Protein AF-0000000083321414 (afdb_homodimer)

InterPro domains:
  IPR001387 Cro/C1-type, helix-turn-helix domain [PF01381] (7-50)
  IPR001387 Cro/C1-type, helix-turn-helix domain [PS50943] (7-60)
  IPR001387 Cro/C1-type, helix-turn-helix domain [SM00530] (6-60)
  IPR001387 Cro/C1-type, helix-turn-helix domain [cd00093] (4-43)
  IPR010057 HTH-type transcriptional regulator Rgg, C-terminal domain [PF21259] (154-267)
  IPR010982 Lambda repressor-like, DNA-binding domain superfamily [G3DSA:1.10.260.40] (1-66)
  IPR010982 Lambda re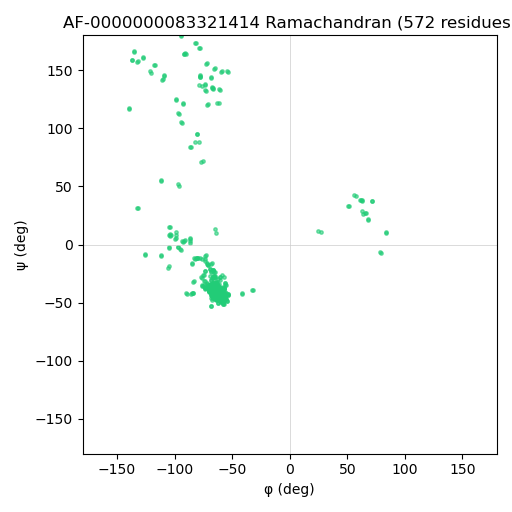pressor-like, DNA-binding domain superfamily [SSF47413] (1-61)
  IPR053163 HTH-type transcriptional regulator Rgg-like [PTHR37038] (2-285)

Foldseek 3Di:
DDLLCLLVVLCVVVVHDLCVLLVVLDDSVQSVCSNVVNDPDDPVSSVVSCVVSVHDPVVSVVVVVPDLQVVQVVVLVVLVVQLVVLVLDDPSLVSLVVSLVVLCPDPHDPVSSVVSNLLSVLLNQVPDDDPVPHDVVSLVVLVVVLVPPDAPEPVSLQSCLSNVVSDALVVLVVVLVVSVVRCVVPPYPCSLVSSLSSLLVSLLRCLVVVVLVVSVVSLVVNVPRDDDPVCVLSVLSSLLSVLLSVCVVPVDVVSVVSNLVSLVVCVVVVRVVVSVVVVVSCVVRSVD/DDLLCLLVVLCVVVVHDLCVLLVVLDDSVQSVCSNVVNDPDDPVSSVVSCVVSVHDPVVSVVVVVPDVQVVQVVVLVVLVVQLVVLVLDDPSLVSLVVSLVVLCPDPHDPVSSVVSNLLSVLLNQLPDDDPVPHDLVSLVVLVVVLVPPDAPEPVSLQSCLSNVVSDALVVLVVVLVVSVVRCVVPPYPCSLVSSLSSLLVSLLRCLVVVVLVVSVVSLVVNVPRDDDPVCVLSVLSSLLSVLLSVCVVPVDVVSVVSNLVSLVVCVVVVRVVVSVVVVVSCVVRSVD

Radius of gyration: 26.46 Å; Cα contacts (8 Å, |Δi|>4): 578; chains: 2; bounding box: 70×74×54 Å

Secondary structure (DSSP, 8-state):
--HHHHHHHHHHHTT--HHHHHTTTS-HHHHHHHHTTSSPPBHHHHHHHHHHTT--HHHHHHHTT--HHHHHHHHHHHHHHHHHHHHTSTTHHHHHHHHHHHHHT----HHHHHHHHHHHHHHHHHT---GGG--HHHHHHHHHHHHH--S--HHHHHHHHHTGGGS-HHHHHHHHHHHHHHHHHS--TTHHHHHHHHHHHHHHHHHHTT-GGG-HHHHHHHHHS---GGGHHHHHHHHHHHHHHHHHHH--HHHHHHHHHHHHHHHHTT-HHHHHHHHHHHHHHTT-/--HHHHHHHHHHHTT--HHHHHTTTS-HHHHHHHHTTSSPPBHHHHHHHHHHTT--HHHHHHHTT--HHHHHHHHHHHHHHHHHHHHTSTTHHHHHHHHHHHHHT----HHHHHHHHHHHHHHHHHT---GGG--HHHHHHHHHHHHH--S--HHHHHHHHHTGGGS-HHHHHHHHHHHHHHHHHS--TTHHHHHHHHHHHHHHHHHHTT-GGG-HHHHHHHHHS---GGGHHHHHHHHHHHHHHHHHHH--HHHHHHHHHHHHHHHHTT-HHHHHHHHHHHHHHTT-

Organism: Lactobacillus gasseri (NCBI:txid1596)

Structure (mmCIF, N/CA/C/O backbone):
data_AF-0000000083321414-model_v1
#
loop_
_entity.id
_entity.type
_entity.pdbx_description
1 polymer 'Helix-turn-helix transcriptional regulator'
#
loop_
_atom_site.group_PDB
_atom_site.id
_atom_site.type_symbol
_atom_site.label_atom_id
_atom_site.label_alt_id
_atom_site.label_comp_id
_atom_site.label_asym_id
_atom_site.label_entity_id
_atom_site.label_seq_id
_atom_site.pdbx_PDB_ins_code
_atom_site.Cartn_x
_atom_site.Cartn_y
_atom_site.Cartn_z
_atom_site.occupancy
_atom_site.B_iso_or_equiv
_atom_site.auth_seq_id
_atom_site.auth_comp_id
_atom_site.auth_asym_id
_atom_site.auth_atom_id
_atom_site.pdbx_PDB_model_num
ATOM 1 N N . MET A 1 1 ? -0.823 16.156 23.625 1 71.69 1 MET A N 1
ATOM 2 C CA . MET A 1 1 ? 0.389 16.844 23.203 1 71.69 1 MET A CA 1
ATOM 3 C C . MET A 1 1 ? 0.048 18.109 22.406 1 71.69 1 MET A C 1
ATOM 5 O O . MET A 1 1 ? -0.88 18.094 21.594 1 71.69 1 MET A O 1
ATOM 9 N N . THR A 1 2 ? 0.723 19.234 22.844 1 82.81 2 THR A N 1
ATOM 10 C CA . THR A 1 2 ? 0.472 20.5 22.156 1 82.81 2 THR A CA 1
ATOM 11 C C . THR A 1 2 ? 1.474 20.688 21.016 1 82.81 2 THR A C 1
ATOM 13 O O . THR A 1 2 ? 2.467 19.969 20.922 1 82.81 2 THR A O 1
ATOM 16 N N . VAL A 1 3 ? 1.127 21.594 20.156 1 88.38 3 VAL A N 1
ATOM 17 C CA . VAL A 1 3 ? 2.025 21.938 19.062 1 88.38 3 VAL A CA 1
ATOM 18 C C . VAL A 1 3 ? 3.398 22.312 19.609 1 88.38 3 VAL A C 1
ATOM 20 O O . VAL A 1 3 ? 4.426 21.844 19.109 1 88.38 3 VAL A O 1
ATOM 23 N N . GLY A 1 4 ? 3.328 23.109 20.734 1 91 4 GLY A N 1
ATOM 24 C CA . GLY A 1 4 ? 4.578 23.547 21.344 1 91 4 GLY A CA 1
ATOM 25 C C . GLY A 1 4 ? 5.398 22.406 21.906 1 91 4 GLY A C 1
ATOM 26 O O . GLY A 1 4 ? 6.613 22.344 21.703 1 91 4 GLY A O 1
ATOM 27 N N . GLU A 1 5 ? 4.762 21.5 22.516 1 89.5 5 GLU A N 1
ATOM 28 C CA . GLU A 1 5 ? 5.426 20.344 23.109 1 89.5 5 GLU A CA 1
ATOM 29 C C . GLU A 1 5 ? 6.039 19.453 22.031 1 89.5 5 GLU A C 1
ATOM 31 O O . GLU A 1 5 ? 7.145 18.938 22.203 1 89.5 5 GLU A O 1
ATOM 36 N N . LEU A 1 6 ? 5.262 19.328 20.969 1 89.19 6 LEU A N 1
ATOM 37 C CA . LEU A 1 6 ? 5.746 18.453 19.906 1 89.19 6 LEU A CA 1
ATOM 38 C C . LEU A 1 6 ? 6.934 19.078 19.188 1 89.19 6 LEU A C 1
ATOM 40 O O . LEU A 1 6 ? 7.879 18.391 18.812 1 89.19 6 LEU A O 1
ATOM 44 N N . LEU A 1 7 ? 6.875 20.344 19.062 1 91.69 7 LEU A N 1
ATOM 45 C CA . LEU A 1 7 ? 8.008 21.062 18.469 1 91.69 7 LEU A CA 1
ATOM 46 C C . LEU A 1 7 ? 9.258 20.875 19.328 1 91.69 7 LEU A C 1
ATOM 48 O O . LEU A 1 7 ? 10.352 20.656 18.797 1 91.69 7 LEU A O 1
ATOM 52 N N . LYS A 1 8 ? 9.055 20.938 20.594 1 93.5 8 LYS A N 1
ATOM 53 C CA . LYS A 1 8 ? 10.172 20.75 21.516 1 93.5 8 LYS A CA 1
ATOM 54 C C . LYS A 1 8 ? 10.758 19.344 21.375 1 93.5 8 LYS A C 1
ATOM 56 O O . LYS A 1 8 ? 11.977 19.188 21.359 1 93.5 8 LYS A O 1
ATOM 61 N N . GLU A 1 9 ? 9.914 18.453 21.359 1 90.69 9 GLU A N 1
ATOM 62 C CA . GLU A 1 9 ? 10.352 17.062 21.219 1 90.69 9 GLU A CA 1
ATOM 63 C C . GLU A 1 9 ? 11.227 16.891 19.984 1 90.69 9 GLU A C 1
ATOM 65 O O . GLU A 1 9 ? 12.281 16.266 20.047 1 90.69 9 GLU A O 1
ATOM 70 N N . TYR A 1 10 ? 10.773 17.406 18.859 1 89 10 TYR A N 1
ATOM 71 C CA . TYR A 1 10 ? 11.539 17.297 17.609 1 89 10 TYR A CA 1
ATOM 72 C C . TYR A 1 10 ? 12.867 18.031 17.719 1 89 10 TYR A C 1
ATOM 74 O O . TYR A 1 10 ? 13.891 17.547 17.25 1 89 10 TYR A O 1
ATOM 82 N N . ARG A 1 11 ? 12.805 19.234 18.312 1 92.31 11 ARG A N 1
ATOM 83 C CA . ARG A 1 11 ? 14.023 20.016 18.453 1 92.31 11 ARG A CA 1
ATOM 84 C C . ARG A 1 11 ? 15.078 19.25 19.25 1 92.31 11 ARG A C 1
ATOM 86 O O . ARG A 1 11 ? 16.234 19.172 18.844 1 92.31 11 ARG A O 1
ATOM 93 N N . VAL A 1 12 ? 14.672 18.688 20.375 1 91.81 12 VAL A N 1
ATOM 94 C CA . VAL A 1 12 ? 15.57 17.938 21.25 1 91.81 12 VAL A CA 1
ATOM 95 C C . VAL A 1 12 ? 16.094 16.703 20.531 1 91.81 12 VAL A C 1
ATOM 97 O O . VAL A 1 12 ? 17.281 16.391 20.609 1 91.81 12 VAL A O 1
ATOM 100 N N . LYS A 1 13 ? 15.25 16.109 19.859 1 84.56 13 LYS A N 1
ATOM 101 C CA . LYS A 1 13 ? 15.625 14.906 19.125 1 84.56 13 LYS A CA 1
ATOM 102 C C . LYS A 1 13 ? 16.688 15.219 18.078 1 84.56 13 LYS A C 1
ATOM 104 O O . LYS A 1 13 ? 17.547 14.383 17.781 1 84.56 13 LYS A O 1
ATOM 109 N N . GLN A 1 14 ? 16.578 16.406 17.5 1 84.81 14 GLN A N 1
ATOM 110 C CA . GLN A 1 14 ? 17.5 16.812 16.469 1 84.81 14 GLN A CA 1
ATOM 111 C C . GLN A 1 14 ? 18.75 17.453 17.062 1 84.81 14 GLN A C 1
ATOM 113 O O . GLN A 1 14 ? 19.594 17.984 16.328 1 84.81 14 GLN A O 1
ATOM 118 N N . ASN A 1 15 ? 18.781 17.453 18.328 1 87.69 15 ASN A N 1
ATOM 119 C CA . ASN A 1 15 ? 19.906 18.016 19.078 1 87.69 15 ASN A CA 1
ATOM 120 C C . ASN A 1 15 ? 20.156 19.469 18.688 1 87.69 15 ASN A C 1
ATOM 122 O O . ASN A 1 15 ? 21.312 19.859 18.484 1 87.69 15 ASN A O 1
ATOM 126 N N . LYS A 1 16 ? 19.156 20.203 18.547 1 90.88 16 LYS A N 1
ATOM 127 C CA . LYS A 1 16 ? 19.25 21.625 18.234 1 90.88 16 LYS A CA 1
ATOM 128 C C . LYS A 1 16 ? 18.844 22.484 19.422 1 90.88 16 LYS A C 1
ATOM 130 O O . LYS A 1 16 ? 18 22.094 20.219 1 90.88 16 LYS A O 1
ATOM 135 N N . ASN A 1 17 ? 19.516 23.609 19.562 1 93.12 17 ASN A N 1
ATOM 136 C CA . ASN A 1 17 ? 19 24.594 20.516 1 93.12 17 ASN A CA 1
ATOM 137 C C . ASN A 1 17 ? 17.875 25.422 19.906 1 93.12 17 ASN A C 1
ATOM 139 O O . ASN A 1 17 ? 17.531 25.25 18.734 1 93.12 17 ASN A O 1
ATOM 143 N N . GLN A 1 18 ? 17.25 26.234 20.719 1 94.12 18 GLN A N 1
ATOM 144 C CA . GLN A 1 18 ? 16.062 26.953 20.266 1 94.12 18 GLN A CA 1
ATOM 145 C C . GLN A 1 18 ? 16.391 27.906 19.141 1 94.12 18 GLN A C 1
ATOM 147 O O . GLN A 1 18 ? 15.594 28.094 18.219 1 94.12 18 GLN A O 1
ATOM 152 N N . LYS A 1 19 ? 17.547 28.5 19.141 1 92.44 19 LYS A N 1
ATOM 153 C CA . LYS A 1 19 ? 17.984 29.438 18.109 1 92.44 19 LYS A CA 1
ATOM 154 C C . LYS A 1 19 ? 18.172 28.734 16.781 1 92.44 19 LYS A C 1
ATOM 156 O O . LYS A 1 19 ? 17.719 29.219 15.734 1 92.44 19 LYS A O 1
ATOM 161 N N . GLU A 1 20 ? 18.766 27.609 16.875 1 91.5 20 GLU A N 1
ATOM 162 C CA . GLU A 1 20 ? 19.016 26.812 15.68 1 91.5 20 GLU A CA 1
ATOM 163 C C . GLU A 1 20 ? 17.703 26.297 15.086 1 91.5 20 GLU A C 1
ATOM 165 O O . GLU A 1 20 ? 17.531 26.281 13.867 1 91.5 20 GLU A O 1
ATOM 170 N N . PHE A 1 21 ? 16.797 25.891 15.906 1 92.69 21 PHE A N 1
ATOM 171 C CA . PHE A 1 21 ? 15.547 25.281 15.477 1 92.69 21 PHE A CA 1
ATOM 172 C C . PHE A 1 21 ? 14.617 26.328 14.883 1 92.69 21 PHE A C 1
ATOM 174 O O . PHE A 1 21 ? 13.93 26.062 13.891 1 92.69 21 PHE A O 1
ATOM 181 N N . SER A 1 22 ? 14.578 27.5 15.406 1 92.94 22 SER A N 1
ATOM 182 C CA . SER A 1 22 ? 13.68 28.562 14.938 1 92.94 22 SER A CA 1
ATOM 183 C C . SER A 1 22 ? 14.195 29.188 13.648 1 92.94 22 SER A C 1
ATOM 185 O O . SER A 1 22 ? 13.406 29.719 12.859 1 92.94 22 SER A O 1
ATOM 187 N N . ALA A 1 23 ? 15.516 29.141 13.469 1 83 23 ALA A N 1
ATOM 188 C CA . ALA A 1 23 ? 16.219 29.5 12.234 1 83 23 ALA A CA 1
ATOM 189 C C . ALA A 1 23 ? 15.773 30.875 11.734 1 83 23 ALA A C 1
ATOM 191 O O . ALA A 1 23 ? 15.617 31.078 10.531 1 83 23 ALA A O 1
ATOM 192 N N . GLY A 1 24 ? 15.453 31.766 12.648 1 84.94 24 GLY A N 1
ATOM 193 C CA . GLY A 1 24 ? 15.102 33.125 12.242 1 84.94 24 GLY A CA 1
ATOM 194 C C . GLY A 1 24 ? 13.688 33.219 11.703 1 84.94 24 GLY A C 1
ATOM 195 O O . GLY A 1 24 ? 13.234 34.312 11.359 1 84.94 24 GLY A O 1
ATOM 196 N N . ILE A 1 25 ? 13.016 32.156 11.539 1 87.25 25 ILE A N 1
ATOM 197 C CA . ILE A 1 25 ? 11.625 32.188 11.117 1 87.25 25 ILE A CA 1
ATOM 198 C C . ILE A 1 25 ? 10.789 32.938 12.141 1 87.25 25 ILE A C 1
ATOM 200 O O . ILE A 1 25 ? 9.922 33.75 11.781 1 87.25 25 ILE A O 1
ATOM 204 N N . VAL A 1 26 ? 11.07 32.656 13.375 1 90.31 26 VAL A N 1
ATOM 205 C CA . VAL A 1 26 ? 10.578 33.406 14.516 1 90.31 26 VAL A CA 1
ATOM 206 C C . VAL A 1 26 ? 11.727 33.719 15.477 1 90.31 26 VAL A C 1
ATOM 208 O O . VAL A 1 26 ? 12.781 33.062 15.406 1 90.31 26 VAL A O 1
ATOM 211 N N . SER A 1 27 ? 11.555 34.719 16.25 1 90.44 27 SER A N 1
ATOM 212 C CA . SER A 1 27 ? 12.609 35.031 17.203 1 90.44 27 SER A CA 1
ATOM 213 C C . SER A 1 27 ? 12.75 33.906 18.234 1 90.44 27 SER A C 1
ATOM 215 O O . SER A 1 27 ? 11.797 33.156 18.5 1 90.44 27 SER A O 1
ATOM 217 N N . GLN A 1 28 ? 13.953 33.75 18.75 1 93.06 28 GLN A N 1
ATOM 218 C CA . GLN A 1 28 ? 14.211 32.75 19.766 1 93.06 28 GLN A CA 1
ATOM 219 C C . GLN A 1 28 ? 13.297 32.938 20.984 1 93.06 28 GLN A C 1
ATOM 221 O O . GLN A 1 28 ? 12.805 31.969 21.562 1 93.06 28 GLN A O 1
ATOM 226 N N . SER A 1 29 ? 13.188 34.156 21.359 1 92.19 29 SER A N 1
ATOM 227 C CA . SER A 1 29 ? 12.336 34.5 22.5 1 92.19 29 SER A CA 1
ATOM 228 C C . SER A 1 29 ? 10.898 34.031 22.25 1 92.19 29 SER A C 1
ATOM 230 O O . SER A 1 29 ? 10.266 33.469 23.141 1 92.19 29 SER A O 1
ATOM 232 N N . TYR A 1 30 ? 10.422 34.375 21.141 1 92.94 30 TYR A N 1
ATOM 233 C CA . TYR A 1 30 ? 9.078 33.969 20.734 1 92.94 30 TYR A CA 1
ATOM 234 C C . TYR A 1 30 ? 8.961 32.438 20.734 1 92.94 30 TYR A C 1
ATOM 236 O O . TYR A 1 30 ? 8 31.891 21.281 1 92.94 30 TYR A O 1
ATOM 244 N N . TYR A 1 31 ? 9.906 31.734 20.172 1 95.88 31 TYR A N 1
ATOM 245 C CA . TYR A 1 31 ? 9.898 30.281 20.047 1 95.88 31 TYR A CA 1
ATOM 246 C C . TYR A 1 31 ? 9.883 29.609 21.422 1 95.88 31 TYR A C 1
ATOM 248 O O . TYR A 1 31 ? 9.188 28.625 21.625 1 95.88 31 TYR A O 1
ATOM 256 N N . SER A 1 32 ? 10.719 30.125 22.266 1 94.88 32 SER A N 1
ATOM 257 C CA . SER A 1 32 ? 10.758 29.609 23.625 1 94.88 32 SER A CA 1
ATOM 258 C C . SER A 1 32 ? 9.375 29.625 24.266 1 94.88 32 SER A C 1
ATOM 260 O O . SER A 1 32 ? 8.992 28.688 24.953 1 94.88 32 SER A O 1
ATOM 262 N N . LYS A 1 33 ? 8.664 30.734 24.062 1 94.38 33 LYS A N 1
ATOM 263 C CA . LYS A 1 33 ? 7.316 30.875 24.594 1 94.38 33 LYS A CA 1
ATOM 264 C C . LYS A 1 33 ? 6.352 29.906 23.922 1 94.38 33 LYS A C 1
ATOM 266 O O . LYS A 1 33 ? 5.398 29.438 24.562 1 94.38 33 LYS A O 1
ATOM 271 N N . VAL A 1 34 ? 6.516 29.578 22.672 1 95.25 34 VAL A N 1
ATOM 272 C CA . VAL A 1 34 ? 5.699 28.609 21.953 1 95.25 34 VAL A CA 1
ATOM 273 C C . VAL A 1 34 ? 5.871 27.219 22.594 1 95.25 34 VAL A C 1
ATOM 275 O O . VAL A 1 34 ? 4.887 26.531 22.875 1 95.25 34 VAL A O 1
ATOM 278 N N . GLU A 1 35 ? 7.125 26.812 22.844 1 94.56 35 GLU A N 1
ATOM 279 C CA . GLU A 1 35 ? 7.414 25.5 23.422 1 94.56 35 GLU A CA 1
ATOM 280 C C . GLU A 1 35 ? 6.77 25.359 24.797 1 94.56 35 GLU A C 1
ATOM 282 O O . GLU A 1 35 ? 6.426 24.25 25.219 1 94.56 35 GLU A O 1
ATOM 287 N N . LYS A 1 36 ? 6.656 26.531 25.5 1 92.81 36 LYS A N 1
ATOM 288 C CA . LYS A 1 36 ? 6.094 26.547 26.859 1 92.81 36 LYS A CA 1
ATOM 289 C C . LYS A 1 36 ? 4.586 26.781 26.812 1 92.81 36 LYS A C 1
ATOM 291 O O . LYS A 1 36 ? 3.959 27 27.859 1 92.81 36 LYS A O 1
ATOM 296 N N . ASN A 1 37 ? 4.062 26.844 25.703 1 89.38 37 ASN A N 1
ATOM 297 C CA . ASN A 1 37 ? 2.631 27 25.453 1 89.38 37 ASN A CA 1
ATOM 298 C C . ASN A 1 37 ? 2.131 28.359 25.953 1 89.38 37 ASN A C 1
ATOM 300 O O . ASN A 1 37 ? 0.982 28.484 26.375 1 89.38 37 ASN A O 1
ATOM 304 N N . ILE A 1 38 ? 2.98 29.328 26 1 89.44 38 ILE A N 1
ATOM 305 C CA . ILE A 1 38 ? 2.627 30.688 26.359 1 89.44 38 ILE A CA 1
ATOM 306 C C . ILE A 1 38 ? 2.119 31.438 25.125 1 89.44 38 ILE A C 1
ATOM 308 O O . ILE A 1 38 ? 1.142 32.188 25.203 1 89.44 38 ILE A O 1
ATOM 312 N N . HIS A 1 39 ? 2.74 31.266 23.969 1 89.25 39 HIS A N 1
ATOM 313 C CA . HIS A 1 39 ? 2.311 31.812 22.688 1 89.25 39 HIS A CA 1
ATOM 314 C C . HIS A 1 39 ? 1.831 30.703 21.75 1 89.25 39 HIS A C 1
ATOM 316 O O . HIS A 1 39 ? 2.354 29.594 21.781 1 89.25 39 HIS A O 1
ATOM 322 N N . ARG A 1 40 ? 0.797 30.984 21 1 90.75 40 ARG A N 1
ATOM 323 C CA . ARG A 1 40 ? 0.316 30.094 19.953 1 90.75 40 ARG A CA 1
ATOM 324 C C . ARG A 1 40 ? 0.937 30.438 18.609 1 90.75 40 ARG A C 1
ATOM 326 O O . ARG A 1 40 ? 0.75 31.547 18.094 1 90.75 40 ARG A O 1
ATOM 333 N N . ILE A 1 41 ? 1.604 29.484 18.031 1 92.88 41 ILE A N 1
ATOM 334 C CA . ILE A 1 41 ? 2.293 29.734 16.766 1 92.88 41 ILE A CA 1
ATOM 335 C C . ILE A 1 41 ? 1.288 29.719 15.617 1 92.88 41 ILE A C 1
ATOM 337 O O . ILE A 1 41 ? 0.313 28.969 15.648 1 92.88 41 ILE A O 1
ATOM 341 N N . THR A 1 42 ? 1.571 30.578 14.648 1 90 42 THR A N 1
ATOM 342 C CA . THR A 1 42 ? 0.707 30.578 13.477 1 90 42 THR A CA 1
ATOM 343 C C . THR A 1 42 ? 0.932 29.328 12.625 1 90 42 THR A C 1
ATOM 345 O O . THR A 1 42 ? 2.002 28.719 12.68 1 90 42 THR A O 1
ATOM 348 N N . ALA A 1 43 ? -0.066 28.969 11.852 1 87.81 43 ALA A N 1
ATOM 349 C CA . ALA A 1 43 ? 0.052 27.828 10.953 1 87.81 43 ALA A CA 1
ATOM 350 C C . ALA A 1 43 ? 1.201 28.031 9.969 1 87.81 43 ALA A C 1
ATOM 352 O O . ALA A 1 43 ? 1.984 27.109 9.727 1 87.81 43 ALA A O 1
ATOM 353 N N . ASP A 1 44 ? 1.363 29.25 9.477 1 82.75 44 ASP A N 1
ATOM 354 C CA . ASP A 1 44 ? 2.4 29.547 8.492 1 82.75 44 ASP A CA 1
ATOM 355 C C . ASP A 1 44 ? 3.793 29.375 9.094 1 82.75 44 ASP A C 1
ATOM 357 O O . ASP A 1 44 ? 4.668 28.766 8.477 1 82.75 44 ASP A O 1
ATOM 361 N N . ASP A 1 45 ? 3.941 29.922 10.266 1 87.31 45 ASP A N 1
ATOM 362 C CA . ASP A 1 45 ? 5.246 29.812 10.914 1 87.31 45 ASP A CA 1
ATOM 363 C C . ASP A 1 45 ? 5.559 28.359 11.258 1 87.31 45 ASP A C 1
ATOM 365 O O . ASP A 1 45 ? 6.707 27.922 11.148 1 87.31 45 ASP A O 1
ATOM 369 N N . LEU A 1 46 ? 4.508 27.656 11.711 1 89.38 46 LEU A N 1
ATOM 370 C CA . LEU A 1 46 ? 4.695 26.234 12.023 1 89.38 46 LEU A CA 1
ATOM 371 C C . LEU A 1 46 ? 5.168 25.469 10.789 1 89.38 46 LEU A C 1
ATOM 373 O O . LEU A 1 46 ? 6.129 24.703 10.867 1 89.38 46 LEU A O 1
ATOM 377 N N . LEU A 1 47 ? 4.527 25.75 9.703 1 82.25 47 LEU A N 1
ATOM 378 C CA . LEU A 1 47 ? 4.867 25.047 8.469 1 82.25 47 LEU A CA 1
ATOM 379 C C . LEU A 1 47 ? 6.297 25.359 8.039 1 82.25 47 LEU A C 1
ATOM 381 O O . LEU A 1 47 ? 7.023 24.469 7.594 1 82.25 47 LEU A O 1
ATOM 385 N N . LEU A 1 48 ? 6.68 26.594 8.211 1 80.81 48 LEU A N 1
ATOM 386 C CA . LEU A 1 48 ? 8.039 27 7.871 1 80.81 48 LEU A CA 1
ATOM 387 C C . LEU A 1 48 ? 9.055 26.312 8.773 1 80.81 48 LEU A C 1
ATOM 389 O O . LEU A 1 48 ? 10.109 25.875 8.312 1 80.81 48 LEU A O 1
ATOM 393 N N . LEU A 1 49 ? 8.68 26.219 10.039 1 86.94 49 LEU A N 1
ATOM 394 C CA . LEU A 1 49 ? 9.562 25.562 11 1 86.94 49 LEU A CA 1
ATOM 395 C C . LEU A 1 49 ? 9.734 24.094 10.656 1 86.94 49 LEU A C 1
ATOM 397 O O . LEU A 1 49 ? 10.852 23.562 10.711 1 86.94 49 LEU A O 1
ATOM 401 N N . LEU A 1 50 ? 8.625 23.5 10.398 1 84.31 50 LEU A N 1
ATOM 402 C CA . LEU A 1 50 ? 8.664 22.078 10.078 1 84.31 50 LEU A CA 1
ATOM 403 C C . LEU A 1 50 ? 9.484 21.828 8.812 1 84.31 50 LEU A C 1
ATOM 405 O O . LEU A 1 50 ? 10.32 20.922 8.781 1 84.31 50 LEU A O 1
ATOM 409 N N . THR A 1 51 ? 9.336 22.703 7.836 1 74.06 51 THR A N 1
ATOM 410 C CA . THR A 1 51 ? 10.047 22.578 6.57 1 74.06 51 THR A CA 1
ATOM 411 C C . THR A 1 51 ? 11.547 22.781 6.77 1 74.06 51 THR A C 1
ATOM 413 O O . THR A 1 51 ? 12.359 22 6.277 1 74.06 51 THR A O 1
ATOM 416 N N . HIS A 1 52 ? 11.852 23.781 7.508 1 73.25 52 HIS A N 1
ATOM 417 C CA . HIS A 1 52 ? 13.258 24.125 7.738 1 73.25 52 HIS A CA 1
ATOM 418 C C . HIS A 1 52 ? 13.977 23.016 8.484 1 73.25 52 HIS A C 1
ATOM 420 O O . HIS A 1 52 ? 15.164 22.766 8.25 1 73.25 52 HIS A O 1
ATOM 426 N N . ASN A 1 53 ? 13.273 22.375 9.375 1 81.5 53 ASN A N 1
ATOM 427 C CA . ASN A 1 53 ? 13.898 21.359 10.227 1 81.5 53 ASN A CA 1
ATOM 428 C C . ASN A 1 53 ? 13.641 19.953 9.688 1 81.5 53 ASN A C 1
ATOM 430 O O . ASN A 1 53 ? 13.797 18.969 10.422 1 81.5 53 ASN A O 1
ATOM 434 N N . ALA A 1 54 ? 13.117 19.938 8.484 1 74.12 54 ALA A N 1
ATOM 435 C CA . ALA A 1 54 ? 12.922 18.688 7.75 1 74.12 54 ALA A CA 1
ATOM 436 C C . ALA A 1 54 ? 11.984 17.75 8.492 1 74.12 54 ALA A C 1
ATOM 438 O O . ALA A 1 54 ? 12.25 16.547 8.594 1 74.12 54 ALA A O 1
ATOM 439 N N . ILE A 1 55 ? 10.984 18.359 9.078 1 77.06 55 ILE A N 1
ATOM 440 C CA . ILE A 1 55 ? 9.938 17.578 9.734 1 77.06 55 ILE A CA 1
ATOM 441 C C . ILE A 1 55 ? 8.734 17.453 8.797 1 77.06 55 ILE A C 1
ATOM 443 O O . ILE A 1 55 ? 8.234 18.453 8.281 1 77.06 55 ILE A O 1
ATOM 447 N N . SER A 1 56 ? 8.352 16.25 8.539 1 71.69 56 SER A N 1
ATOM 448 C CA . SER A 1 56 ? 7.184 16.016 7.699 1 71.69 56 SER A CA 1
ATOM 449 C C . SER A 1 56 ? 5.922 16.609 8.336 1 71.69 56 SER A C 1
ATOM 451 O O . SER A 1 56 ? 5.594 16.281 9.477 1 71.69 56 SER A O 1
ATOM 453 N N . VAL A 1 57 ? 5.324 17.484 7.574 1 74.38 57 VAL A N 1
ATOM 454 C CA . VAL A 1 57 ? 4.086 18.094 8.055 1 74.38 57 VAL A CA 1
ATOM 455 C C . VAL A 1 57 ? 3.068 17.016 8.383 1 74.38 57 VAL A C 1
ATOM 457 O O . VAL A 1 57 ? 2.43 17.047 9.438 1 74.38 57 VAL A O 1
ATOM 460 N N . LYS A 1 58 ? 3.041 16.078 7.551 1 68.81 58 LYS A N 1
ATOM 461 C CA . LYS A 1 58 ? 2.105 14.977 7.738 1 68.81 58 LYS A CA 1
ATOM 462 C C . LYS A 1 58 ? 2.391 14.227 9.039 1 68.81 58 LYS A C 1
ATOM 464 O O . LYS A 1 58 ? 1.486 14.016 9.844 1 68.81 58 LYS A O 1
ATOM 469 N N . THR A 1 59 ? 3.617 13.867 9.211 1 69.12 59 THR A N 1
ATOM 470 C CA . THR A 1 59 ? 4.008 13.117 10.391 1 69.12 59 THR A CA 1
ATOM 471 C C . THR A 1 59 ? 3.795 13.945 11.656 1 69.12 59 THR A C 1
ATOM 473 O O . THR A 1 59 ? 3.387 13.414 12.695 1 69.12 59 THR A O 1
ATOM 476 N N . PHE A 1 60 ? 4.09 15.195 11.547 1 78 60 PHE A N 1
ATOM 477 C CA . PHE A 1 60 ? 3.949 16.094 12.688 1 78 60 PHE A CA 1
ATOM 478 C C . PHE A 1 60 ? 2.506 16.125 13.18 1 78 60 PHE A C 1
ATOM 480 O O . PHE A 1 60 ? 2.246 15.961 14.367 1 78 60 PHE A O 1
ATOM 487 N N . PHE A 1 61 ? 1.684 16.188 12.266 1 73.44 61 PHE A N 1
ATOM 488 C CA . PHE A 1 61 ? 0.291 16.359 12.664 1 73.44 61 PHE A CA 1
ATOM 489 C C . PHE A 1 61 ? -0.341 15.016 13.023 1 73.44 61 PHE A C 1
ATOM 491 O O . PHE A 1 61 ? -1.296 14.961 13.805 1 73.44 61 PHE A O 1
ATOM 498 N N . GLU A 1 62 ? 0.104 14.031 12.391 1 66.94 62 GLU A N 1
ATOM 499 C CA . GLU A 1 62 ? -0.318 12.703 12.82 1 66.94 62 GLU A CA 1
ATOM 500 C C . GLU A 1 62 ? 0.037 12.461 14.289 1 66.94 62 GLU A C 1
ATOM 502 O O . GLU A 1 62 ? -0.751 11.875 15.031 1 66.94 62 GLU A O 1
ATOM 507 N N . LYS A 1 63 ? 1.194 12.844 14.555 1 70.25 63 LYS A N 1
ATOM 508 C CA . LYS A 1 63 ? 1.675 12.664 15.922 1 70.25 63 LYS A CA 1
ATOM 509 C C . LYS A 1 63 ? 0.913 13.555 16.891 1 70.25 63 LYS A C 1
ATOM 511 O O . LYS A 1 63 ? 0.728 13.195 18.062 1 70.25 63 LYS A O 1
ATOM 516 N N . LEU A 1 64 ? 0.589 14.664 16.406 1 68.94 64 LEU A N 1
ATOM 517 C CA . LEU A 1 64 ? -0.138 15.578 17.281 1 68.94 64 LEU A CA 1
ATOM 518 C C . LEU A 1 64 ? -1.497 15 17.672 1 68.94 64 LEU A C 1
ATOM 520 O O . LEU A 1 64 ? -2.145 15.492 18.594 1 68.94 64 LEU A O 1
ATOM 524 N N . GLU A 1 65 ? -1.732 13.68 17.344 1 57.09 65 GLU A N 1
ATOM 525 C CA . GLU A 1 65 ? -2.932 12.922 17.703 1 57.09 65 GLU A CA 1
ATOM 526 C C . GLU A 1 65 ? -4.137 13.844 17.875 1 57.09 65 GLU A C 1
ATOM 528 O O . GLU A 1 65 ? -5.012 13.578 18.703 1 57.09 65 GLU A O 1
ATOM 533 N N . ILE A 1 66 ? -4.035 15.016 17.516 1 55.34 66 ILE A N 1
ATOM 534 C CA . ILE A 1 66 ? -4.906 16.031 18.109 1 55.34 66 ILE A CA 1
ATOM 535 C C . ILE A 1 66 ? -6.332 15.852 17.594 1 55.34 66 ILE A C 1
ATOM 537 O O . ILE A 1 66 ? -7.289 16.297 18.234 1 55.34 66 ILE A O 1
ATOM 541 N N . ASP A 1 67 ? -6.551 15.43 16.438 1 54.5 67 ASP A N 1
ATOM 542 C CA . ASP A 1 67 ? -7.91 15.633 15.953 1 54.5 67 ASP A CA 1
ATOM 543 C C . ASP A 1 67 ? -8.852 14.547 16.469 1 54.5 67 ASP A C 1
ATOM 545 O O . ASP A 1 67 ? -8.742 13.383 16.062 1 54.5 67 ASP A O 1
ATOM 549 N N . PRO A 1 68 ? -9.469 14.836 17.781 1 60.09 68 PRO A N 1
ATOM 550 C CA . PRO A 1 68 ? -10.414 13.828 18.25 1 60.09 68 PRO A CA 1
ATOM 551 C C . PRO A 1 68 ? -11.164 13.133 17.125 1 60.09 68 PRO A C 1
ATOM 553 O O . PRO A 1 68 ? -11.406 11.93 17.188 1 60.09 68 PRO A O 1
ATOM 556 N N . HIS A 1 69 ? -11.484 13.953 16.172 1 66.12 69 HIS A N 1
ATOM 557 C CA . HIS A 1 69 ? -12.172 13.359 15.023 1 66.12 69 HIS A CA 1
ATOM 558 C C . HIS A 1 69 ? -11.273 12.367 14.297 1 66.12 69 HIS A C 1
ATOM 560 O O . HIS A 1 69 ? -11.719 11.281 13.922 1 66.12 69 HIS A O 1
ATOM 566 N N . GLN A 1 70 ? -10.047 12.781 14.281 1 68.69 70 GLN A N 1
ATOM 567 C CA . GLN A 1 70 ? -9.109 11.891 13.602 1 68.69 70 GLN A CA 1
ATOM 568 C C . GLN A 1 70 ? -8.883 10.617 14.398 1 68.69 70 GLN A C 1
ATOM 570 O O . GLN A 1 70 ? -8.742 9.531 13.828 1 68.69 70 GLN A O 1
ATOM 575 N N . GLU A 1 71 ? -8.906 10.828 15.641 1 73.31 71 GLU A N 1
ATOM 576 C CA . GLU A 1 71 ? -8.766 9.648 16.484 1 73.31 71 GLU A CA 1
ATOM 577 C C . GLU A 1 71 ? -9.914 8.672 16.281 1 73.31 71 GLU A C 1
ATOM 579 O O . GLU A 1 71 ? -9.703 7.461 16.219 1 73.31 71 GLU A O 1
ATOM 584 N N . GLN A 1 72 ? -11.094 9.25 16.219 1 79.38 72 GLN A N 1
ATOM 585 C CA . GLN A 1 72 ? -12.266 8.414 15.984 1 79.38 72 GLN A CA 1
ATOM 586 C C . GLN A 1 72 ? -12.195 7.738 14.617 1 79.38 72 GLN A C 1
ATOM 588 O O . GLN A 1 72 ? -12.492 6.551 14.492 1 79.38 72 GLN A O 1
ATOM 593 N N . VAL A 1 73 ? -11.781 8.477 13.68 1 76.75 73 VAL A N 1
ATOM 594 C CA . VAL A 1 73 ? -11.625 7.934 12.328 1 76.75 73 VAL A CA 1
ATOM 595 C C . VAL A 1 73 ? -10.602 6.809 12.336 1 76.75 73 VAL A C 1
ATOM 597 O O . VAL A 1 73 ? -10.805 5.766 11.711 1 76.75 73 VAL A O 1
ATOM 600 N N . ASN A 1 74 ? -9.555 7.027 13.055 1 77.62 74 ASN A N 1
ATOM 601 C CA . ASN A 1 74 ? -8.523 6.004 13.156 1 77.62 74 ASN A CA 1
ATOM 602 C C . ASN A 1 74 ? -9.055 4.723 13.789 1 77.62 74 ASN A C 1
ATOM 604 O O . ASN A 1 74 ? -8.703 3.621 13.359 1 77.62 74 ASN A O 1
ATOM 608 N N . LYS A 1 75 ? -9.891 4.895 14.789 1 85.25 75 LYS A N 1
ATOM 609 C CA . LYS A 1 75 ? -10.5 3.738 15.445 1 85.25 75 LYS A CA 1
ATOM 610 C C . LYS A 1 75 ? -11.391 2.963 14.477 1 85.25 75 LYS A C 1
ATOM 612 O O . LYS A 1 75 ? -11.32 1.732 14.414 1 85.25 75 LYS A O 1
ATOM 617 N N . VAL A 1 76 ? -12.133 3.664 13.734 1 87.69 76 VAL A N 1
ATOM 618 C CA . VAL A 1 76 ? -13.039 3.053 12.758 1 87.69 76 VAL A CA 1
ATOM 619 C C . VAL A 1 76 ? -12.234 2.365 11.664 1 87.69 76 VAL A C 1
ATOM 621 O O . VAL A 1 76 ? -12.539 1.235 11.273 1 87.69 76 VAL A O 1
ATOM 624 N N . ASN A 1 77 ? -11.195 3.049 11.227 1 84.75 77 ASN A N 1
ATOM 625 C CA . ASN A 1 77 ? -10.344 2.479 10.188 1 84.75 77 ASN A CA 1
ATOM 626 C C . ASN A 1 77 ? -9.695 1.177 10.648 1 84.75 77 ASN A C 1
ATOM 628 O O . ASN A 1 77 ? -9.531 0.246 9.852 1 84.75 77 ASN A O 1
ATOM 632 N N . ALA A 1 78 ? -9.367 1.147 11.852 1 86.38 78 ALA A N 1
ATOM 633 C CA . ALA A 1 78 ? -8.758 -0.059 12.406 1 86.38 78 ALA A CA 1
ATOM 634 C C . ALA A 1 78 ? -9.727 -1.236 12.344 1 86.38 78 ALA A C 1
ATOM 636 O O . ALA A 1 78 ? -9.328 -2.365 12.055 1 86.38 78 ALA A O 1
ATOM 637 N N . ILE A 1 79 ? -10.961 -0.993 12.602 1 92.12 79 ILE A N 1
ATOM 638 C CA . ILE A 1 79 ? -11.992 -2.023 12.531 1 92.12 79 ILE A CA 1
ATOM 639 C C . ILE A 1 79 ? -12.109 -2.535 11.094 1 92.12 79 ILE A C 1
ATOM 641 O O . ILE A 1 79 ? -12.141 -3.746 10.867 1 92.12 79 ILE A O 1
ATOM 645 N N . PHE A 1 80 ? -12.062 -1.68 10.156 1 89.38 80 PHE A N 1
ATOM 646 C CA . PHE A 1 80 ? -12.219 -2.078 8.766 1 89.38 80 PHE A CA 1
ATOM 647 C C . PHE A 1 80 ? -10.992 -2.838 8.273 1 89.38 80 PHE A C 1
ATOM 649 O O . PHE A 1 80 ? -11.102 -3.742 7.445 1 89.38 80 PHE A O 1
ATOM 656 N N . GLU A 1 81 ? -9.875 -2.441 8.773 1 86.12 81 GLU A N 1
ATOM 657 C CA . GLU A 1 81 ? -8.672 -3.203 8.461 1 86.12 81 GLU A CA 1
ATOM 658 C C . GLU A 1 81 ? -8.781 -4.641 8.953 1 86.12 81 GLU A C 1
ATOM 660 O O . GLU A 1 81 ? -8.359 -5.574 8.273 1 86.12 81 GLU A O 1
ATOM 665 N N . GLU A 1 82 ? -9.375 -4.781 10.094 1 89.06 82 GLU A N 1
ATOM 666 C CA . GLU A 1 82 ? -9.578 -6.117 10.641 1 89.06 82 GLU A CA 1
ATOM 667 C C . GLU A 1 82 ? -10.57 -6.914 9.797 1 89.06 82 GLU A C 1
ATOM 669 O O . GLU A 1 82 ? -10.391 -8.117 9.594 1 89.06 82 GLU A O 1
ATOM 674 N N . ILE A 1 83 ? -11.508 -6.258 9.32 1 90.19 83 ILE A N 1
ATOM 675 C CA . ILE A 1 83 ? -12.5 -6.91 8.484 1 90.19 83 ILE A CA 1
ATOM 676 C C . ILE A 1 83 ? -11.852 -7.387 7.184 1 90.19 83 ILE A C 1
ATOM 678 O O . ILE A 1 83 ? -12.086 -8.516 6.742 1 90.19 83 ILE A O 1
ATOM 682 N N . THR A 1 84 ? -11.055 -6.531 6.598 1 83.56 84 THR A N 1
ATOM 683 C CA . THR A 1 84 ? -10.359 -6.883 5.367 1 83.56 84 THR A CA 1
ATOM 684 C C . THR A 1 84 ? -9.508 -8.133 5.562 1 83.56 84 THR A C 1
ATOM 686 O O . THR A 1 84 ? -9.539 -9.047 4.734 1 83.56 84 THR A O 1
ATOM 689 N N . LYS A 1 85 ? -8.852 -8.172 6.684 1 81.62 85 LYS A N 1
ATOM 690 C CA . LYS A 1 85 ? -8.031 -9.328 7.008 1 81.62 85 LYS A CA 1
ATOM 691 C C . LYS A 1 85 ? -8.883 -10.578 7.203 1 81.62 85 LYS A C 1
ATOM 693 O O . LYS A 1 85 ? -8.523 -11.664 6.742 1 81.62 85 LYS A O 1
ATOM 698 N N . ALA A 1 86 ? -9.977 -10.414 7.812 1 86 86 ALA A N 1
ATOM 699 C CA . ALA A 1 86 ? -10.867 -11.523 8.117 1 86 86 ALA A CA 1
ATOM 700 C C . ALA A 1 86 ? -11.445 -12.125 6.84 1 86 86 ALA A C 1
ATOM 702 O O . ALA A 1 86 ? -11.727 -13.328 6.781 1 86 86 ALA A O 1
ATOM 703 N N . ASN A 1 87 ? -11.555 -11.328 5.809 1 82.56 87 ASN A N 1
ATOM 704 C CA . ASN A 1 87 ? -12.141 -11.781 4.551 1 82.56 87 ASN A CA 1
ATOM 705 C C . ASN A 1 87 ? -11.273 -12.836 3.875 1 82.56 87 ASN A C 1
ATOM 707 O O . ASN A 1 87 ? -11.781 -13.664 3.115 1 82.56 87 ASN A O 1
ATOM 711 N N . TYR A 1 88 ? -10.016 -12.852 4.219 1 76.38 88 TYR A N 1
ATOM 712 C CA . TYR A 1 88 ? -9.102 -13.789 3.578 1 76.38 88 TYR A CA 1
ATOM 713 C C . TYR A 1 88 ? -8.758 -14.945 4.512 1 76.38 88 TYR A C 1
ATOM 715 O O . TYR A 1 88 ? -7.996 -15.844 4.145 1 76.38 88 TYR A O 1
ATOM 723 N N . ALA A 1 89 ? -9.281 -14.906 5.73 1 76.38 89 ALA A N 1
ATOM 724 C CA . ALA A 1 89 ? -8.969 -15.914 6.742 1 76.38 89 ALA A CA 1
ATOM 725 C C . ALA A 1 89 ? -9.969 -17.078 6.68 1 76.38 89 ALA A C 1
ATOM 727 O O . ALA A 1 89 ? -11.023 -16.953 6.059 1 76.38 89 ALA A O 1
ATOM 728 N N . ASP A 1 90 ? -9.367 -18.062 7.41 1 77.69 90 ASP A N 1
ATOM 729 C CA . ASP A 1 90 ? -10.289 -19.172 7.645 1 77.69 90 ASP A CA 1
ATOM 730 C C . ASP A 1 90 ? -11.43 -18.75 8.57 1 77.69 90 ASP A C 1
ATOM 732 O O . ASP A 1 90 ? -11.234 -17.922 9.469 1 77.69 90 ASP A O 1
ATOM 736 N N . ASN A 1 91 ? -12.703 -19.109 8.25 1 82 91 ASN A N 1
ATOM 737 C CA . ASN A 1 91 ? -13.875 -18.812 9.062 1 82 91 ASN A CA 1
ATOM 738 C C . ASN A 1 91 ? -14.227 -17.328 9.016 1 82 91 ASN A C 1
ATOM 740 O O . ASN A 1 91 ? -14.422 -16.703 10.062 1 82 91 ASN A O 1
ATOM 744 N N . SER A 1 92 ? -14.086 -16.734 7.965 1 83.69 92 SER A N 1
ATOM 745 C CA . SER A 1 92 ? -14.289 -15.305 7.719 1 83.69 92 SER A CA 1
ATOM 746 C C . SER A 1 92 ? -15.531 -14.797 8.43 1 83.69 92 SER A C 1
ATOM 748 O O . SER A 1 92 ? -15.477 -13.805 9.164 1 83.69 92 SER A O 1
ATOM 750 N N . LEU A 1 93 ? -16.609 -15.562 8.391 1 88 93 LEU A N 1
ATOM 751 C CA . LEU A 1 93 ? -17.891 -15.125 8.945 1 88 93 LEU A CA 1
ATOM 752 C C . LEU A 1 93 ? -17.812 -15 10.461 1 88 93 LEU A C 1
ATOM 754 O O . LEU A 1 93 ? -18.266 -14 11.023 1 88 93 LEU A O 1
ATOM 758 N N . ALA A 1 94 ? -17.25 -16.047 11.047 1 91.69 94 ALA A N 1
ATOM 759 C CA . ALA A 1 94 ? -17.125 -16.031 12.508 1 91.69 94 ALA A CA 1
ATOM 760 C C . ALA A 1 94 ? -16.234 -14.875 12.969 1 91.69 94 ALA A C 1
ATOM 762 O O . ALA A 1 94 ? -16.531 -14.227 13.977 1 91.69 94 ALA A O 1
ATOM 763 N N . GLN A 1 95 ? -15.211 -14.609 12.266 1 92.56 95 GLN A N 1
ATOM 764 C CA . GLN A 1 95 ? -14.289 -13.531 12.609 1 92.56 95 GLN A CA 1
ATOM 765 C C . GLN A 1 95 ? -14.961 -12.164 12.461 1 92.56 95 GLN A C 1
ATOM 767 O O . GLN A 1 95 ? -14.805 -11.297 13.312 1 92.56 95 GLN A O 1
ATOM 772 N N . ILE A 1 96 ? -15.719 -12 11.445 1 94.12 96 ILE A N 1
ATOM 773 C CA . ILE A 1 96 ? -16.375 -10.719 11.195 1 94.12 96 ILE A CA 1
ATOM 774 C C . ILE A 1 96 ? -17.422 -10.453 12.281 1 94.12 96 ILE A C 1
ATOM 776 O O . ILE A 1 96 ? -17.578 -9.32 12.734 1 94.12 96 ILE A O 1
ATOM 780 N N . LYS A 1 97 ? -18.062 -11.508 12.703 1 95.56 97 LYS A N 1
ATOM 781 C CA . LYS A 1 97 ? -19.031 -11.359 13.781 1 95.56 97 LYS A CA 1
ATOM 782 C C . LYS A 1 97 ? -18.359 -10.914 15.078 1 95.56 97 LYS A C 1
ATOM 784 O O . LYS A 1 97 ? -18.891 -10.086 15.812 1 95.56 97 LYS A O 1
ATOM 789 N N . LYS A 1 98 ? -17.281 -11.531 15.289 1 95.94 98 LYS A N 1
ATOM 790 C CA . LYS A 1 98 ? -16.5 -11.133 16.469 1 95.94 98 LYS A CA 1
ATOM 791 C C . LYS A 1 98 ? -16.078 -9.672 16.359 1 95.94 98 LYS A C 1
ATOM 793 O O . LYS A 1 98 ? -16.109 -8.938 17.359 1 95.94 98 LYS A O 1
ATOM 798 N N . ILE A 1 99 ? -15.656 -9.242 15.219 1 95.94 99 ILE A N 1
ATOM 799 C CA . ILE A 1 99 ? -15.227 -7.867 14.992 1 95.94 99 ILE A CA 1
ATOM 800 C C . ILE A 1 99 ? -16.406 -6.922 15.164 1 95.94 99 ILE A C 1
ATOM 802 O O . ILE A 1 99 ? -16.266 -5.816 15.695 1 95.94 99 ILE A O 1
ATOM 806 N N . LYS A 1 100 ? -17.578 -7.348 14.75 1 96.69 100 LYS A N 1
ATOM 807 C CA . LYS A 1 100 ? -18.766 -6.531 14.938 1 96.69 100 LYS A CA 1
ATOM 808 C C . LYS A 1 100 ? -19.031 -6.277 16.422 1 96.69 100 LYS A C 1
ATOM 810 O O . LYS A 1 100 ? -19.375 -5.156 16.812 1 96.69 100 LYS A O 1
ATOM 815 N N . ALA A 1 101 ? -18.859 -7.359 17.188 1 96.81 101 ALA A N 1
ATOM 816 C CA . ALA A 1 101 ? -19.047 -7.223 18.625 1 96.81 101 ALA A CA 1
ATOM 817 C C . ALA A 1 101 ? -18.094 -6.195 19.219 1 96.81 101 ALA A C 1
ATOM 819 O O . ALA A 1 101 ? -18.469 -5.426 20.109 1 96.81 101 ALA A O 1
ATOM 820 N N . LYS A 1 102 ? -16.922 -6.199 18.75 1 96.56 102 LYS A N 1
ATOM 821 C CA . LYS A 1 102 ? -15.938 -5.211 19.156 1 96.56 102 LYS A CA 1
ATOM 822 C C . LYS A 1 102 ? -16.328 -3.809 18.703 1 96.56 102 LYS A C 1
ATOM 824 O O . LYS A 1 102 ? -16.172 -2.838 19.453 1 96.56 102 LYS A O 1
ATOM 829 N N . ALA A 1 103 ? -16.844 -3.711 17.5 1 96.62 103 ALA A N 1
ATOM 830 C CA . ALA A 1 103 ? -17.234 -2.434 16.891 1 96.62 103 ALA A CA 1
ATOM 831 C C . ALA A 1 103 ? -18.375 -1.782 17.672 1 96.62 103 ALA A C 1
ATOM 833 O O . ALA A 1 103 ? -18.406 -0.558 17.812 1 96.62 103 ALA A O 1
ATOM 834 N N . VAL A 1 104 ? -19.234 -2.584 18.203 1 96.25 104 VAL A N 1
ATOM 835 C CA . VAL A 1 104 ? -20.375 -2.094 18.938 1 96.25 104 VAL A CA 1
ATOM 836 C C . VAL A 1 104 ? -19.906 -1.378 20.203 1 96.25 104 VAL A C 1
ATOM 838 O O . VAL A 1 104 ? -20.516 -0.39 20.625 1 96.25 104 VAL A O 1
ATOM 841 N N . LYS A 1 105 ? -18.781 -1.734 20.719 1 95.5 105 LYS A N 1
ATOM 842 C CA . LYS A 1 105 ? -18.281 -1.213 21.984 1 95.5 105 LYS A CA 1
ATOM 843 C C . LYS A 1 105 ? -17.297 -0.061 21.75 1 95.5 105 LYS A C 1
ATOM 845 O O . LYS A 1 105 ? -16.812 0.538 22.719 1 95.5 105 LYS A O 1
ATOM 850 N N . LEU A 1 106 ? -17.047 0.211 20.5 1 93.62 106 LEU A N 1
ATOM 851 C CA . LEU A 1 106 ? -16.078 1.257 20.188 1 93.62 106 LEU A CA 1
ATOM 852 C C . LEU A 1 106 ? -16.594 2.623 20.625 1 93.62 106 LEU A C 1
ATOM 854 O O . LEU A 1 106 ? -17.766 2.943 20.438 1 93.62 106 LEU A O 1
ATOM 858 N N . ASP A 1 107 ? -15.781 3.418 21.281 1 91.19 107 ASP A N 1
ATOM 859 C CA . ASP A 1 107 ? -16.141 4.758 21.719 1 91.19 107 ASP A CA 1
ATOM 860 C C . ASP A 1 107 ? -15.906 5.789 20.625 1 91.19 107 ASP A C 1
ATOM 862 O O . ASP A 1 107 ? -14.875 6.457 20.594 1 91.19 107 ASP A O 1
ATOM 866 N N . VAL A 1 108 ? -16.906 5.91 19.719 1 87.25 108 VAL A N 1
ATOM 867 C CA . VAL A 1 108 ? -16.875 6.883 18.625 1 87.25 108 VAL A CA 1
ATOM 868 C C . VAL A 1 108 ? -18.234 7.574 18.531 1 87.25 108 VAL A C 1
ATOM 870 O O . VAL A 1 108 ? -19.203 7.156 19.172 1 87.25 108 VAL A O 1
ATOM 873 N N . GLU A 1 109 ? -18.297 8.633 17.828 1 84.25 109 GLU A N 1
ATOM 874 C CA . GLU A 1 109 ? -19.547 9.383 17.641 1 84.25 109 GLU A CA 1
ATOM 875 C C . GLU A 1 109 ? -20.656 8.477 17.125 1 84.25 109 GLU A C 1
ATOM 877 O O . GLU A 1 109 ? -20.406 7.559 16.344 1 84.25 109 GLU A O 1
ATOM 882 N N . ALA A 1 110 ? -21.844 8.773 17.484 1 88.62 110 ALA A N 1
ATOM 883 C CA . ALA A 1 110 ? -23.016 7.922 17.234 1 88.62 110 ALA A CA 1
ATOM 884 C C . ALA A 1 110 ? -23.234 7.715 15.734 1 88.62 110 ALA A C 1
ATOM 886 O O . ALA A 1 110 ? -23.484 6.594 15.289 1 88.62 110 ALA A O 1
ATOM 887 N N . ASP A 1 111 ? -23.125 8.758 14.984 1 86.44 111 ASP A N 1
ATOM 888 C CA . ASP A 1 111 ? -23.344 8.664 13.547 1 86.44 111 ASP A CA 1
ATOM 889 C C . ASP A 1 111 ? -22.266 7.812 12.875 1 86.44 111 ASP A C 1
ATOM 891 O O . ASP A 1 111 ? -22.562 7.039 11.961 1 86.44 111 ASP A O 1
ATOM 895 N N . MET A 1 112 ? -21.109 8.023 13.352 1 85.38 112 MET A N 1
ATOM 896 C CA . MET A 1 112 ? -20 7.234 12.828 1 85.38 112 MET A CA 1
ATOM 897 C C . MET A 1 112 ? -20.172 5.758 13.164 1 85.38 112 MET A C 1
ATOM 899 O O . MET A 1 112 ? -19.906 4.891 12.328 1 85.38 112 MET A O 1
ATOM 903 N N . LYS A 1 113 ? -20.578 5.523 14.406 1 92.81 113 LYS A N 1
ATOM 904 C CA . LYS A 1 113 ? -20.812 4.152 14.836 1 92.81 113 LYS A CA 1
ATOM 905 C C . LYS A 1 113 ? -21.922 3.504 14.023 1 92.81 113 LYS A C 1
ATOM 907 O O . LYS A 1 113 ? -21.812 2.354 13.594 1 92.81 113 LYS A O 1
ATOM 912 N N . LYS A 1 114 ? -22.969 4.195 13.789 1 94.19 114 LYS A N 1
ATOM 913 C CA . LYS A 1 114 ? -24.109 3.709 13.016 1 94.19 114 LYS A CA 1
ATOM 914 C C . LYS A 1 114 ? -23.688 3.34 11.594 1 94.19 114 LYS A C 1
ATOM 916 O O . LYS A 1 114 ? -24.031 2.271 11.094 1 94.19 114 LYS A O 1
ATOM 921 N N . ASP A 1 115 ? -22.938 4.184 11 1 91.44 115 ASP A N 1
ATOM 922 C CA . ASP A 1 115 ? -22.469 3.945 9.641 1 91.44 115 ASP A CA 1
ATOM 923 C C . ASP A 1 115 ? -21.547 2.73 9.586 1 91.44 115 ASP A C 1
ATOM 925 O O . ASP A 1 115 ? -21.656 1.902 8.68 1 91.44 115 ASP A O 1
ATOM 929 N N . MET A 1 116 ? -20.609 2.684 10.523 1 94.5 116 MET A N 1
ATOM 930 C CA . MET A 1 116 ? -19.672 1.566 10.609 1 94.5 116 MET A CA 1
ATOM 931 C C . MET A 1 116 ? -20.422 0.242 10.742 1 94.5 116 MET A C 1
ATOM 933 O O . MET A 1 116 ? -20.125 -0.721 10.039 1 94.5 116 MET A O 1
ATOM 937 N N . LEU A 1 117 ? -21.422 0.235 11.594 1 96.31 117 LEU A N 1
ATOM 938 C CA . LEU A 1 117 ? -22.156 -0.994 11.852 1 96.31 117 LEU A CA 1
ATOM 939 C C . LEU A 1 117 ? -23 -1.383 10.641 1 96.31 117 LEU A C 1
ATOM 941 O O . LEU A 1 117 ? -23.172 -2.57 10.352 1 96.31 117 LEU A O 1
ATOM 945 N N . LEU A 1 118 ? -23.547 -0.402 9.969 1 96 118 LEU A N 1
ATOM 946 C CA . LEU A 1 118 ? -24.281 -0.67 8.734 1 96 118 LEU A CA 1
ATOM 947 C C . LEU A 1 118 ? -23.391 -1.373 7.715 1 96 118 LEU A C 1
ATOM 949 O O . LEU A 1 118 ? -23.812 -2.344 7.082 1 96 118 LEU A O 1
ATOM 953 N N . ILE A 1 119 ? -22.203 -0.926 7.59 1 94.5 119 ILE A N 1
ATOM 954 C CA . ILE A 1 119 ? -21.25 -1.49 6.625 1 94.5 119 ILE A CA 1
ATOM 955 C C . ILE A 1 119 ? -20.875 -2.906 7.047 1 94.5 119 ILE A C 1
ATOM 957 O O . ILE A 1 119 ? -20.828 -3.818 6.219 1 94.5 119 ILE A O 1
ATOM 961 N N . ILE A 1 120 ? -20.625 -3.086 8.328 1 95.94 120 ILE A N 1
ATOM 962 C CA . ILE A 1 120 ? -20.281 -4.41 8.828 1 95.94 120 ILE A CA 1
ATOM 963 C C . ILE A 1 120 ? -21.438 -5.379 8.57 1 95.94 120 ILE A C 1
ATOM 965 O O . ILE A 1 120 ? -21.219 -6.504 8.125 1 95.94 120 ILE A O 1
ATOM 969 N N . ASP A 1 121 ? -22.625 -4.922 8.805 1 95.62 121 ASP A N 1
ATOM 970 C CA . ASP A 1 121 ? -23.797 -5.738 8.523 1 95.62 121 ASP A CA 1
ATOM 971 C C . ASP A 1 121 ? -23.891 -6.066 7.031 1 95.62 121 ASP A C 1
ATOM 973 O O . ASP A 1 121 ? -24.312 -7.16 6.66 1 95.62 121 ASP A O 1
ATOM 977 N N . GLY A 1 122 ? -23.562 -5.109 6.273 1 95.25 122 GLY A N 1
ATOM 978 C CA . GLY A 1 122 ? -23.531 -5.344 4.84 1 95.25 122 GLY A CA 1
ATOM 979 C C . GLY A 1 122 ? -22.547 -6.43 4.434 1 95.25 122 GLY A C 1
ATOM 980 O O . GLY A 1 122 ? -22.859 -7.266 3.582 1 95.25 122 GLY A O 1
ATOM 981 N N . VAL A 1 123 ? -21.344 -6.41 5.012 1 93.44 123 VAL A N 1
ATOM 982 C CA . VAL A 1 123 ? -20.328 -7.414 4.711 1 93.44 123 VAL A CA 1
ATOM 983 C C . VAL A 1 123 ? -20.844 -8.797 5.078 1 93.44 123 VAL A C 1
ATOM 985 O O . VAL A 1 123 ? -20.688 -9.75 4.309 1 93.44 123 VAL A O 1
ATOM 988 N N . LEU A 1 124 ? -21.516 -8.867 6.18 1 93.69 124 LEU A N 1
ATOM 989 C CA . LEU A 1 124 ? -22.109 -10.133 6.613 1 93.69 124 LEU A CA 1
ATOM 990 C C . LEU A 1 124 ? -23.219 -10.562 5.664 1 93.69 124 LEU A C 1
ATOM 992 O O . LEU A 1 124 ? -23.328 -11.742 5.324 1 93.69 124 LEU A O 1
ATOM 996 N N . GLU A 1 125 ? -24 -9.617 5.207 1 93.25 125 GLU A N 1
ATOM 997 C CA . GLU A 1 125 ? -25.094 -9.875 4.273 1 93.25 125 GLU A CA 1
ATOM 998 C C . GLU A 1 125 ? -24.562 -10.391 2.938 1 93.25 125 GLU A C 1
ATOM 1000 O O . GLU A 1 125 ? -25.188 -11.258 2.316 1 93.25 125 GLU A O 1
ATOM 1005 N N . SER A 1 126 ? -23.438 -9.891 2.529 1 88.69 126 SER A N 1
ATOM 1006 C CA . SER A 1 126 ? -22.875 -10.211 1.224 1 88.69 126 SER A CA 1
ATOM 1007 C C . SER A 1 126 ? -22.312 -11.625 1.205 1 88.69 126 SER A C 1
ATOM 1009 O O . SER A 1 126 ? -22.031 -12.172 0.136 1 88.69 126 SER A O 1
ATOM 1011 N N . GLU A 1 127 ? -22.141 -12.234 2.363 1 85.19 127 GLU A N 1
ATOM 1012 C CA . GLU A 1 127 ? -21.641 -13.602 2.451 1 85.19 127 GLU A CA 1
ATOM 1013 C C . GLU A 1 127 ? -22.734 -14.617 2.166 1 85.19 127 GLU A C 1
ATOM 1015 O O . GLU A 1 127 ? -22.453 -15.797 1.932 1 85.19 127 GLU A O 1
ATOM 1020 N N . LYS A 1 128 ? -23.969 -14.133 2.137 1 86.94 128 LYS A N 1
ATOM 1021 C CA . LYS A 1 128 ? -25.078 -15.023 1.854 1 86.94 128 LYS A CA 1
ATOM 1022 C C . LYS A 1 128 ? -25.125 -15.414 0.379 1 86.94 128 LYS A C 1
ATOM 1024 O O . LYS A 1 128 ? -24.906 -14.57 -0.495 1 86.94 128 LYS A O 1
ATOM 1029 N N . ASP A 1 129 ? -25.375 -16.672 0.105 1 80.69 129 ASP A N 1
ATOM 1030 C CA . ASP A 1 129 ? -25.391 -17.156 -1.27 1 80.69 129 ASP A CA 1
ATOM 1031 C C . ASP A 1 129 ? -26.812 -17.391 -1.767 1 80.69 129 ASP A C 1
ATOM 1033 O O . ASP A 1 129 ? -27.047 -17.453 -2.975 1 80.69 129 ASP A O 1
ATOM 1037 N N . ASP A 1 130 ? -27.766 -17.5 -0.804 1 86.88 130 ASP A N 1
ATOM 1038 C CA . ASP A 1 130 ? -29.156 -17.797 -1.157 1 86.88 130 ASP A CA 1
ATOM 1039 C C . ASP A 1 130 ? -29.984 -16.516 -1.218 1 86.88 130 ASP A C 1
ATOM 1041 O O . ASP A 1 130 ? -30.25 -15.891 -0.187 1 86.88 130 ASP A O 1
ATOM 1045 N N . PRO A 1 131 ? -30.422 -16.156 -2.365 1 87.38 131 PRO A N 1
ATOM 1046 C CA . PRO A 1 131 ? -31.188 -14.914 -2.539 1 87.38 131 PRO A CA 1
ATOM 1047 C C . PRO A 1 131 ? -32.469 -14.875 -1.692 1 87.38 131 PRO A C 1
ATOM 1049 O O . PRO A 1 131 ? -32.938 -13.797 -1.332 1 87.38 131 PRO A O 1
ATOM 1052 N N . GLU A 1 132 ? -33 -16 -1.377 1 91.19 132 GLU A N 1
ATOM 1053 C CA . GLU A 1 132 ? -34.219 -16.062 -0.596 1 91.19 132 GLU A CA 1
ATOM 1054 C C . GLU A 1 132 ? -34 -15.586 0.838 1 91.19 132 GLU A C 1
ATOM 1056 O O . GLU A 1 132 ? -34.938 -15.219 1.539 1 91.19 132 GLU A O 1
ATOM 1061 N N . THR A 1 133 ? -32.719 -15.531 1.237 1 93.62 133 THR A N 1
ATOM 1062 C CA . THR A 1 133 ? -32.375 -15.172 2.615 1 93.62 133 THR A CA 1
ATOM 1063 C C . THR A 1 133 ? -31.875 -13.734 2.695 1 93.62 133 THR A C 1
ATOM 1065 O O . THR A 1 133 ? -31.516 -13.258 3.773 1 93.62 133 THR A O 1
ATOM 1068 N N . PHE A 1 134 ? -31.984 -13.016 1.583 1 93.38 134 PHE A N 1
ATOM 1069 C CA . PHE A 1 134 ? -31.406 -11.68 1.524 1 93.38 134 PHE A CA 1
ATOM 1070 C C . PHE A 1 134 ? -32.25 -10.695 2.35 1 93.38 134 PHE A C 1
ATOM 1072 O O . PHE A 1 134 ? -33.469 -10.75 2.336 1 93.38 134 PHE A O 1
ATOM 1079 N N . ASP A 1 135 ? -31.609 -9.961 3.111 1 96.19 135 ASP A N 1
ATOM 1080 C CA . ASP A 1 135 ? -32.25 -8.836 3.791 1 96.19 135 ASP A CA 1
ATOM 1081 C C . ASP A 1 135 ? -32.375 -7.629 2.863 1 96.19 135 ASP A C 1
ATOM 1083 O O . ASP A 1 135 ? -31.484 -6.758 2.857 1 96.19 135 ASP A O 1
ATOM 1087 N N . ILE A 1 136 ? -33.5 -7.504 2.252 1 95.38 136 ILE A N 1
ATOM 1088 C CA . ILE A 1 136 ? -33.688 -6.523 1.192 1 95.38 136 ILE A CA 1
ATOM 1089 C C . ILE A 1 136 ? -33.656 -5.113 1.776 1 95.38 136 ILE A C 1
ATOM 1091 O O . ILE A 1 136 ? -33.156 -4.188 1.14 1 95.38 136 ILE A O 1
ATOM 1095 N N . ASN A 1 137 ? -34.156 -5.016 2.959 1 96.44 137 ASN A N 1
ATOM 1096 C CA . ASN A 1 137 ? -34.156 -3.709 3.607 1 96.44 137 ASN A CA 1
ATOM 1097 C C . ASN A 1 137 ? -32.719 -3.227 3.869 1 96.44 137 ASN A C 1
ATOM 1099 O O . ASN A 1 137 ? -32.375 -2.076 3.584 1 96.44 137 ASN A O 1
ATOM 1103 N N . LEU A 1 138 ? -31.938 -4.121 4.391 1 97 138 LEU A N 1
ATOM 1104 C CA . LEU A 1 138 ? -30.531 -3.783 4.648 1 97 138 LEU A CA 1
ATOM 1105 C C . LEU A 1 138 ? -29.812 -3.441 3.352 1 97 138 LEU A C 1
ATOM 1107 O O . LEU A 1 138 ? -29.062 -2.465 3.295 1 97 138 LEU A O 1
ATOM 1111 N N . ARG A 1 139 ? -30 -4.164 2.326 1 96.12 139 ARG A N 1
ATOM 1112 C CA . ARG A 1 139 ? -29.359 -3.955 1.034 1 96.12 139 ARG A CA 1
ATOM 1113 C C . ARG A 1 139 ? -29.734 -2.607 0.437 1 96.12 139 ARG A C 1
ATOM 1115 O O . ARG A 1 139 ? -28.891 -1.896 -0.106 1 96.12 139 ARG A O 1
ATOM 1122 N N . ASN A 1 140 ? -30.984 -2.248 0.634 1 95.88 140 ASN A N 1
ATOM 1123 C CA . ASN A 1 140 ? -31.438 -0.955 0.136 1 95.88 140 ASN A CA 1
ATOM 1124 C C . ASN A 1 140 ? -30.828 0.199 0.924 1 95.88 140 ASN A C 1
ATOM 1126 O O . ASN A 1 140 ? -30.484 1.233 0.35 1 95.88 140 ASN A O 1
ATOM 1130 N N . GLN A 1 141 ? -30.75 0.004 2.168 1 95.88 141 GLN A N 1
ATOM 1131 C CA . GLN A 1 141 ? -30.125 1.021 3 1 95.88 141 GLN A CA 1
ATOM 1132 C C . GLN A 1 141 ? -28.672 1.249 2.578 1 95.88 141 GLN A C 1
ATOM 1134 O O . GLN A 1 141 ? -28.203 2.391 2.527 1 95.88 141 GLN A O 1
ATOM 1139 N N . LEU A 1 142 ? -28.016 0.183 2.312 1 95.75 142 LEU A N 1
ATOM 1140 C CA . LEU A 1 142 ? -26.625 0.261 1.888 1 95.75 142 LEU A CA 1
ATOM 1141 C C . LEU A 1 142 ? -26.5 0.971 0.543 1 95.75 142 LEU A C 1
ATOM 1143 O O . LEU A 1 142 ? -25.625 1.829 0.365 1 95.75 142 LEU A O 1
ATOM 1147 N N . LYS A 1 143 ? -27.406 0.698 -0.388 1 94.69 143 LYS A N 1
ATOM 1148 C CA . LYS A 1 143 ? -27.406 1.364 -1.688 1 94.69 143 LYS A CA 1
ATOM 1149 C C . LYS A 1 143 ? -27.609 2.869 -1.531 1 94.69 143 LYS A C 1
ATOM 1151 O O . LYS A 1 143 ? -26.922 3.662 -2.182 1 94.69 143 LYS A O 1
ATOM 1156 N N . GLU A 1 144 ? -28.516 3.119 -0.682 1 92.25 144 GLU A N 1
ATOM 1157 C CA . GLU A 1 144 ? -28.812 4.527 -0.433 1 92.25 144 GLU A CA 1
ATOM 1158 C C . GLU A 1 144 ? -27.609 5.242 0.178 1 92.25 144 GLU A C 1
ATOM 1160 O O . GLU A 1 144 ? -27.297 6.367 -0.209 1 92.25 144 GLU A O 1
ATOM 1165 N N . LYS A 1 145 ? -27.016 4.594 1.085 1 90.06 145 LYS A N 1
ATOM 1166 C CA . LYS A 1 145 ? -25.844 5.172 1.744 1 90.06 145 LYS A CA 1
ATOM 1167 C C . LYS A 1 145 ? -24.734 5.453 0.741 1 90.06 145 LYS A C 1
ATOM 1169 O O . LYS A 1 145 ? -24.141 6.535 0.746 1 90.06 145 LYS A O 1
ATOM 1174 N N . ILE A 1 146 ? -24.438 4.5 -0.082 1 90.94 146 ILE A N 1
ATOM 1175 C CA . ILE A 1 146 ? -23.391 4.645 -1.08 1 90.94 146 ILE A CA 1
ATOM 11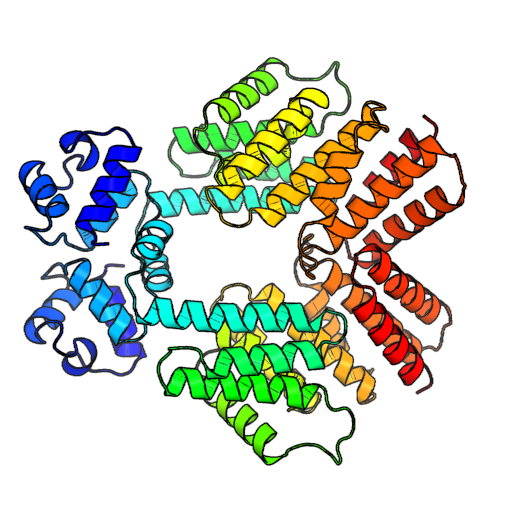76 C C . ILE A 1 146 ? -23.75 5.766 -2.053 1 90.94 146 ILE A C 1
ATOM 1178 O O . ILE A 1 146 ? -22.906 6.594 -2.398 1 90.94 146 ILE A O 1
ATOM 1182 N N . PHE A 1 147 ? -25.016 5.828 -2.338 1 86.31 147 PHE A N 1
ATOM 1183 C CA . PHE A 1 147 ? -25.516 6.828 -3.277 1 86.31 147 PHE A CA 1
ATOM 1184 C C . PHE A 1 147 ? -25.344 8.234 -2.713 1 86.31 147 PHE A C 1
ATOM 1186 O O . PHE A 1 147 ? -25.016 9.164 -3.445 1 86.31 147 PHE A O 1
ATOM 1193 N N . LEU A 1 148 ? -25.5 8.344 -1.493 1 82.88 148 LEU A N 1
ATOM 1194 C CA . LEU A 1 148 ? -25.531 9.648 -0.845 1 82.88 148 LEU A CA 1
ATOM 1195 C C . LEU A 1 148 ? -24.109 10.164 -0.615 1 82.88 148 LEU A C 1
ATOM 1197 O O . LEU A 1 148 ? -23.922 11.344 -0.313 1 82.88 148 LEU A O 1
ATOM 1201 N N . MET A 1 149 ? -23.156 9.312 -0.791 1 79.06 149 MET A N 1
ATOM 1202 C CA . MET A 1 149 ? -21.766 9.789 -0.679 1 79.06 149 MET A CA 1
ATOM 1203 C C . MET A 1 149 ? -21.391 10.656 -1.874 1 79.06 149 MET A C 1
ATOM 1205 O O . MET A 1 149 ? -21.484 10.211 -3.021 1 79.06 149 MET A O 1
ATOM 1209 N N . PRO A 1 150 ? -21.047 11.805 -1.651 1 72.94 150 PRO A N 1
ATOM 1210 C CA . PRO A 1 150 ? -21.031 12.805 -2.721 1 72.94 150 PRO A CA 1
ATOM 1211 C C . PRO A 1 150 ? -19.875 12.602 -3.699 1 72.94 150 PRO A C 1
ATOM 1213 O O . PRO A 1 150 ? -20 12.898 -4.891 1 72.94 150 PRO A O 1
ATOM 1216 N N . GLU A 1 151 ? -18.703 12.227 -3.246 1 78.88 151 GLU A N 1
ATOM 1217 C CA . GLU A 1 151 ? -17.531 12.133 -4.121 1 78.88 151 GLU A CA 1
ATOM 1218 C C . GLU A 1 151 ? -16.969 10.711 -4.141 1 78.88 151 GLU A C 1
ATOM 1220 O O . GLU A 1 151 ? -17.141 9.953 -3.184 1 78.88 151 GLU A O 1
ATOM 1225 N N . TYR A 1 152 ? -16.422 10.391 -5.336 1 86.5 152 TYR A N 1
ATOM 1226 C CA . TYR A 1 152 ? -15.711 9.125 -5.441 1 86.5 152 TYR A CA 1
ATOM 1227 C C . TYR A 1 152 ? -14.352 9.211 -4.766 1 86.5 152 TYR A C 1
ATOM 1229 O O . TYR A 1 152 ? -13.32 9.195 -5.438 1 86.5 152 TYR A O 1
ATOM 1237 N N . ASP A 1 153 ? -14.383 9.25 -3.477 1 81.94 153 ASP A N 1
ATOM 1238 C CA . ASP A 1 153 ? -13.141 9.25 -2.711 1 81.94 153 ASP A CA 1
ATOM 1239 C C . ASP A 1 153 ? -12.758 7.836 -2.277 1 81.94 153 ASP A C 1
ATOM 1241 O O . ASP A 1 153 ? -13.453 6.871 -2.617 1 81.94 153 ASP A O 1
ATOM 1245 N N . THR A 1 154 ? -11.664 7.73 -1.595 1 84.88 154 THR A N 1
ATOM 1246 C CA . THR A 1 154 ? -11.141 6.43 -1.183 1 84.88 154 THR A CA 1
ATOM 1247 C C . THR A 1 154 ? -12.172 5.668 -0.358 1 84.88 154 THR A C 1
ATOM 1249 O O . THR A 1 154 ? -12.359 4.465 -0.549 1 84.88 154 THR A O 1
ATOM 1252 N N . TYR A 1 155 ? -12.867 6.395 0.467 1 82.31 155 TYR A N 1
ATOM 1253 C CA . TYR A 1 155 ? -13.844 5.758 1.345 1 82.31 155 TYR A CA 1
ATOM 1254 C C . TYR A 1 155 ? -15.016 5.207 0.547 1 82.31 155 TYR A C 1
ATOM 1256 O O . TYR A 1 155 ? -15.367 4.031 0.673 1 82.31 155 TYR A O 1
ATOM 1264 N N . LYS A 1 156 ? -15.648 6.004 -0.267 1 87.88 156 LYS A N 1
ATOM 1265 C CA . LYS A 1 156 ? -16.781 5.57 -1.072 1 87.88 156 LYS A CA 1
ATOM 1266 C C . LYS A 1 156 ? -16.422 4.391 -1.966 1 87.88 156 LYS A C 1
ATOM 1268 O O . LYS A 1 156 ? -17.141 3.402 -2.035 1 87.88 156 LYS A O 1
ATOM 1273 N N . LEU A 1 157 ? -15.281 4.496 -2.615 1 93.38 157 LEU A N 1
ATOM 1274 C CA . LEU A 1 157 ? -14.836 3.449 -3.531 1 93.38 157 LEU A CA 1
ATOM 1275 C C . LEU A 1 157 ? -14.617 2.137 -2.787 1 93.38 157 LEU A C 1
ATOM 1277 O O . LEU A 1 157 ? -14.984 1.068 -3.281 1 93.38 157 LEU A O 1
ATOM 1281 N N . SER A 1 158 ? -14 2.256 -1.62 1 90.75 158 SER A N 1
ATOM 1282 C CA . SER A 1 158 ? -13.734 1.062 -0.823 1 90.75 158 SER A CA 1
ATOM 1283 C C . SER A 1 158 ? -15.031 0.395 -0.38 1 90.75 158 SER A C 1
ATOM 1285 O O . SER A 1 158 ? -15.148 -0.832 -0.415 1 90.75 158 SER A O 1
ATOM 1287 N N . VAL A 1 159 ? -15.961 1.201 0.048 1 90.38 159 VAL A N 1
ATOM 1288 C CA . VAL A 1 159 ? -17.25 0.669 0.463 1 90.38 159 VAL A CA 1
ATOM 1289 C C . VAL A 1 159 ? -17.953 0.022 -0.73 1 90.38 159 VAL A C 1
ATOM 1291 O O . VAL A 1 159 ? -18.438 -1.107 -0.635 1 90.38 159 VAL A O 1
ATOM 1294 N N . TYR A 1 160 ? -17.984 0.693 -1.84 1 95.06 160 TYR A N 1
ATOM 1295 C CA . TYR A 1 160 ? -18.625 0.17 -3.047 1 95.06 160 TYR A CA 1
ATOM 1296 C C . TYR A 1 160 ? -17.984 -1.146 -3.471 1 95.06 160 TYR A C 1
ATOM 1298 O O . TYR A 1 160 ? -18.672 -2.082 -3.873 1 95.06 160 TYR A O 1
ATOM 1306 N N . ALA A 1 161 ? -16.688 -1.223 -3.369 1 94.31 161 ALA A N 1
ATOM 1307 C CA . ALA A 1 161 ? -15.953 -2.424 -3.771 1 94.31 161 ALA A CA 1
ATOM 1308 C C . ALA A 1 161 ? -16.469 -3.65 -3.023 1 94.31 161 ALA A C 1
ATOM 1310 O O . ALA A 1 161 ? -16.469 -4.758 -3.566 1 94.31 161 ALA A O 1
ATOM 1311 N N . ASN A 1 162 ? -16.891 -3.455 -1.827 1 90.75 162 ASN A N 1
ATOM 1312 C CA . ASN A 1 162 ? -17.359 -4.555 -0.992 1 90.75 162 ASN A CA 1
ATOM 1313 C C . ASN A 1 162 ? -18.812 -4.906 -1.293 1 90.75 162 ASN A C 1
ATOM 1315 O O . ASN A 1 162 ? -19.312 -5.957 -0.872 1 90.75 162 ASN A O 1
ATOM 1319 N N . PHE A 1 163 ? -19.469 -4.043 -2.049 1 94.62 163 PHE A N 1
ATOM 1320 C CA . PHE A 1 163 ? -20.922 -4.227 -2.184 1 94.62 163 PHE A CA 1
ATOM 1321 C C . PHE A 1 163 ? -21.344 -4.141 -3.646 1 94.62 163 PHE A C 1
ATOM 1323 O O . PHE A 1 163 ? -22.406 -3.621 -3.957 1 94.62 163 PHE A O 1
ATOM 1330 N N . VAL A 1 164 ? -20.5 -4.543 -4.527 1 94.81 164 VAL A N 1
ATOM 1331 C CA . VAL A 1 164 ? -20.828 -4.527 -5.945 1 94.81 164 VAL A CA 1
ATOM 1332 C C . VAL A 1 164 ? -22.047 -5.414 -6.203 1 94.81 164 VAL A C 1
ATOM 1334 O O . VAL A 1 164 ? -22.812 -5.176 -7.141 1 94.81 164 VAL A O 1
ATOM 1337 N N . ASP A 1 165 ? -22.281 -6.445 -5.379 1 92.69 165 ASP A N 1
ATOM 1338 C CA . ASP A 1 165 ? -23.344 -7.438 -5.578 1 92.69 165 ASP A CA 1
ATOM 1339 C C . ASP A 1 165 ? -24.719 -6.844 -5.277 1 92.69 165 ASP A C 1
ATOM 1341 O O . ASP A 1 165 ? -25.734 -7.461 -5.582 1 92.69 165 ASP A O 1
ATOM 1345 N N . LEU A 1 166 ? -24.75 -5.66 -4.73 1 94.25 166 LEU A N 1
ATOM 1346 C CA . LEU A 1 166 ? -26.016 -4.965 -4.52 1 94.25 166 LEU A CA 1
ATOM 1347 C C . LEU A 1 166 ? -26.609 -4.5 -5.844 1 94.25 166 LEU A C 1
ATOM 1349 O O . LEU A 1 166 ? -27.797 -4.156 -5.91 1 94.25 166 LEU A O 1
ATOM 1353 N N . TYR A 1 167 ? -25.812 -4.445 -6.863 1 94.5 167 TYR A N 1
ATOM 1354 C CA . TYR A 1 167 ? -26.188 -3.998 -8.195 1 94.5 167 TYR A CA 1
ATOM 1355 C C . TYR A 1 167 ? -26.047 -5.121 -9.219 1 94.5 167 TYR A C 1
ATOM 1357 O O . TYR A 1 167 ? -25.281 -6.07 -8.992 1 94.5 167 TYR A O 1
ATOM 1365 N N . ASP A 1 168 ? -26.797 -5.039 -10.281 1 94.5 168 ASP A N 1
ATOM 1366 C CA . ASP A 1 168 ? -26.609 -6.027 -11.336 1 94.5 168 ASP A CA 1
ATOM 1367 C C . ASP A 1 168 ? -25.391 -5.691 -12.195 1 94.5 168 ASP A C 1
ATOM 1369 O O . ASP A 1 168 ? -24.812 -4.613 -12.062 1 94.5 168 ASP A O 1
ATOM 1373 N N . PHE A 1 169 ? -25.031 -6.605 -12.992 1 97.25 169 PHE A N 1
ATOM 1374 C CA . PHE A 1 169 ? -23.797 -6.508 -13.766 1 97.25 169 PHE A CA 1
ATOM 1375 C C . PHE A 1 169 ? -23.812 -5.262 -14.641 1 97.25 169 PHE A C 1
ATOM 1377 O O . PHE A 1 169 ? -22.828 -4.52 -14.688 1 97.25 169 PHE A O 1
ATOM 1384 N N . ASP A 1 170 ? -24.891 -4.973 -15.336 1 96.44 170 ASP A N 1
ATOM 1385 C CA . ASP A 1 170 ? -24.969 -3.84 -16.25 1 96.44 170 ASP A CA 1
ATOM 1386 C C . ASP A 1 170 ? -24.859 -2.516 -15.5 1 96.44 170 ASP A C 1
ATOM 1388 O O . ASP A 1 170 ? -24.172 -1.599 -15.953 1 96.44 170 ASP A O 1
ATOM 1392 N N . SER A 1 171 ? -25.5 -2.453 -14.383 1 96.56 171 SER A N 1
ATOM 1393 C CA . SER A 1 171 ? -25.391 -1.269 -13.539 1 96.56 171 SER A CA 1
ATOM 1394 C C . SER A 1 171 ? -23.969 -1.05 -13.062 1 96.56 171 SER A C 1
ATOM 1396 O O . SER A 1 171 ? -23.469 0.078 -13.078 1 96.56 171 SER A O 1
ATOM 1398 N N . ASN A 1 172 ? -23.344 -2.123 -12.664 1 97.81 172 ASN A N 1
ATOM 1399 C CA . ASN A 1 172 ? -21.969 -2.033 -12.195 1 97.81 172 ASN A CA 1
ATOM 1400 C C . ASN A 1 172 ? -21.031 -1.558 -13.297 1 97.81 172 ASN A C 1
ATOM 1402 O O . ASN A 1 172 ? -20.094 -0.798 -13.039 1 97.81 172 ASN A O 1
ATOM 1406 N N . GLN A 1 173 ? -21.234 -1.971 -14.547 1 97.25 173 GLN A N 1
ATOM 1407 C CA . GLN A 1 173 ? -20.422 -1.499 -15.656 1 97.25 173 GLN A CA 1
ATOM 1408 C C . GLN A 1 173 ? -20.547 0.013 -15.828 1 97.25 173 GLN A C 1
ATOM 1410 O O . GLN A 1 173 ? -19.547 0.696 -16.078 1 97.25 173 GLN A O 1
ATOM 1415 N N . GLN A 1 174 ? -21.734 0.469 -15.641 1 96.25 174 GLN A N 1
ATOM 1416 C CA . GLN A 1 174 ? -21.969 1.906 -15.742 1 96.25 174 GLN A CA 1
ATOM 1417 C C . GLN A 1 174 ? -21.281 2.656 -14.602 1 96.25 174 GLN A C 1
ATOM 1419 O O . GLN A 1 174 ? -20.672 3.705 -14.82 1 96.25 174 GLN A O 1
ATOM 1424 N N . ILE A 1 175 ? -21.422 2.088 -13.438 1 96.69 175 ILE A N 1
ATOM 1425 C CA . ILE A 1 175 ? -20.812 2.709 -12.266 1 96.69 175 ILE A CA 1
ATOM 1426 C C . ILE A 1 175 ? -19.297 2.76 -12.43 1 96.69 175 ILE A C 1
ATOM 1428 O O . ILE A 1 175 ? -18.672 3.779 -12.141 1 96.69 175 ILE A O 1
ATOM 1432 N N . ILE A 1 176 ? -18.734 1.729 -12.938 1 97.56 176 ILE A N 1
ATOM 1433 C CA . ILE A 1 176 ? -17.281 1.673 -13.141 1 97.56 176 ILE A CA 1
ATOM 1434 C C . ILE A 1 176 ? -16.859 2.738 -14.156 1 97.56 176 ILE A C 1
ATOM 1436 O O . ILE A 1 176 ? -15.844 3.404 -13.977 1 97.56 176 ILE A O 1
ATOM 1440 N N . ARG A 1 177 ? -17.656 2.92 -15.203 1 96.12 177 ARG A N 1
ATOM 1441 C CA . ARG A 1 177 ? -17.359 3.963 -16.188 1 96.12 177 ARG A CA 1
ATOM 1442 C C . ARG A 1 177 ? -17.328 5.336 -15.523 1 96.12 177 ARG A C 1
ATOM 1444 O O . ARG A 1 177 ? -16.438 6.148 -15.812 1 96.12 177 ARG A O 1
ATOM 1451 N N . GLN A 1 178 ? -18.266 5.543 -14.648 1 95.5 178 GLN A N 1
ATOM 1452 C CA . GLN A 1 178 ? -18.312 6.812 -13.93 1 95.5 178 GLN A CA 1
ATOM 1453 C C . GLN A 1 178 ? -17.109 6.965 -13 1 95.5 178 GLN A C 1
ATOM 1455 O O . GLN A 1 178 ? -16.547 8.055 -12.891 1 95.5 178 GLN A O 1
ATOM 1460 N N . ILE A 1 179 ? -16.766 5.902 -12.336 1 96.19 179 ILE A N 1
ATOM 1461 C CA . ILE A 1 179 ? -15.625 5.91 -11.422 1 96.19 179 ILE A CA 1
ATOM 1462 C C . ILE A 1 179 ? -14.352 6.25 -12.188 1 96.19 179 ILE A C 1
ATOM 1464 O O . ILE A 1 179 ? -13.586 7.125 -11.773 1 96.19 179 ILE A O 1
ATOM 1468 N N . VAL A 1 180 ? -14.172 5.566 -13.305 1 96.31 180 VAL A N 1
ATOM 1469 C CA . VAL A 1 180 ? -12.969 5.773 -14.117 1 96.31 180 VAL A CA 1
ATOM 1470 C C . VAL A 1 180 ? -12.898 7.23 -14.57 1 96.31 180 VAL A C 1
ATOM 1472 O O . VAL A 1 180 ? -11.844 7.859 -14.5 1 96.31 180 VAL A O 1
ATOM 1475 N N . LYS A 1 181 ? -14.008 7.781 -14.977 1 94.44 181 LYS A N 1
ATOM 1476 C CA . LYS A 1 181 ? -14.07 9.18 -15.406 1 94.44 181 LYS A CA 1
ATOM 1477 C C . LYS A 1 181 ? -13.742 10.117 -14.25 1 94.44 181 LYS A C 1
ATOM 1479 O O . LYS A 1 181 ? -12.992 11.086 -14.43 1 94.44 181 LYS A O 1
ATOM 1484 N N . ALA A 1 182 ? -14.289 9.836 -13.156 1 90.38 182 ALA A N 1
ATOM 1485 C CA . ALA A 1 182 ? -14.078 10.672 -11.977 1 90.38 182 ALA A CA 1
ATOM 1486 C C . ALA A 1 182 ? -12.609 10.648 -11.555 1 90.38 182 ALA A C 1
ATOM 1488 O O . ALA A 1 182 ? -12.047 11.68 -11.188 1 90.38 182 ALA A O 1
ATOM 1489 N N . LEU A 1 183 ? -12.023 9.484 -11.617 1 91.88 183 LEU A N 1
ATOM 1490 C CA . LEU A 1 183 ? -10.656 9.305 -11.148 1 91.88 183 LEU A CA 1
ATOM 1491 C C . LEU A 1 183 ? -9.664 9.938 -12.117 1 91.88 183 LEU A C 1
ATOM 1493 O O . LEU A 1 183 ? -8.516 10.219 -11.75 1 91.88 183 LEU A O 1
ATOM 1497 N N . LYS A 1 184 ? -10.055 10.117 -13.352 1 90.25 184 LYS A N 1
ATOM 1498 C CA . LYS A 1 184 ? -9.234 10.844 -14.305 1 90.25 184 LYS A CA 1
ATOM 1499 C C . LYS A 1 184 ? -9.148 12.32 -13.953 1 90.25 184 LYS A C 1
ATOM 1501 O O . LYS A 1 184 ? -8.133 12.977 -14.203 1 90.25 184 LYS A O 1
ATOM 1506 N N . LYS A 1 185 ? -10.203 12.789 -13.352 1 83.62 185 LYS A N 1
ATOM 1507 C CA . LYS A 1 185 ? -10.289 14.203 -13 1 83.62 185 LYS A CA 1
ATOM 1508 C C . LYS A 1 185 ? -9.586 14.484 -11.672 1 83.62 185 LYS A C 1
ATOM 1510 O O . LYS A 1 185 ? -8.891 15.492 -11.531 1 83.62 185 LYS A O 1
ATOM 1515 N N . LYS A 1 186 ? -9.82 13.562 -10.773 1 80.5 186 LYS A N 1
ATOM 1516 C CA . LYS A 1 186 ? -9.242 13.734 -9.445 1 80.5 186 LYS A CA 1
ATOM 1517 C C . LYS A 1 186 ? -8.727 12.406 -8.898 1 80.5 186 LYS A C 1
ATOM 1519 O O . LYS A 1 186 ? -9.516 11.516 -8.57 1 80.5 186 LYS A O 1
ATOM 1524 N N . LYS A 1 187 ? -7.438 12.422 -8.695 1 81.06 187 LYS A N 1
ATOM 1525 C CA . LYS A 1 187 ? -6.832 11.211 -8.156 1 81.06 187 LYS A CA 1
ATOM 1526 C C . LYS A 1 187 ? -7.086 11.086 -6.66 1 81.06 187 LYS A C 1
ATOM 1528 O O . LYS A 1 187 ? -7.156 12.094 -5.953 1 81.06 187 LYS A O 1
ATOM 1533 N N . VAL A 1 188 ? -7.273 9.836 -6.27 1 79.12 188 VAL A N 1
ATOM 1534 C CA . VAL A 1 188 ? -7.48 9.586 -4.848 1 79.12 188 VAL A CA 1
ATOM 1535 C C . VAL A 1 188 ? -6.496 8.523 -4.359 1 79.12 188 VAL A C 1
ATOM 1537 O O . VAL A 1 188 ? -5.906 7.797 -5.168 1 79.12 188 VAL A O 1
ATOM 1540 N N . GLU A 1 189 ? -6.301 8.477 -3.047 1 78.62 189 GLU A N 1
ATOM 1541 C CA . GLU A 1 189 ? -5.383 7.508 -2.449 1 78.62 189 GLU A CA 1
ATOM 1542 C C . GLU A 1 189 ? -5.832 6.078 -2.732 1 78.62 189 GLU A C 1
ATOM 1544 O O . GLU A 1 189 ? -7.023 5.77 -2.662 1 78.62 189 GLU A O 1
ATOM 1549 N N . ARG A 1 190 ? -4.977 5.191 -3.141 1 87.06 190 ARG A N 1
ATOM 1550 C CA . ARG A 1 190 ? -5.188 3.758 -3.311 1 87.06 190 ARG A CA 1
ATOM 1551 C C . ARG A 1 190 ? -6.164 3.482 -4.449 1 87.06 190 ARG A C 1
ATOM 1553 O O . ARG A 1 190 ? -6.766 2.408 -4.512 1 87.06 190 ARG A O 1
ATOM 1560 N N . GLN A 1 191 ? -6.324 4.391 -5.344 1 91.38 191 GLN A N 1
ATOM 1561 C CA . GLN A 1 191 ? -7.367 4.273 -6.355 1 91.38 191 GLN A CA 1
ATOM 1562 C C . GLN A 1 191 ? -7.137 3.057 -7.246 1 91.38 191 GLN A C 1
ATOM 1564 O O . GLN A 1 191 ? -8.086 2.363 -7.617 1 91.38 191 GLN A O 1
ATOM 1569 N N . ASP A 1 192 ? -5.91 2.729 -7.574 1 93.19 192 ASP A N 1
ATOM 1570 C CA . ASP A 1 192 ? -5.645 1.606 -8.469 1 93.19 192 ASP A CA 1
ATOM 1571 C C . ASP A 1 192 ? -5.992 0.278 -7.797 1 93.19 192 ASP A C 1
ATOM 1573 O O . ASP A 1 192 ? -6.586 -0.602 -8.422 1 93.19 192 ASP A O 1
ATOM 1577 N N . GLU A 1 193 ? -5.609 0.191 -6.594 1 93.69 193 GLU A N 1
ATOM 1578 C CA . GLU A 1 193 ? -5.91 -1.007 -5.812 1 93.69 193 GLU A CA 1
ATOM 1579 C C . GLU A 1 193 ? -7.414 -1.235 -5.711 1 93.69 193 GLU A C 1
ATOM 1581 O O . GLU A 1 193 ? -7.898 -2.342 -5.957 1 93.69 193 GLU A O 1
ATOM 1586 N N . ILE A 1 194 ? -8.133 -0.198 -5.344 1 94.06 194 ILE A N 1
ATOM 1587 C CA . ILE A 1 194 ? -9.57 -0.302 -5.121 1 94.06 194 ILE A CA 1
ATOM 1588 C C . ILE A 1 194 ? -10.281 -0.564 -6.449 1 94.06 194 ILE A C 1
ATOM 1590 O O . ILE A 1 194 ? -11.164 -1.418 -6.527 1 94.06 194 ILE A O 1
ATOM 1594 N N . LEU A 1 195 ? -9.844 0.158 -7.473 1 96.88 195 LEU A N 1
ATOM 1595 C CA . LEU A 1 195 ? -10.43 -0.054 -8.789 1 96.88 195 LEU A CA 1
ATOM 1596 C C . LEU A 1 195 ? -10.211 -1.488 -9.258 1 96.88 195 LEU A C 1
ATOM 1598 O O . LEU A 1 195 ? -11.117 -2.111 -9.812 1 96.88 195 LEU A O 1
ATOM 1602 N N . PHE A 1 196 ? -9.016 -1.982 -9.031 1 97.38 196 PHE A N 1
ATOM 1603 C CA . PHE A 1 196 ? -8.703 -3.357 -9.406 1 97.38 196 PHE A CA 1
ATOM 1604 C C . PHE A 1 196 ? -9.633 -4.336 -8.703 1 97.38 196 PHE A C 1
ATOM 1606 O O . PHE A 1 196 ? -10.18 -5.246 -9.328 1 97.38 196 PHE A O 1
ATOM 1613 N N . ALA A 1 197 ? -9.844 -4.16 -7.426 1 95.75 197 ALA A N 1
ATOM 1614 C CA . ALA A 1 197 ? -10.742 -5.004 -6.648 1 95.75 197 ALA A CA 1
ATOM 1615 C C . ALA A 1 197 ? -12.164 -4.949 -7.207 1 95.75 197 ALA A C 1
ATOM 1617 O O . ALA A 1 197 ? -12.828 -5.98 -7.324 1 95.75 197 ALA A O 1
ATOM 1618 N N . ILE A 1 198 ? -12.57 -3.742 -7.516 1 97.44 198 ILE A N 1
ATOM 1619 C CA . ILE A 1 198 ? -13.906 -3.555 -8.07 1 97.44 198 ILE A CA 1
ATOM 1620 C C . ILE A 1 198 ? -14.039 -4.336 -9.375 1 97.44 198 ILE A C 1
ATOM 1622 O O . ILE A 1 198 ? -15.008 -5.07 -9.57 1 97.44 198 ILE A O 1
ATOM 1626 N N . ILE A 1 199 ? -13.078 -4.195 -10.25 1 98.19 199 ILE A N 1
ATOM 1627 C CA . ILE A 1 199 ? -13.078 -4.867 -11.547 1 98.19 199 ILE A CA 1
ATOM 1628 C C . ILE A 1 199 ? -13.188 -6.375 -11.344 1 98.19 199 ILE A C 1
ATOM 1630 O O . ILE A 1 199 ? -14.008 -7.035 -11.984 1 98.19 199 ILE A O 1
ATOM 1634 N N . LEU A 1 200 ? -12.406 -6.93 -10.453 1 97.75 200 LEU A N 1
ATOM 1635 C CA . LEU A 1 200 ? -12.391 -8.367 -10.211 1 97.75 200 LEU A CA 1
ATOM 1636 C C . LEU A 1 200 ? -13.727 -8.852 -9.672 1 97.75 200 LEU A C 1
ATOM 1638 O O . LEU A 1 200 ? -14.25 -9.883 -10.102 1 97.75 200 LEU A O 1
ATOM 1642 N N . ASN A 1 201 ? -14.258 -8.086 -8.727 1 96.19 201 ASN A N 1
ATOM 1643 C CA . ASN A 1 201 ? -15.539 -8.453 -8.148 1 96.19 201 ASN A CA 1
ATOM 1644 C C . ASN A 1 201 ? -16.656 -8.445 -9.195 1 96.19 201 ASN A C 1
ATOM 1646 O O . ASN A 1 201 ? -17.531 -9.312 -9.195 1 96.19 201 ASN A O 1
ATOM 1650 N N . VAL A 1 202 ? -16.594 -7.52 -10.094 1 97.88 202 VAL A N 1
ATOM 1651 C CA . VAL A 1 202 ? -17.625 -7.418 -11.117 1 97.88 202 VAL A CA 1
ATOM 1652 C C . VAL A 1 202 ? -17.422 -8.5 -12.172 1 97.88 202 VAL A C 1
ATOM 1654 O O . VAL A 1 202 ? -18.375 -9.031 -12.727 1 97.88 202 VAL A O 1
ATOM 1657 N N . LEU A 1 203 ? -16.188 -8.844 -12.492 1 97.94 203 LEU A N 1
ATOM 1658 C CA . LEU A 1 203 ? -15.914 -9.961 -13.398 1 97.94 203 LEU A CA 1
ATOM 1659 C C . LEU A 1 203 ? -16.469 -11.266 -12.836 1 97.94 203 LEU A C 1
ATOM 1661 O O . LEU A 1 203 ? -17.078 -12.055 -13.57 1 97.94 203 LEU A O 1
ATOM 1665 N N . LYS A 1 204 ? -16.234 -11.438 -11.555 1 96.75 204 LYS A N 1
ATOM 1666 C CA . LYS A 1 204 ? -16.828 -12.594 -10.883 1 96.75 204 LYS A CA 1
ATOM 1667 C C . LYS A 1 204 ? -18.344 -12.633 -11.062 1 96.75 204 LYS A C 1
ATOM 1669 O O . LYS A 1 204 ? -18.906 -13.672 -11.414 1 96.75 204 LYS A O 1
ATOM 1674 N N . GLN A 1 205 ? -18.922 -11.508 -10.844 1 95.62 205 GLN A N 1
ATOM 1675 C CA . GLN A 1 205 ? -20.359 -11.375 -11.031 1 95.62 205 GLN A CA 1
ATOM 1676 C C . GLN A 1 205 ? -20.766 -11.68 -12.469 1 95.62 205 GLN A C 1
ATOM 1678 O O . GLN A 1 205 ? -21.797 -12.305 -12.711 1 95.62 205 GLN A O 1
ATOM 1683 N N . GLY A 1 206 ? -19.984 -11.18 -13.414 1 96.5 206 GLY A N 1
ATOM 1684 C CA . GLY A 1 206 ? -20.25 -11.461 -14.82 1 96.5 206 GLY A CA 1
ATOM 1685 C C . GLY A 1 206 ? -20.281 -12.945 -15.141 1 96.5 206 GLY A C 1
ATOM 1686 O O . GLY A 1 206 ? -21.109 -13.398 -15.93 1 96.5 206 GLY A O 1
ATOM 1687 N N . ILE A 1 207 ? -19.438 -13.695 -14.531 1 96.31 207 ILE A N 1
ATOM 1688 C CA . ILE A 1 207 ? -19.406 -15.148 -14.711 1 96.31 207 ILE A CA 1
ATOM 1689 C C . ILE A 1 207 ? -20.641 -15.773 -14.07 1 96.31 207 ILE A C 1
ATOM 1691 O O . ILE A 1 207 ? -21.312 -16.609 -14.688 1 96.31 207 ILE A O 1
ATOM 1695 N N . GLU A 1 208 ? -21 -15.273 -12.906 1 93.5 208 GLU A N 1
ATOM 1696 C CA . GLU A 1 208 ? -22.156 -15.797 -12.188 1 93.5 208 GLU A CA 1
ATOM 1697 C C . GLU A 1 208 ? -23.438 -15.547 -12.977 1 93.5 208 GLU A C 1
ATOM 1699 O O . GLU A 1 208 ? -24.344 -16.375 -12.953 1 93.5 208 GLU A O 1
ATOM 1704 N N . GLU A 1 209 ? -23.469 -14.461 -13.688 1 93.69 209 GLU A N 1
ATOM 1705 C CA . GLU A 1 209 ? -24.672 -14.062 -14.414 1 93.69 209 GLU A CA 1
ATOM 1706 C C . GLU A 1 209 ? -24.562 -14.438 -15.891 1 93.69 209 GLU A C 1
ATOM 1708 O O . GLU A 1 209 ? -25.406 -14.031 -16.703 1 93.69 209 GLU A O 1
ATOM 1713 N N . LYS A 1 210 ? -23.562 -15.109 -16.328 1 94.94 210 LYS A N 1
ATOM 1714 C CA . LYS A 1 210 ? -23.328 -15.617 -17.672 1 94.94 210 LYS A CA 1
ATOM 1715 C C . LYS A 1 210 ? -23.234 -14.484 -18.688 1 94.94 210 LYS A C 1
ATOM 1717 O O . LYS A 1 210 ? -23.797 -14.562 -19.781 1 94.94 210 LYS A O 1
ATOM 1722 N N . LYS A 1 211 ? -22.609 -13.414 -18.234 1 95.69 211 LYS A N 1
ATOM 1723 C CA . LYS A 1 211 ? -22.375 -12.258 -19.094 1 95.69 211 LYS A CA 1
ATOM 1724 C C . LYS A 1 211 ? -20.969 -12.281 -19.688 1 95.69 211 LYS A C 1
ATOM 1726 O O . LYS A 1 211 ? -20.266 -11.281 -19.672 1 95.69 211 LYS A O 1
ATOM 1731 N N . TYR A 1 212 ? -20.562 -13.359 -20.297 1 94.94 212 TYR A N 1
ATOM 1732 C CA . TYR A 1 212 ? -19.203 -13.609 -20.734 1 94.94 212 TYR A CA 1
ATOM 1733 C C . TYR A 1 212 ? -18.797 -12.617 -21.828 1 94.94 212 TYR A C 1
ATOM 1735 O O . TYR A 1 212 ? -17.703 -12.047 -21.766 1 94.94 212 TYR A O 1
ATOM 1743 N N . ASN A 1 213 ? -19.625 -12.297 -22.719 1 93.56 213 ASN A N 1
ATOM 1744 C CA . ASN A 1 213 ? -19.328 -11.484 -23.891 1 93.56 213 ASN A CA 1
ATOM 1745 C C . ASN A 1 213 ? -19.219 -10 -23.547 1 93.56 213 ASN A C 1
ATOM 1747 O O . ASN A 1 213 ? -18.688 -9.211 -24.312 1 93.56 213 ASN A O 1
ATOM 1751 N N . GLU A 1 214 ? -19.641 -9.664 -22.359 1 95.44 214 GLU A N 1
ATOM 1752 C CA . GLU A 1 214 ? -19.703 -8.258 -21.984 1 95.44 214 GLU A CA 1
ATOM 1753 C C . GLU A 1 214 ? -18.547 -7.883 -21.047 1 95.44 214 GLU A C 1
ATOM 1755 O O . GLU A 1 214 ? -18.469 -6.75 -20.578 1 95.44 214 GLU A O 1
ATOM 1760 N N . THR A 1 215 ? -17.609 -8.805 -20.844 1 97 215 THR A N 1
ATOM 1761 C CA . THR A 1 215 ? -16.594 -8.609 -19.812 1 97 215 THR A CA 1
ATOM 1762 C C . THR A 1 215 ? -15.328 -7.996 -20.422 1 97 215 THR A C 1
ATOM 1764 O O . THR A 1 215 ? -14.406 -7.617 -19.688 1 97 215 THR A O 1
ATOM 1767 N N . ASN A 1 216 ? -15.242 -7.793 -21.734 1 96.25 216 ASN A N 1
ATOM 1768 C CA . ASN A 1 216 ? -14.016 -7.414 -22.422 1 96.25 216 ASN A CA 1
ATOM 1769 C C . ASN A 1 216 ? -13.5 -6.059 -21.938 1 96.25 216 ASN A C 1
ATOM 1771 O O . ASN A 1 216 ? -12.297 -5.887 -21.734 1 96.25 216 ASN A O 1
ATOM 1775 N N . LYS A 1 217 ? -14.414 -5.172 -21.797 1 96.25 217 LYS A N 1
ATOM 1776 C CA . LYS A 1 217 ? -14.008 -3.836 -21.375 1 96.25 217 LYS A CA 1
ATOM 1777 C C . LYS A 1 217 ? -13.422 -3.865 -19.969 1 96.25 217 LYS A C 1
ATOM 1779 O O . LYS A 1 217 ? -12.461 -3.15 -19.672 1 96.25 217 LYS A O 1
ATOM 1784 N N . LEU A 1 218 ? -13.984 -4.641 -19.094 1 97.62 218 LEU A N 1
ATOM 1785 C CA . LEU A 1 218 ? -13.5 -4.785 -17.734 1 97.62 218 LEU A CA 1
ATOM 1786 C C . LEU A 1 218 ? -12.109 -5.414 -17.703 1 97.62 218 LEU A C 1
ATOM 1788 O O . LEU A 1 218 ? -11.227 -4.949 -16.984 1 97.62 218 LEU A O 1
ATOM 1792 N N . ILE A 1 219 ? -11.977 -6.465 -18.516 1 97.5 219 ILE A N 1
ATOM 1793 C CA . ILE A 1 219 ? -10.695 -7.148 -18.609 1 97.5 219 ILE A CA 1
ATOM 1794 C C . ILE A 1 219 ? -9.625 -6.172 -19.094 1 97.5 219 ILE A C 1
ATOM 1796 O O . ILE A 1 219 ? -8.539 -6.094 -18.516 1 97.5 219 ILE A O 1
ATOM 1800 N N . SER A 1 220 ? -9.969 -5.375 -20.078 1 97.19 220 SER A N 1
ATOM 1801 C CA . SER A 1 220 ? -9.039 -4.391 -20.625 1 97.19 220 SER A CA 1
ATOM 1802 C C . SER A 1 220 ? -8.648 -3.352 -19.578 1 97.19 220 SER A C 1
ATOM 1804 O O . SER A 1 220 ? -7.488 -2.947 -19.5 1 97.19 220 SER A O 1
ATOM 1806 N N . LEU A 1 221 ? -9.586 -2.93 -18.797 1 97 221 LEU A N 1
ATOM 1807 C CA . LEU A 1 221 ? -9.312 -1.966 -17.734 1 97 221 LEU A CA 1
ATOM 1808 C C . LEU A 1 221 ? -8.336 -2.537 -16.719 1 97 221 LEU A C 1
ATOM 1810 O O . LEU A 1 221 ? -7.406 -1.848 -16.297 1 97 221 LEU A O 1
ATOM 1814 N N . GLY A 1 222 ? -8.57 -3.762 -16.312 1 96.81 222 GLY A N 1
ATOM 1815 C CA . GLY A 1 222 ? -7.652 -4.418 -15.398 1 96.81 222 GLY A CA 1
ATOM 1816 C C . GLY A 1 222 ? -6.246 -4.547 -15.953 1 96.81 222 GLY A C 1
ATOM 1817 O O . GLY A 1 222 ? -5.266 -4.371 -15.219 1 96.81 222 GLY A O 1
ATOM 1818 N N . GLN A 1 223 ? -6.184 -4.82 -17.234 1 95.12 223 GLN A N 1
ATOM 1819 C CA . GLN A 1 223 ? -4.895 -5.02 -17.891 1 95.12 223 GLN A CA 1
ATOM 1820 C C . GLN A 1 223 ? -4.105 -3.717 -17.969 1 95.12 223 GLN A C 1
ATOM 1822 O O . GLN A 1 223 ? -2.875 -3.734 -18.062 1 95.12 223 GLN A O 1
ATOM 1827 N N . GLN A 1 224 ? -4.781 -2.631 -17.859 1 94.12 224 GLN A N 1
ATOM 1828 C CA . GLN A 1 224 ? -4.141 -1.325 -17.969 1 94.12 224 GLN A CA 1
ATOM 1829 C C . GLN A 1 224 ? -3.559 -0.88 -16.641 1 94.12 224 GLN A C 1
ATOM 1831 O O . GLN A 1 224 ? -2.76 0.056 -16.578 1 94.12 224 GLN A O 1
ATOM 1836 N N . ILE A 1 225 ? -3.977 -1.497 -15.625 1 93.12 225 ILE A N 1
ATOM 1837 C CA . ILE A 1 225 ? -3.43 -1.148 -14.32 1 93.12 225 ILE A CA 1
ATOM 1838 C C . ILE A 1 225 ? -1.964 -1.572 -14.25 1 93.12 225 ILE A C 1
ATOM 1840 O O . ILE A 1 225 ? -1.591 -2.633 -14.75 1 93.12 225 ILE A O 1
ATOM 1844 N N . LYS A 1 226 ? -1.229 -0.775 -13.594 1 87.5 226 LYS A N 1
ATOM 1845 C CA . LYS A 1 226 ? 0.219 -0.956 -13.547 1 87.5 226 LYS A CA 1
ATOM 1846 C C . LYS A 1 226 ? 0.584 -2.316 -12.961 1 87.5 226 LYS A C 1
ATOM 1848 O O . LYS A 1 226 ? -0.124 -2.834 -12.094 1 87.5 226 LYS A O 1
ATOM 1853 N N . VAL A 1 227 ? 1.681 -2.871 -13.406 1 88.75 227 VAL A N 1
ATOM 1854 C CA . VAL A 1 227 ? 2.203 -4.148 -12.93 1 88.75 227 VAL A CA 1
ATOM 1855 C C . VAL A 1 227 ? 3.213 -3.906 -11.805 1 88.75 227 VAL A C 1
ATOM 1857 O O . VAL A 1 227 ? 4.332 -3.455 -12.055 1 88.75 227 VAL A O 1
ATOM 1860 N N . ILE A 1 228 ? 2.771 -4.176 -10.57 1 88.12 228 ILE A N 1
ATOM 1861 C CA . ILE A 1 228 ? 3.631 -4.043 -9.398 1 88.12 228 ILE A CA 1
ATOM 1862 C C . ILE A 1 228 ? 3.432 -5.242 -8.469 1 88.12 228 ILE A C 1
ATOM 1864 O O . ILE A 1 228 ? 2.395 -5.906 -8.523 1 88.12 228 ILE A O 1
ATOM 1868 N N . PRO A 1 229 ? 4.352 -5.535 -7.625 1 88.44 229 PRO A N 1
ATOM 1869 C CA . PRO A 1 229 ? 4.266 -6.703 -6.746 1 88.44 229 PRO A CA 1
ATOM 1870 C C . PRO A 1 229 ? 2.996 -6.715 -5.898 1 88.44 229 PRO A C 1
ATOM 1872 O O . PRO A 1 229 ? 2.4 -7.773 -5.684 1 88.44 229 PRO A O 1
ATOM 1875 N N . GLU A 1 230 ? 2.578 -5.559 -5.52 1 90.62 230 GLU A N 1
ATOM 1876 C CA . GLU A 1 230 ? 1.429 -5.445 -4.629 1 90.62 230 GLU A CA 1
ATOM 1877 C C . GLU A 1 230 ? 0.151 -5.922 -5.312 1 90.62 230 GLU A C 1
ATOM 1879 O O . GLU A 1 230 ? -0.824 -6.273 -4.645 1 90.62 230 GLU A O 1
ATOM 1884 N N . PHE A 1 231 ? 0.186 -5.898 -6.641 1 92.75 231 PHE A N 1
ATOM 1885 C CA . PHE A 1 231 ? -1.026 -6.246 -7.371 1 92.75 231 PHE A CA 1
ATOM 1886 C C . PHE A 1 231 ? -0.925 -7.652 -7.953 1 92.75 231 PHE A C 1
ATOM 1888 O O . PHE A 1 231 ? -1.747 -8.047 -8.781 1 92.75 231 PHE A O 1
ATOM 1895 N N . PHE A 1 232 ? 0.025 -8.414 -7.492 1 93.88 232 PHE A N 1
ATOM 1896 C CA . PHE A 1 232 ? 0.294 -9.719 -8.086 1 93.88 232 PHE A CA 1
ATOM 1897 C C . PHE A 1 232 ? -0.914 -10.641 -7.945 1 93.88 232 PHE A C 1
ATOM 1899 O O . PHE A 1 232 ? -1.337 -11.273 -8.914 1 93.88 232 PHE A O 1
ATOM 1906 N N . LEU A 1 233 ? -1.472 -10.711 -6.816 1 93.31 233 LEU A N 1
ATOM 1907 C CA . LEU A 1 233 ? -2.648 -11.547 -6.602 1 93.31 233 LEU A CA 1
ATOM 1908 C C . LEU A 1 233 ? -3.797 -11.117 -7.504 1 93.31 233 LEU A C 1
ATOM 1910 O O . LEU A 1 233 ? -4.473 -11.953 -8.102 1 93.31 233 LEU A O 1
ATOM 1914 N N . TYR A 1 234 ? -3.986 -9.812 -7.555 1 95.25 234 TYR A N 1
ATOM 1915 C CA . TYR A 1 234 ? -5.062 -9.273 -8.375 1 95.25 234 TYR A CA 1
ATOM 1916 C C . TYR A 1 234 ? -4.891 -9.672 -9.836 1 95.25 234 TYR A C 1
ATOM 1918 O O . TYR A 1 234 ? -5.863 -10 -10.516 1 95.25 234 TYR A O 1
ATOM 1926 N N . ARG A 1 235 ? -3.682 -9.648 -10.266 1 95.12 235 ARG A N 1
ATOM 1927 C CA . ARG A 1 235 ? -3.406 -9.984 -11.656 1 95.12 235 ARG A CA 1
ATOM 1928 C C . ARG A 1 235 ? -3.623 -11.469 -11.914 1 95.12 235 ARG A C 1
ATOM 1930 O O . ARG A 1 235 ? -4.125 -11.852 -12.977 1 95.12 235 ARG A O 1
ATOM 1937 N N . GLU A 1 236 ? -3.232 -12.289 -10.977 1 94.88 236 GLU A N 1
ATOM 1938 C CA . GLU A 1 236 ? -3.514 -13.719 -11.109 1 94.88 236 GLU A CA 1
ATOM 1939 C C . GLU A 1 236 ? -5.016 -13.984 -11.18 1 94.88 236 GLU A C 1
ATOM 1941 O O . GLU A 1 236 ? -5.473 -14.797 -11.984 1 94.88 236 GLU A O 1
ATOM 1946 N N . MET A 1 237 ? -5.719 -13.266 -10.367 1 96.62 237 MET A N 1
ATOM 1947 C CA . MET A 1 237 ? -7.172 -13.406 -10.367 1 96.62 237 MET A CA 1
ATOM 1948 C C . MET A 1 237 ? -7.758 -12.945 -11.695 1 96.62 237 MET A C 1
ATOM 1950 O O . MET A 1 237 ? -8.695 -13.562 -12.219 1 96.62 237 MET A O 1
ATOM 1954 N N . LEU A 1 238 ? -7.219 -11.836 -12.172 1 97.75 238 LEU A N 1
ATOM 1955 C CA . LEU A 1 238 ? -7.668 -11.359 -13.477 1 97.75 238 LEU A CA 1
ATOM 1956 C C . LEU A 1 238 ? -7.453 -12.422 -14.547 1 97.75 238 LEU A C 1
ATOM 1958 O O . LEU A 1 238 ? -8.352 -12.703 -15.344 1 97.75 238 LEU A O 1
ATOM 1962 N N . THR A 1 239 ? -6.285 -13.031 -14.539 1 97 239 THR A N 1
ATOM 1963 C CA . THR A 1 239 ? -5.969 -14.086 -15.492 1 97 239 THR A CA 1
ATOM 1964 C C . THR A 1 239 ? -6.898 -15.281 -15.305 1 97 239 THR A C 1
ATOM 1966 O O . THR A 1 239 ? -7.359 -15.875 -16.281 1 97 239 THR A O 1
ATOM 1969 N N . PHE A 1 240 ? -7.164 -15.586 -14.07 1 97.5 240 PHE A N 1
ATOM 1970 C CA . PHE A 1 240 ? -8.078 -16.672 -13.766 1 97.5 240 PHE A CA 1
ATOM 1971 C C . PHE A 1 240 ? -9.438 -16.438 -14.406 1 97.5 240 PHE A C 1
ATOM 1973 O O . PHE A 1 240 ? -9.969 -17.312 -15.102 1 97.5 240 PHE A O 1
ATOM 1980 N N . TYR A 1 241 ? -9.992 -15.258 -14.172 1 98.12 241 TYR A N 1
ATOM 1981 C CA . TYR A 1 241 ? -11.305 -14.938 -14.727 1 98.12 241 TYR A CA 1
ATOM 1982 C C . TYR A 1 241 ? -11.266 -14.898 -16.25 1 98.12 241 TYR A C 1
ATOM 1984 O O . TYR A 1 241 ? -12.195 -15.367 -16.922 1 98.12 241 TYR A O 1
ATOM 1992 N N . GLU A 1 242 ? -10.188 -14.383 -16.797 1 97.25 242 GLU A N 1
ATOM 1993 C CA . GLU A 1 242 ? -10.023 -14.352 -18.234 1 97.25 242 GLU A CA 1
ATOM 1994 C C . GLU A 1 242 ? -10.055 -15.758 -18.828 1 97.25 242 GLU A C 1
ATOM 1996 O O . GLU A 1 242 ? -10.727 -16 -19.828 1 97.25 242 GLU A O 1
ATOM 2001 N N . GLU A 1 243 ? -9.359 -16.641 -18.203 1 97.12 243 GLU A N 1
ATOM 2002 C CA . GLU A 1 243 ? -9.273 -18.016 -18.703 1 97.12 243 GLU A CA 1
ATOM 2003 C C . GLU A 1 243 ? -10.602 -18.734 -18.531 1 97.12 243 GLU A C 1
ATOM 2005 O O . GLU A 1 243 ? -11 -19.516 -19.422 1 97.12 243 GLU A O 1
ATOM 2010 N N . LEU A 1 244 ? -11.258 -18.516 -17.438 1 97.88 244 LEU A N 1
ATOM 2011 C CA . LEU A 1 244 ? -12.539 -19.172 -17.219 1 97.88 244 LEU A CA 1
ATOM 2012 C C . LEU A 1 244 ? -13.578 -18.672 -18.234 1 97.88 244 LEU A C 1
ATOM 2014 O O . LEU A 1 244 ? -14.352 -19.469 -18.766 1 97.88 244 LEU A O 1
ATOM 2018 N N . ILE A 1 245 ? -13.562 -17.391 -18.484 1 97.38 245 ILE A N 1
ATOM 2019 C CA . ILE A 1 245 ? -14.469 -16.797 -19.469 1 97.38 245 ILE A CA 1
ATOM 2020 C C . ILE A 1 245 ? -14.141 -17.344 -20.859 1 97.3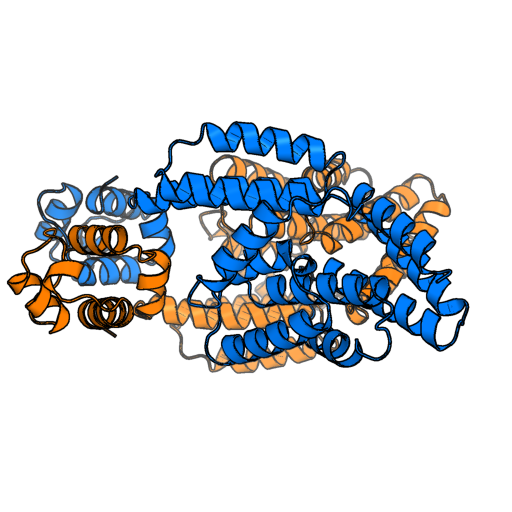8 245 ILE A C 1
ATOM 2022 O O . ILE A 1 245 ? -15.039 -17.719 -21.625 1 97.38 245 ILE A O 1
ATOM 2026 N N . ALA A 1 246 ? -12.805 -17.406 -21.203 1 96.5 246 ALA A N 1
ATOM 2027 C CA . ALA A 1 246 ? -12.367 -17.984 -22.469 1 96.5 246 ALA A CA 1
ATOM 2028 C C . ALA A 1 246 ? -12.844 -19.422 -22.609 1 96.5 246 ALA A C 1
ATOM 2030 O O . ALA A 1 246 ? -13.25 -19.844 -23.703 1 96.5 246 ALA A O 1
ATOM 2031 N N . TYR A 1 247 ? -12.836 -20.125 -21.562 1 97.12 247 TYR A N 1
ATOM 2032 C CA . TYR A 1 247 ? -13.312 -21.5 -21.578 1 97.12 247 TYR A CA 1
ATOM 2033 C C . TYR A 1 247 ? -14.789 -21.562 -21.953 1 97.12 247 TYR A C 1
ATOM 2035 O O . TYR A 1 247 ? -15.211 -22.469 -22.688 1 97.12 247 TYR A O 1
ATOM 2043 N N . HIS A 1 248 ? -15.547 -20.656 -21.484 1 95.88 248 HIS A N 1
ATOM 2044 C CA . HIS A 1 248 ? -16.969 -20.641 -21.781 1 95.88 248 HIS A CA 1
ATOM 2045 C C . HIS A 1 248 ? -17.234 -20.234 -23.234 1 95.88 248 HIS A C 1
ATOM 2047 O O . HIS A 1 248 ? -18.312 -20.484 -23.766 1 95.88 248 HIS A O 1
ATOM 2053 N N . THR A 1 249 ? -16.281 -19.688 -23.781 1 92.38 249 THR A N 1
ATOM 2054 C CA . THR A 1 249 ? -16.422 -19.25 -25.172 1 92.38 249 THR A CA 1
ATOM 2055 C C . THR A 1 249 ? -16.016 -20.375 -26.125 1 92.38 249 THR A C 1
ATOM 2057 O O . THR A 1 249 ? -16.719 -20.625 -27.109 1 92.38 249 THR A O 1
ATOM 2060 N N . ASP A 1 250 ? -14.875 -21.141 -25.859 1 93.62 250 ASP A N 1
ATOM 2061 C CA . ASP A 1 250 ? -14.398 -22.078 -26.875 1 93.62 250 ASP A CA 1
ATOM 2062 C C . ASP A 1 250 ? -14.25 -23.484 -26.297 1 93.62 250 ASP A C 1
ATOM 2064 O O . ASP A 1 250 ? -13.977 -24.438 -27.031 1 93.62 250 ASP A O 1
ATOM 2068 N N . ARG A 1 251 ? -14.367 -23.719 -25.031 1 94.5 251 ARG A N 1
ATOM 2069 C CA . ARG A 1 251 ? -14.414 -24.969 -24.297 1 94.5 251 ARG A CA 1
ATOM 2070 C C . ARG A 1 251 ? -13.109 -25.75 -24.438 1 94.5 251 ARG A C 1
ATOM 2072 O O . ARG A 1 251 ? -13.094 -26.969 -24.375 1 94.5 251 ARG A O 1
ATOM 2079 N N . LYS A 1 252 ? -12.062 -25.016 -24.672 1 96.44 252 LYS A N 1
ATOM 2080 C CA . LYS A 1 252 ? -10.766 -25.672 -24.75 1 96.44 252 LYS A CA 1
ATOM 2081 C C . LYS A 1 252 ? -10.242 -26.031 -23.359 1 96.44 252 LYS A C 1
ATOM 2083 O O . LYS A 1 252 ? -10.195 -25.188 -22.469 1 96.44 252 LYS A O 1
ATOM 2088 N N . ALA A 1 253 ? -9.719 -27.172 -23.188 1 95.81 253 ALA A N 1
ATOM 2089 C CA . ALA A 1 253 ? -9.312 -27.734 -21.891 1 95.81 253 ALA A CA 1
ATOM 2090 C C . ALA A 1 253 ? -8.125 -26.984 -21.328 1 95.81 253 ALA A C 1
ATOM 2092 O O . ALA A 1 253 ? -7.934 -26.953 -20.109 1 95.81 253 ALA A O 1
ATOM 2093 N N . ARG A 1 254 ? -7.395 -26.344 -22.203 1 95.62 254 ARG A N 1
ATOM 2094 C CA . ARG A 1 254 ? -6.199 -25.641 -21.766 1 95.62 254 ARG A CA 1
ATOM 2095 C C . ARG A 1 254 ? -6.559 -24.5 -20.812 1 95.62 254 ARG A C 1
ATOM 2097 O O . ARG A 1 254 ? -5.789 -24.172 -19.906 1 95.62 254 ARG A O 1
ATOM 2104 N N . HIS A 1 255 ? -7.711 -23.875 -21 1 96.62 255 HIS A N 1
ATOM 2105 C CA . HIS A 1 255 ? -8.156 -22.797 -20.125 1 96.62 255 HIS A CA 1
ATOM 2106 C C . HIS A 1 255 ? -8.398 -23.297 -18.703 1 96.62 255 HIS A C 1
ATOM 2108 O O . HIS A 1 255 ? -7.961 -22.672 -17.734 1 96.62 255 HIS A O 1
ATOM 2114 N N . LEU A 1 256 ? -9.039 -24.438 -18.625 1 96.56 256 LEU A N 1
ATOM 2115 C CA . LEU A 1 256 ? -9.344 -25 -17.312 1 96.56 256 LEU A CA 1
ATOM 2116 C C . LEU A 1 256 ? -8.07 -25.438 -16.594 1 96.56 256 LEU A C 1
ATOM 2118 O O . LEU A 1 256 ? -7.949 -25.297 -15.383 1 96.56 256 LEU A O 1
ATOM 2122 N N . LYS A 1 257 ? -7.188 -26.031 -17.359 1 95.19 257 LYS A N 1
ATOM 2123 C CA . LYS A 1 257 ? -5.902 -26.422 -16.797 1 95.19 257 LYS A CA 1
ATOM 2124 C C . LYS A 1 257 ? -5.172 -25.219 -16.188 1 95.19 257 LYS A C 1
ATOM 2126 O O . LYS A 1 257 ? -4.633 -25.312 -15.086 1 95.19 257 LYS A O 1
ATOM 2131 N N . LYS A 1 258 ? -5.156 -24.156 -16.891 1 94.56 258 LYS A N 1
ATOM 2132 C CA . LYS A 1 258 ? -4.504 -22.938 -16.406 1 94.56 258 LYS A CA 1
ATOM 2133 C C . LYS A 1 258 ? -5.203 -22.391 -15.164 1 94.56 258 LYS A C 1
ATOM 2135 O O . LYS A 1 258 ? -4.551 -21.969 -14.219 1 94.56 258 LYS A O 1
ATOM 2140 N N . CYS A 1 259 ? -6.527 -22.406 -15.156 1 96.56 259 CYS A N 1
ATOM 2141 C CA . CYS A 1 259 ? -7.277 -21.984 -13.984 1 96.56 259 CYS A CA 1
ATOM 2142 C C . CYS A 1 259 ? -6.859 -22.781 -12.758 1 96.56 259 CYS A C 1
ATOM 2144 O O . CYS A 1 259 ? -6.598 -22.219 -11.695 1 96.56 259 CYS A O 1
ATOM 2146 N N . LYS A 1 260 ? -6.758 -24.062 -12.914 1 94.5 260 LYS A N 1
ATOM 2147 C CA . LYS A 1 260 ? -6.406 -24.938 -11.797 1 94.5 260 LYS A CA 1
ATOM 2148 C C . LYS A 1 260 ? -4.988 -24.656 -11.305 1 94.5 260 LYS A C 1
ATOM 2150 O O . LYS A 1 260 ? -4.73 -24.688 -10.102 1 94.5 260 LYS A O 1
ATOM 2155 N N . LEU A 1 261 ? -4.133 -24.422 -12.219 1 92.06 261 LEU A N 1
ATOM 2156 C CA . LEU A 1 261 ? -2.752 -24.125 -11.852 1 92.06 261 LEU A CA 1
ATOM 2157 C C . LEU A 1 261 ? -2.674 -22.812 -11.078 1 92.06 261 LEU A C 1
ATOM 2159 O O . LEU A 1 261 ? -1.933 -22.703 -10.102 1 92.06 261 LEU A O 1
ATOM 2163 N N . ILE A 1 262 ? -3.406 -21.812 -11.523 1 93.88 262 ILE A N 1
ATOM 2164 C CA . ILE A 1 262 ? -3.449 -20.516 -10.836 1 93.88 262 ILE A CA 1
ATOM 2165 C C . ILE A 1 262 ? -3.957 -20.703 -9.414 1 93.88 262 ILE A C 1
ATOM 2167 O O . ILE A 1 262 ? -3.361 -20.188 -8.461 1 93.88 262 ILE A O 1
ATOM 2171 N N . LEU A 1 263 ? -4.992 -21.469 -9.258 1 93.88 263 LEU A N 1
ATOM 2172 C CA . LEU A 1 263 ? -5.605 -21.625 -7.945 1 93.88 263 LEU A CA 1
ATOM 2173 C C . LEU A 1 263 ? -4.688 -22.406 -7.008 1 93.88 263 LEU A C 1
ATOM 2175 O O . LEU A 1 263 ? -4.715 -22.203 -5.793 1 93.88 263 LEU A O 1
ATOM 2179 N N . LYS A 1 264 ? -3.852 -23.25 -7.531 1 89.62 264 LYS A N 1
ATOM 2180 C CA . LYS A 1 264 ? -2.865 -23.969 -6.723 1 89.62 264 LYS A CA 1
ATOM 2181 C C . LYS A 1 264 ? -1.846 -23 -6.125 1 89.62 264 LYS A C 1
ATOM 2183 O O . LYS A 1 264 ? -1.366 -23.203 -5.008 1 89.62 264 LYS A O 1
ATOM 2188 N N . SER A 1 265 ? -1.575 -21.969 -6.852 1 89.88 265 SER A N 1
ATOM 2189 C CA . SER A 1 265 ? -0.579 -21 -6.406 1 89.88 265 SER A CA 1
ATOM 2190 C C . SER A 1 265 ? -1.033 -20.281 -5.141 1 89.88 265 SER A C 1
ATOM 2192 O O . SER A 1 265 ? -0.208 -19.766 -4.383 1 89.88 265 SER A O 1
ATOM 2194 N N . PHE A 1 266 ? -2.312 -20.234 -4.895 1 90.88 266 PHE A N 1
ATOM 2195 C CA . PHE A 1 266 ? -2.834 -19.531 -3.727 1 90.88 266 PHE A CA 1
ATOM 2196 C C . PHE A 1 266 ? -2.4 -20.219 -2.441 1 90.88 266 PHE A C 1
ATOM 2198 O O . PHE A 1 266 ? -2.248 -19.578 -1.401 1 90.88 266 PHE A O 1
ATOM 2205 N N . GLU A 1 267 ? -2.195 -21.5 -2.564 1 86.62 267 GLU A N 1
ATOM 2206 C CA . GLU A 1 267 ? -1.668 -22.234 -1.411 1 86.62 267 GLU A CA 1
ATOM 2207 C C . GLU A 1 267 ? -0.242 -21.797 -1.09 1 86.62 267 GLU A C 1
ATOM 2209 O O . GLU A 1 267 ? 0.112 -21.625 0.079 1 86.62 267 GLU A O 1
ATOM 2214 N N . TRP A 1 268 ? 0.502 -21.547 -2.096 1 87.5 268 TRP A N 1
ATOM 2215 C CA . TRP A 1 268 ? 1.905 -21.188 -1.916 1 87.5 268 TRP A CA 1
ATOM 2216 C C . TRP A 1 268 ? 2.043 -19.766 -1.405 1 87.5 268 TRP A C 1
ATOM 2218 O O . TRP A 1 268 ? 3.016 -19.422 -0.723 1 87.5 268 TRP A O 1
ATOM 2228 N N . GLY A 1 269 ? 1.071 -18.969 -1.713 1 87.38 269 GLY A N 1
ATOM 2229 C CA . GLY A 1 269 ? 1.062 -17.594 -1.247 1 87.38 269 GLY A CA 1
ATOM 2230 C C . GLY A 1 269 ? 0.452 -17.438 0.133 1 87.38 269 GLY A C 1
ATOM 2231 O O . GLY A 1 269 ? 0.243 -16.312 0.599 1 87.38 269 GLY A O 1
ATOM 2232 N N . GLY A 1 270 ? 0.117 -18.531 0.743 1 86.31 270 GLY A N 1
ATOM 2233 C CA . GLY A 1 270 ? -0.412 -18.5 2.098 1 86.31 270 GLY A CA 1
ATOM 2234 C C . GLY A 1 270 ? -1.904 -18.219 2.148 1 86.31 270 GLY A C 1
ATOM 2235 O O . GLY A 1 270 ? -2.443 -17.891 3.207 1 86.31 270 GLY A O 1
ATOM 2236 N N . MET A 1 271 ? -2.562 -18.25 1.046 1 88.25 271 MET A N 1
ATOM 2237 C CA . MET A 1 271 ? -3.99 -17.953 0.993 1 88.25 271 MET A CA 1
ATOM 2238 C C . MET A 1 271 ? -4.793 -19.203 0.641 1 88.25 271 MET A C 1
ATOM 2240 O O . MET A 1 271 ? -5.625 -19.172 -0.267 1 88.25 271 MET A O 1
ATOM 2244 N N . SER A 1 272 ? -4.617 -20.234 1.404 1 87.38 272 SER A N 1
ATOM 2245 C CA . SER A 1 272 ? -5.207 -21.531 1.129 1 87.38 272 SER A CA 1
ATOM 2246 C C . SER A 1 272 ? -6.727 -21.484 1.244 1 87.38 272 SER A C 1
ATOM 2248 O O . SER A 1 272 ? -7.438 -22.078 0.432 1 87.38 272 SER A O 1
ATOM 2250 N N . ALA A 1 273 ? -7.203 -20.781 2.262 1 85.25 273 ALA A N 1
ATOM 2251 C CA . ALA A 1 273 ? -8.648 -20.688 2.443 1 85.25 273 ALA A CA 1
ATOM 2252 C C . ALA A 1 273 ? -9.312 -20 1.246 1 85.25 273 ALA A C 1
ATOM 2254 O O . ALA A 1 273 ? -10.32 -20.484 0.73 1 85.25 273 ALA A O 1
ATOM 2255 N N . PHE A 1 274 ? -8.75 -18.953 0.829 1 87.88 274 PHE A N 1
ATOM 2256 C CA . PHE A 1 274 ? -9.25 -18.25 -0.338 1 87.88 274 PHE A CA 1
ATOM 2257 C C . PHE A 1 274 ? -9.188 -19.125 -1.581 1 87.88 274 PHE A C 1
ATOM 2259 O O . PHE A 1 274 ? -10.117 -19.141 -2.385 1 87.88 274 PHE A O 1
ATOM 2266 N N . GLY A 1 275 ? -8.062 -19.844 -1.709 1 90.31 275 GLY A N 1
ATOM 2267 C CA . GLY A 1 275 ? -7.902 -20.781 -2.82 1 90.31 275 GLY A CA 1
ATOM 2268 C C . GLY A 1 275 ? -8.992 -21.828 -2.875 1 90.31 275 GLY A C 1
ATOM 2269 O O . GLY A 1 275 ? -9.516 -22.141 -3.949 1 90.31 275 GLY A O 1
ATO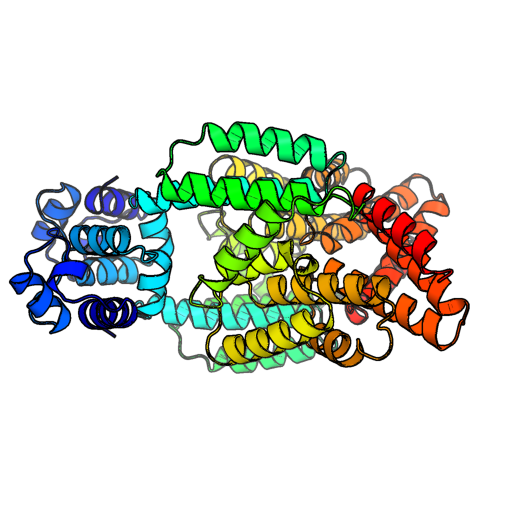M 2270 N N . LYS A 1 276 ? -9.328 -22.312 -1.759 1 90.81 276 LYS A N 1
ATOM 2271 C CA . LYS A 1 276 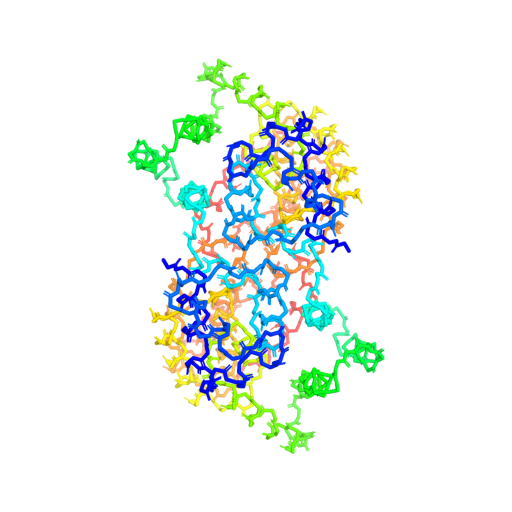? -10.367 -23.328 -1.684 1 90.81 276 LYS A CA 1
ATOM 2272 C C . LYS A 1 276 ? -11.719 -22.781 -2.143 1 90.81 276 LYS A C 1
ATOM 2274 O O . LYS A 1 276 ? -12.461 -23.469 -2.852 1 90.81 276 LYS A O 1
ATOM 2279 N N . GLU A 1 277 ? -11.977 -21.578 -1.715 1 89 277 GLU A N 1
ATOM 2280 C CA . GLU A 1 277 ? -13.211 -20.938 -2.145 1 89 277 GLU A CA 1
ATOM 2281 C C . GLU A 1 277 ? -13.242 -20.75 -3.658 1 89 277 GLU A C 1
ATOM 2283 O O . GLU A 1 277 ? -14.281 -20.922 -4.293 1 89 277 GLU A O 1
ATOM 2288 N N . MET A 1 278 ? -12.148 -20.453 -4.211 1 93.19 278 MET A N 1
ATOM 2289 C CA . MET A 1 278 ? -12.07 -20.219 -5.648 1 93.19 278 MET A CA 1
ATOM 2290 C C . MET A 1 278 ? -12.18 -21.531 -6.418 1 93.19 278 MET A C 1
ATOM 2292 O O . MET A 1 278 ? -12.719 -21.562 -7.527 1 93.19 278 MET A O 1
ATOM 2296 N N . ILE A 1 279 ? -11.695 -22.578 -5.812 1 94.81 279 ILE A N 1
ATOM 2297 C CA . ILE A 1 279 ? -11.844 -23.891 -6.434 1 94.81 279 ILE A CA 1
ATOM 2298 C C . ILE A 1 279 ? -13.32 -24.266 -6.477 1 94.81 279 ILE A C 1
ATOM 2300 O O . ILE A 1 279 ? -13.812 -24.766 -7.492 1 94.81 279 ILE A O 1
ATOM 2304 N N . LYS A 1 280 ? -14.008 -24.016 -5.387 1 93.75 280 LYS A N 1
ATOM 2305 C CA . LYS A 1 280 ? -15.445 -24.234 -5.375 1 93.75 280 LYS A CA 1
ATOM 2306 C C . LYS A 1 280 ? -16.141 -23.422 -6.453 1 93.75 280 LYS A C 1
ATOM 2308 O O . LYS A 1 280 ? -17.062 -23.906 -7.125 1 93.75 280 LYS A O 1
ATOM 2313 N N . PHE A 1 281 ? -15.742 -22.219 -6.543 1 94.81 281 PHE A N 1
ATOM 2314 C CA . PHE A 1 281 ? -16.297 -21.344 -7.57 1 94.81 281 PHE A CA 1
ATOM 2315 C C . PHE A 1 281 ? -16.062 -21.906 -8.961 1 94.81 281 PHE A C 1
ATOM 2317 O O . PHE A 1 281 ? -16.984 -21.984 -9.773 1 94.81 281 PHE A O 1
ATOM 2324 N N . LEU A 1 282 ? -14.789 -22.281 -9.219 1 97.12 282 LEU A N 1
ATOM 2325 C CA . LEU A 1 282 ? -14.445 -22.875 -10.508 1 97.12 282 LEU A CA 1
ATOM 2326 C C . LEU A 1 282 ? -15.297 -24.109 -10.773 1 97.12 282 LEU A C 1
ATOM 2328 O O . LEU A 1 282 ? -15.852 -24.266 -11.867 1 97.12 282 LEU A O 1
ATOM 2332 N N . ASP A 1 283 ? -15.453 -24.953 -9.836 1 95.69 283 ASP A N 1
ATOM 2333 C CA . ASP A 1 283 ? -16.188 -26.203 -9.992 1 95.69 283 ASP A CA 1
ATOM 2334 C C . ASP A 1 283 ? -17.672 -25.922 -10.258 1 95.69 283 ASP A C 1
ATOM 2336 O O . ASP A 1 283 ? -18.312 -26.641 -11.031 1 95.69 283 ASP A O 1
ATOM 2340 N N . LYS A 1 284 ? -18.156 -24.938 -9.688 1 94.38 284 LYS A N 1
ATOM 2341 C CA . LYS A 1 284 ? -19.562 -24.578 -9.844 1 94.38 284 LYS A CA 1
ATOM 2342 C C . LYS A 1 284 ? -19.828 -23.984 -11.227 1 94.38 284 LYS A C 1
ATOM 2344 O O . LYS A 1 284 ? -20.859 -24.281 -11.844 1 94.38 284 LYS A O 1
ATOM 2349 N N . TYR A 1 285 ? -18.922 -23.25 -11.727 1 94.81 285 TYR A N 1
ATOM 2350 C CA . TYR A 1 285 ? -19.281 -22.438 -12.875 1 94.81 285 TYR A CA 1
ATOM 2351 C C . TYR A 1 285 ? -18.578 -22.922 -14.133 1 94.81 285 TYR A C 1
ATOM 2353 O O . TYR A 1 285 ? -18.875 -22.453 -15.234 1 94.81 285 TYR A O 1
ATOM 2361 N N . LYS A 1 286 ? -17.641 -23.859 -13.938 1 93.31 286 LYS A N 1
ATOM 2362 C CA . LYS A 1 286 ? -17.016 -24.391 -15.141 1 93.31 286 LYS A CA 1
ATOM 2363 C C . LYS A 1 286 ? -18.016 -25.156 -15.992 1 93.31 286 LYS A C 1
ATOM 2365 O O . LYS A 1 286 ? -17.844 -25.281 -17.203 1 93.31 286 LYS A O 1
ATOM 2370 N N . GLU A 1 287 ? -19.062 -25.75 -15.414 1 85.94 287 GLU A N 1
ATOM 2371 C CA . GLU A 1 287 ? -20.016 -26.609 -16.125 1 85.94 287 GLU A CA 1
ATOM 2372 C C . GLU A 1 287 ? -21.219 -25.812 -16.609 1 85.94 287 GLU A C 1
ATOM 2374 O O . GLU A 1 287 ? -22.109 -26.359 -17.266 1 85.94 287 GLU A O 1
ATOM 2379 N N . GLN A 1 288 ? -21.219 -24.578 -16.406 1 79.38 288 GLN A N 1
ATOM 2380 C CA . GLN A 1 288 ? -22.391 -23.781 -16.766 1 79.38 288 GLN A CA 1
ATOM 2381 C C . GLN A 1 288 ? -22.25 -23.172 -18.156 1 79.38 288 GLN A C 1
ATOM 2383 O O . GLN A 1 288 ? -21.125 -22.922 -18.609 1 79.38 288 GLN A O 1
ATOM 2388 N N . MET B 1 1 ? -0.855 28.312 -2.885 1 71.25 1 MET B N 1
ATOM 2389 C CA . MET B 1 1 ? -2.088 28.406 -2.105 1 71.25 1 MET B CA 1
ATOM 2390 C C . MET B 1 1 ? -1.784 28.625 -0.629 1 71.25 1 MET B C 1
ATOM 2392 O O . MET B 1 1 ? -0.842 28.047 -0.088 1 71.25 1 MET B O 1
ATOM 2396 N N . THR B 1 2 ? -2.523 29.672 -0.078 1 82.44 2 THR B N 1
ATOM 2397 C CA . THR B 1 2 ? -2.314 29.969 1.333 1 82.44 2 THR B CA 1
ATOM 2398 C C . THR B 1 2 ? -3.299 29.203 2.205 1 82.44 2 THR B C 1
ATOM 2400 O O . THR B 1 2 ? -4.254 28.609 1.697 1 82.44 2 THR B O 1
ATOM 2403 N N . VAL B 1 3 ? -2.979 29.156 3.471 1 88.38 3 VAL B N 1
ATOM 2404 C CA . VAL B 1 3 ? -3.869 28.516 4.426 1 88.38 3 VAL B CA 1
ATOM 2405 C C . VAL B 1 3 ? -5.27 29.109 4.32 1 88.38 3 VAL B C 1
ATOM 2407 O O . VAL B 1 3 ? -6.262 28.391 4.266 1 88.38 3 VAL B O 1
ATOM 2410 N N . GLY B 1 4 ? -5.254 30.484 4.203 1 90.88 4 GLY B N 1
ATOM 2411 C CA . GLY B 1 4 ? -6.535 31.172 4.117 1 90.88 4 GLY B CA 1
ATOM 2412 C C . GLY B 1 4 ? -7.316 30.828 2.863 1 90.88 4 GLY B C 1
ATOM 2413 O O . GLY B 1 4 ? -8.523 30.562 2.928 1 90.88 4 GLY B O 1
ATOM 2414 N N . GLU B 1 5 ? -6.656 30.719 1.787 1 89.25 5 GLU B N 1
ATOM 2415 C CA . GLU B 1 5 ? -7.285 30.391 0.512 1 89.25 5 GLU B CA 1
ATOM 2416 C C . GLU B 1 5 ? -7.836 28.969 0.523 1 89.25 5 GLU B C 1
ATOM 2418 O O . GLU B 1 5 ? -8.922 28.719 -0.007 1 89.25 5 GLU B O 1
ATOM 2423 N N . LEU B 1 6 ? -7.043 28.109 1.121 1 89.19 6 LEU B N 1
ATOM 2424 C CA . LEU B 1 6 ? -7.465 26.719 1.146 1 89.19 6 LEU B CA 1
ATOM 2425 C C . LEU B 1 6 ? -8.664 26.531 2.068 1 89.19 6 LEU B C 1
ATOM 2427 O O . LEU B 1 6 ? -9.57 25.75 1.768 1 89.19 6 LEU B O 1
ATOM 2431 N N . LEU B 1 7 ? -8.656 27.266 3.113 1 92 7 LEU B N 1
ATOM 2432 C CA . LEU B 1 7 ? -9.805 27.234 4.012 1 92 7 LEU B CA 1
ATOM 2433 C C . LEU B 1 7 ? -11.07 27.703 3.295 1 92 7 LEU B C 1
ATOM 2435 O O . LEU B 1 7 ? -12.141 27.109 3.453 1 92 7 LEU B O 1
ATOM 2439 N N . LYS B 1 8 ? -10.883 28.719 2.527 1 93.69 8 LYS B N 1
ATOM 2440 C CA . LYS B 1 8 ? -12.008 29.234 1.758 1 93.69 8 LYS B CA 1
ATOM 2441 C C . LYS B 1 8 ? -12.531 28.188 0.773 1 93.69 8 LYS B C 1
ATOM 2443 O O . LYS B 1 8 ? -13.742 28.016 0.634 1 93.69 8 LYS B O 1
ATOM 2448 N N . GLU B 1 9 ? -11.648 27.625 0.115 1 90.69 9 GLU B N 1
ATOM 2449 C CA . GLU B 1 9 ? -12.023 26.594 -0.849 1 90.69 9 GLU B CA 1
ATOM 2450 C C . GLU B 1 9 ? -12.859 25.5 -0.191 1 90.69 9 GLU B C 1
ATOM 2452 O O . GLU B 1 9 ? -13.883 25.094 -0.735 1 90.69 9 GLU B O 1
ATOM 2457 N N . TYR B 1 10 ? -12.398 25 0.936 1 89.12 10 TYR B N 1
ATOM 2458 C CA . TYR B 1 10 ? -13.125 23.953 1.643 1 89.12 10 TYR B CA 1
ATOM 2459 C C . TYR B 1 10 ? -14.492 24.453 2.105 1 89.12 10 TYR B C 1
ATOM 2461 O O . TYR B 1 10 ? -15.484 23.734 2.023 1 89.12 10 TYR B O 1
ATOM 2469 N N . ARG B 1 11 ? -14.508 25.688 2.637 1 92.75 11 ARG B N 1
ATOM 2470 C CA . ARG B 1 11 ? -15.766 26.25 3.111 1 92.75 11 ARG B CA 1
ATOM 2471 C C . ARG B 1 11 ? -16.797 26.297 1.992 1 92.75 11 ARG B C 1
ATOM 2473 O O . ARG B 1 11 ? -17.938 25.891 2.176 1 92.75 11 ARG B O 1
ATOM 2480 N N . VAL B 1 12 ? -16.406 26.812 0.84 1 92.06 12 VAL B N 1
ATOM 2481 C CA . VAL B 1 12 ? -17.281 26.953 -0.315 1 92.06 12 VAL B CA 1
ATOM 2482 C C . VAL B 1 12 ? -17.734 25.578 -0.795 1 92.06 12 VAL B C 1
ATOM 2484 O O . VAL B 1 12 ? -18.906 25.375 -1.112 1 92.06 12 VAL B O 1
ATOM 2487 N N . LYS B 1 13 ? -16.844 24.703 -0.807 1 84.88 13 LYS B N 1
ATOM 2488 C CA . LYS B 1 13 ? -17.156 23.344 -1.245 1 84.88 13 LYS B CA 1
ATOM 2489 C C . LYS B 1 13 ? -18.203 22.703 -0.342 1 84.88 13 LYS B C 1
ATOM 2491 O O . LYS B 1 13 ? -19.016 21.906 -0.803 1 84.88 13 LYS B O 1
ATOM 2496 N N . GLN B 1 14 ? -18.141 23.047 0.918 1 85.56 14 GLN B N 1
ATOM 2497 C CA . GLN B 1 14 ? -19.062 22.484 1.89 1 85.56 14 GLN B CA 1
ATOM 2498 C C . GLN B 1 14 ? -20.359 23.297 1.959 1 85.56 14 GLN B C 1
ATOM 2500 O O . GLN B 1 14 ? -21.203 23.047 2.814 1 85.56 14 GLN B O 1
ATOM 2505 N N . ASN B 1 15 ? -20.391 24.266 1.147 1 88.88 15 ASN B N 1
ATOM 2506 C CA . ASN B 1 15 ? -21.562 25.141 1.057 1 88.88 15 ASN B CA 1
ATOM 2507 C C . ASN B 1 15 ? -21.875 25.781 2.402 1 88.88 15 ASN B C 1
ATOM 2509 O O . ASN B 1 15 ? -23.047 25.828 2.814 1 88.88 15 ASN B O 1
ATOM 2513 N N . LYS B 1 16 ? -20.906 26.203 3.09 1 91.69 16 LYS B N 1
ATOM 2514 C CA . LYS B 1 16 ? -21.062 26.891 4.375 1 91.69 16 LYS B CA 1
ATOM 2515 C C . LYS B 1 16 ? -20.719 28.375 4.258 1 91.69 16 LYS B C 1
ATOM 2517 O O . LYS B 1 16 ? -19.875 28.75 3.445 1 91.69 16 LYS B O 1
ATOM 2522 N N . ASN B 1 17 ? -21.438 29.172 5.027 1 93.62 17 ASN B N 1
ATOM 2523 C CA . ASN B 1 17 ? -20.984 30.547 5.164 1 93.62 17 ASN B CA 1
ATOM 2524 C C . ASN B 1 17 ? -19.875 30.672 6.215 1 93.62 17 ASN B C 1
ATOM 2526 O O . ASN B 1 17 ? -19.5 29.688 6.844 1 93.62 17 ASN B O 1
ATOM 2530 N N . GLN B 1 18 ? -19.312 31.859 6.309 1 94.38 18 GLN B N 1
ATOM 2531 C CA . GLN B 1 18 ? -18.141 32.031 7.164 1 94.38 18 GLN B CA 1
ATOM 2532 C C . GLN B 1 18 ? -18.5 31.781 8.625 1 94.38 18 GLN B C 1
ATOM 2534 O O . GLN B 1 18 ? -17.688 31.25 9.383 1 94.38 18 GLN B O 1
ATOM 2539 N N . LYS B 1 19 ? -19.672 32.125 9.039 1 92.94 19 LYS B N 1
ATOM 2540 C CA . LYS B 1 19 ? -20.125 31.938 10.414 1 92.94 19 LYS B CA 1
ATOM 2541 C C . LYS B 1 19 ? -20.266 30.453 10.75 1 92.94 19 LYS B C 1
ATOM 2543 O O . LYS B 1 19 ? -19.812 30 11.805 1 92.94 19 LYS B O 1
ATOM 2548 N N . GLU B 1 20 ? -20.812 29.766 9.836 1 92.31 20 GLU B N 1
ATOM 2549 C CA . GLU B 1 20 ? -20.984 28.328 10 1 92.31 20 GLU B CA 1
ATOM 2550 C C . GLU B 1 20 ? -19.656 27.594 10.023 1 92.31 20 GLU B C 1
ATOM 2552 O O . GLU B 1 20 ? -19.453 26.672 10.812 1 92.31 20 GLU B O 1
ATOM 2557 N N . PHE B 1 21 ? -18.75 28 9.195 1 93 21 PHE B N 1
ATOM 2558 C CA . PHE B 1 21 ? -17.469 27.328 9.039 1 93 21 PHE B CA 1
ATOM 2559 C C . PHE B 1 21 ? -16.562 27.609 10.234 1 93 21 PHE B C 1
ATOM 2561 O O . PHE B 1 21 ? -15.852 26.719 10.695 1 93 21 PHE B O 1
ATOM 2568 N N . SER B 1 22 ? -16.578 28.766 10.781 1 93.25 22 SER B N 1
ATOM 2569 C CA . SER B 1 22 ? -15.727 29.141 11.898 1 93.25 22 SER B CA 1
ATOM 2570 C C . SER B 1 22 ? -16.234 28.547 13.211 1 93.25 22 SER B C 1
ATOM 2572 O O . SER B 1 22 ? -15.461 28.312 14.141 1 93.25 22 SER B O 1
ATOM 2574 N N . ALA B 1 23 ? -17.562 28.344 13.281 1 84.44 23 ALA B N 1
ATOM 2575 C CA . ALA B 1 23 ? -18.25 27.609 14.344 1 84.44 23 ALA B CA 1
ATOM 2576 C C . ALA B 1 23 ? -17.844 28.141 15.719 1 84.44 23 ALA B C 1
ATOM 2578 O O . ALA B 1 23 ? -17.688 27.375 16.656 1 84.44 23 ALA B O 1
ATOM 2579 N N . GLY B 1 24 ? -17.578 29.422 15.789 1 85.62 24 GLY B N 1
ATOM 2580 C CA . GLY B 1 24 ? -17.281 30 17.078 1 85.62 24 GLY B CA 1
ATOM 2581 C C . GLY B 1 24 ? -15.859 29.734 17.547 1 85.62 24 GLY B C 1
ATOM 2582 O O . GLY B 1 24 ? -15.445 30.203 18.609 1 85.62 24 GLY B O 1
ATOM 2583 N N . ILE B 1 25 ? -15.148 28.938 16.859 1 88.31 25 ILE B N 1
ATOM 2584 C CA . ILE B 1 25 ? -13.75 28.703 17.188 1 88.31 25 ILE B CA 1
ATOM 2585 C C . ILE B 1 25 ? -12.969 30.016 17.109 1 88.31 25 ILE B C 1
ATOM 2587 O O . ILE B 1 25 ? -12.125 30.297 17.969 1 88.31 25 ILE B O 1
ATOM 2591 N N . VAL B 1 26 ? -13.258 30.734 16.094 1 90.56 26 VAL B N 1
ATOM 2592 C CA . VAL B 1 26 ? -12.828 32.125 15.938 1 90.56 26 VAL B CA 1
ATOM 2593 C C . VAL B 1 26 ? -14.016 33 15.516 1 90.56 26 VAL B C 1
ATOM 2595 O O . VAL B 1 26 ? -15.031 32.469 15.047 1 90.56 26 VAL B O 1
ATOM 2598 N N . SER B 1 27 ? -13.914 34.25 15.766 1 90.62 27 SER B N 1
ATOM 2599 C CA . SER B 1 27 ? -15 35.125 15.344 1 90.62 27 SER B CA 1
ATOM 2600 C C . SER B 1 27 ? -15.109 35.156 13.828 1 90.62 27 SER B C 1
ATOM 2602 O O . SER B 1 27 ? -14.133 34.938 13.117 1 90.62 27 SER B O 1
ATOM 2604 N N . GLN B 1 28 ? -16.312 35.406 13.352 1 93.38 28 GLN B N 1
ATOM 2605 C CA . GLN B 1 28 ? -16.531 35.5 11.914 1 93.38 28 GLN B CA 1
ATOM 2606 C C . GLN B 1 28 ? -15.664 36.594 11.297 1 93.38 28 GLN B C 1
ATOM 2608 O O . GLN B 1 28 ? -15.133 36.438 10.195 1 93.38 28 GLN B O 1
ATOM 2613 N N . SER B 1 29 ? -15.617 37.688 11.992 1 92.19 29 SER B N 1
ATOM 2614 C CA . SER B 1 29 ? -14.797 38.781 11.5 1 92.19 29 SER B CA 1
ATOM 2615 C C . SER B 1 29 ? -13.336 38.375 11.352 1 92.19 29 SER B C 1
ATOM 2617 O O . SER B 1 29 ? -12.695 38.719 10.352 1 92.19 29 SER B O 1
ATOM 2619 N N . TYR B 1 30 ? -12.859 37.781 12.359 1 93 30 TYR B N 1
ATOM 2620 C CA . TYR B 1 30 ? -11.492 37.25 12.32 1 93 30 TYR B CA 1
ATOM 2621 C C . TYR B 1 30 ? -11.312 36.281 11.172 1 93 30 TYR B C 1
ATOM 2623 O O . TYR B 1 30 ? -10.328 36.344 10.422 1 93 30 TYR B O 1
ATOM 2631 N N . TYR B 1 31 ? -12.211 35.344 10.992 1 95.94 31 TYR B N 1
ATOM 2632 C CA . TYR B 1 31 ? -12.141 34.312 9.969 1 95.94 31 TYR B CA 1
ATOM 2633 C C . TYR B 1 31 ? -12.125 34.906 8.57 1 95.94 31 TYR B C 1
ATOM 2635 O O . TYR B 1 31 ? -11.391 34.438 7.695 1 95.94 31 TYR B O 1
ATOM 2643 N N . SER B 1 32 ? -12.984 35.844 8.406 1 94.88 32 SER B N 1
ATOM 2644 C CA . SER B 1 32 ? -13.031 36.562 7.125 1 94.88 32 SER B CA 1
ATOM 2645 C C . SER B 1 32 ? -11.664 37.125 6.75 1 94.88 32 SER B C 1
ATOM 2647 O O . SER B 1 32 ? -11.25 37.031 5.59 1 94.88 32 SER B O 1
ATOM 2649 N N . LYS B 1 33 ? -10.992 37.688 7.734 1 94.25 33 LYS B N 1
ATOM 2650 C CA . LYS B 1 33 ? -9.664 38.25 7.52 1 94.25 33 LYS B CA 1
ATOM 2651 C C . LYS B 1 33 ? -8.641 37.156 7.23 1 94.25 33 LYS B C 1
ATOM 2653 O O . LYS B 1 33 ? -7.688 37.375 6.484 1 94.25 33 LYS B O 1
ATOM 2658 N N . VAL B 1 34 ? -8.773 36 7.801 1 95.25 34 VAL B N 1
ATOM 2659 C CA . VAL B 1 34 ? -7.898 34.844 7.543 1 95.25 34 VAL B CA 1
ATOM 2660 C C . VAL B 1 34 ? -8.023 34.406 6.082 1 95.25 34 VAL B C 1
ATOM 2662 O O . VAL B 1 34 ? -7.016 34.219 5.395 1 95.25 34 VAL B O 1
ATOM 2665 N N . GLU B 1 35 ? -9.273 34.312 5.57 1 94.56 35 GLU B N 1
ATOM 2666 C CA . GLU B 1 35 ? -9.516 33.875 4.195 1 94.56 35 GLU B CA 1
ATOM 2667 C C . GLU B 1 35 ? -8.891 34.844 3.197 1 94.56 35 GLU B C 1
ATOM 2669 O O . GLU B 1 35 ? -8.508 34.469 2.094 1 94.56 35 GLU B O 1
ATOM 2674 N N . LYS B 1 36 ? -8.82 36.156 3.633 1 92.81 36 LYS B N 1
ATOM 2675 C CA . LYS B 1 36 ? -8.289 37.219 2.777 1 92.81 36 LYS B CA 1
ATOM 2676 C C . LYS B 1 36 ? -6.793 37.406 2.998 1 92.81 36 LYS B C 1
ATOM 2678 O O . LYS B 1 36 ? -6.195 38.344 2.496 1 92.81 36 LYS B O 1
ATOM 2683 N N . ASN B 1 37 ? -6.262 36.625 3.791 1 88.88 37 ASN B N 1
ATOM 2684 C CA . ASN B 1 37 ? -4.836 36.594 4.098 1 88.88 37 ASN B CA 1
ATOM 2685 C C . ASN B 1 37 ? -4.406 37.875 4.82 1 88.88 37 ASN B C 1
ATOM 2687 O O . ASN B 1 37 ? -3.271 38.344 4.66 1 88.88 37 ASN B O 1
ATOM 2691 N N . ILE B 1 38 ? -5.285 38.5 5.508 1 89.31 38 ILE B N 1
ATOM 2692 C CA . ILE B 1 38 ? -5 39.688 6.32 1 89.31 38 ILE B CA 1
ATOM 2693 C C . ILE B 1 38 ? -4.504 39.25 7.695 1 89.31 38 ILE B C 1
ATOM 2695 O O . ILE B 1 38 ? -3.564 39.844 8.234 1 89.31 38 ILE B O 1
ATOM 2699 N N . HIS B 1 39 ? -5.102 38.25 8.305 1 89.19 39 HIS B N 1
ATOM 2700 C CA . HIS B 1 39 ? -4.668 37.656 9.562 1 89.19 39 HIS B CA 1
ATOM 2701 C C . HIS B 1 39 ? -4.125 36.25 9.344 1 89.19 39 HIS B C 1
ATOM 2703 O O . HIS B 1 39 ? -4.605 35.5 8.469 1 89.19 39 HIS B O 1
ATOM 2709 N N . ARG B 1 40 ? -3.094 35.906 10.062 1 90.81 40 ARG B N 1
ATOM 2710 C CA . ARG B 1 40 ? -2.553 34.562 10.07 1 90.81 40 ARG B CA 1
ATOM 2711 C C . ARG B 1 40 ? -3.158 33.719 11.203 1 90.81 40 ARG B C 1
ATOM 2713 O O . ARG B 1 40 ? -3.004 34.062 12.375 1 90.81 40 ARG B O 1
ATOM 2720 N N . ILE B 1 41 ? -3.773 32.656 10.844 1 92.94 41 ILE B N 1
ATOM 2721 C CA . ILE B 1 41 ? -4.445 31.828 11.852 1 92.94 41 ILE B CA 1
ATOM 2722 C C . ILE B 1 41 ? -3.416 30.984 12.602 1 92.94 41 ILE B C 1
ATOM 2724 O O . ILE B 1 41 ? -2.41 30.562 12.031 1 92.94 41 ILE B O 1
ATOM 2728 N N . THR B 1 42 ? -3.713 30.781 13.859 1 90.19 42 THR B N 1
ATOM 2729 C CA . THR B 1 42 ? -2.824 29.938 14.648 1 90.19 42 THR B CA 1
ATOM 2730 C C . THR B 1 42 ? -2.979 28.469 14.25 1 90.19 42 THR B C 1
ATOM 2732 O O . THR B 1 42 ? -4.023 28.078 13.734 1 90.19 42 THR B O 1
ATOM 2735 N N . ALA B 1 43 ? -1.938 27.703 14.5 1 87.88 43 ALA B N 1
ATOM 2736 C CA . ALA B 1 43 ? -1.989 26.266 14.219 1 87.88 43 ALA B CA 1
ATOM 2737 C C . ALA B 1 43 ? -3.123 25.594 14.992 1 87.88 43 ALA B C 1
ATOM 2739 O O . ALA B 1 43 ? -3.859 24.781 14.438 1 87.88 43 ALA B O 1
ATOM 2740 N N . ASP B 1 44 ? -3.328 26.031 16.234 1 83.31 44 ASP B N 1
ATOM 2741 C CA . ASP B 1 44 ? -4.355 25.422 17.078 1 83.31 44 ASP B CA 1
ATOM 2742 C C . ASP B 1 44 ? -5.754 25.703 16.531 1 83.31 44 ASP B C 1
ATOM 2744 O O . ASP B 1 44 ? -6.586 24.797 16.453 1 83.31 44 ASP B O 1
ATOM 2748 N N . ASP B 1 45 ? -5.949 26.938 16.188 1 87.81 45 ASP B N 1
ATOM 2749 C CA . ASP B 1 45 ? -7.258 27.297 15.648 1 87.81 45 ASP B CA 1
ATOM 2750 C C . ASP B 1 45 ? -7.52 26.609 14.312 1 87.81 45 ASP B C 1
ATOM 2752 O O . ASP B 1 45 ? -8.641 26.188 14.039 1 87.81 45 ASP B O 1
ATOM 2756 N N . LEU B 1 46 ? -6.445 26.531 13.508 1 89.44 46 LEU B N 1
ATOM 2757 C CA . LEU B 1 46 ? -6.578 25.844 12.227 1 89.44 46 LEU B CA 1
ATOM 2758 C C . LEU B 1 46 ? -6.988 24.391 12.438 1 89.44 46 LEU B C 1
ATOM 2760 O O . LEU B 1 46 ? -7.918 23.891 11.789 1 89.44 46 LEU B O 1
ATOM 2764 N N . LEU B 1 47 ? -6.332 23.766 13.359 1 82.38 47 LEU B N 1
ATOM 2765 C CA . LEU B 1 47 ? -6.613 22.359 13.625 1 82.38 47 LEU B CA 1
ATOM 2766 C C . LEU B 1 47 ? -8.047 22.172 14.109 1 82.38 47 LEU B C 1
ATOM 2768 O O . LEU B 1 47 ? -8.719 21.219 13.719 1 82.38 47 LEU B O 1
ATOM 2772 N N . LEU B 1 48 ? -8.484 23.094 14.945 1 81.25 48 LEU B N 1
ATOM 2773 C CA . LEU B 1 48 ? -9.859 23.031 15.445 1 81.25 48 LEU B CA 1
ATOM 2774 C C . LEU B 1 48 ? -10.859 23.234 14.312 1 81.25 48 LEU B C 1
ATOM 2776 O O . LEU B 1 48 ? -11.883 22.547 14.266 1 81.25 48 LEU B O 1
ATOM 2780 N N . LEU B 1 49 ? -10.516 24.141 13.43 1 87.25 49 LEU B N 1
ATOM 2781 C CA . LEU B 1 49 ? -11.391 24.406 12.297 1 87.25 49 LEU B CA 1
ATOM 2782 C C . LEU B 1 49 ? -11.492 23.172 11.398 1 87.25 49 LEU B C 1
ATOM 2784 O O . LEU B 1 49 ? -12.578 22.828 10.938 1 87.25 49 LEU B O 1
ATOM 2788 N N . LEU B 1 50 ? -10.344 22.656 11.133 1 84.38 50 LEU B N 1
ATOM 2789 C CA . LEU B 1 50 ? -10.312 21.484 10.258 1 84.38 50 LEU B CA 1
ATOM 2790 C C . LEU B 1 50 ? -11.094 20.328 10.875 1 84.38 50 LEU B C 1
ATOM 2792 O O . LEU B 1 50 ? -11.883 19.672 10.195 1 84.38 50 LEU B O 1
ATOM 2796 N N . THR B 1 51 ? -10.969 20.141 12.172 1 74.69 51 THR B N 1
ATOM 2797 C CA . THR B 1 51 ? -11.648 19.078 12.891 1 74.69 51 THR B CA 1
ATOM 2798 C C . THR B 1 51 ? -13.156 19.297 12.891 1 74.69 51 THR B C 1
ATOM 2800 O O . THR B 1 51 ? -13.922 18.375 12.602 1 74.69 51 THR B O 1
ATOM 2803 N N . HIS B 1 52 ? -13.539 20.484 13.164 1 74 52 HIS B N 1
ATOM 2804 C CA . HIS B 1 52 ? -14.953 20.828 13.25 1 74 52 HIS B CA 1
ATOM 2805 C C . HIS B 1 52 ? -15.641 20.641 11.898 1 74 52 HIS B C 1
ATOM 2807 O O . HIS B 1 52 ? -16.812 20.234 11.844 1 74 52 HIS B O 1
ATOM 2813 N N . ASN B 1 53 ? -14.93 20.922 10.859 1 82 53 ASN B N 1
ATOM 2814 C CA . ASN B 1 53 ? -15.523 20.891 9.523 1 82 53 ASN B CA 1
ATOM 2815 C C . ASN B 1 53 ? -15.203 19.578 8.812 1 82 53 ASN B C 1
ATOM 2817 O O . ASN B 1 53 ? -15.336 19.484 7.59 1 82 53 ASN B O 1
ATOM 2821 N N . ALA B 1 54 ? -14.633 18.688 9.578 1 74.69 54 ALA B N 1
ATOM 2822 C CA . ALA B 1 54 ? -14.375 17.328 9.109 1 74.69 54 ALA B CA 1
ATOM 2823 C C . ALA B 1 54 ? -13.414 17.328 7.926 1 74.69 54 ALA B C 1
ATOM 2825 O O . ALA B 1 54 ? -13.633 16.609 6.945 1 74.69 54 ALA B O 1
ATOM 2826 N N . ILE B 1 55 ? -12.453 18.219 8.039 1 77 55 ILE B N 1
ATOM 2827 C CA . ILE B 1 55 ? -11.383 18.25 7.047 1 77 55 ILE B CA 1
ATOM 2828 C C . ILE B 1 55 ? -10.156 17.516 7.574 1 77 55 ILE B C 1
ATOM 2830 O O . ILE B 1 55 ? -9.688 17.781 8.68 1 77 55 ILE B O 1
ATOM 2834 N N . SER B 1 56 ? -9.703 16.578 6.82 1 71.75 56 SER B N 1
ATOM 2835 C CA . SER B 1 56 ? -8.5 15.836 7.211 1 71.75 56 SER B CA 1
ATOM 2836 C C . SER B 1 56 ? -7.285 16.75 7.266 1 71.75 56 SER B C 1
ATOM 2838 O O . SER B 1 56 ? -6.965 17.422 6.281 1 71.75 56 SER B O 1
ATOM 2840 N N . VAL B 1 57 ? -6.688 16.797 8.43 1 74.62 57 VAL B N 1
ATOM 2841 C CA . VAL B 1 57 ? -5.492 17.609 8.609 1 74.62 57 VAL B CA 1
ATOM 2842 C C . VAL B 1 57 ? -4.434 17.203 7.59 1 74.62 57 VAL B C 1
ATOM 2844 O O . VAL B 1 57 ? -3.82 18.062 6.941 1 74.62 57 VAL B O 1
ATOM 2847 N N . LYS B 1 58 ? -4.348 15.969 7.426 1 69 58 LYS B N 1
ATOM 2848 C CA . LYS B 1 58 ? -3.365 15.438 6.488 1 69 58 LYS B CA 1
ATOM 2849 C C . LYS B 1 58 ? -3.641 15.922 5.066 1 69 58 LYS B C 1
ATOM 2851 O O . LYS B 1 58 ? -2.744 16.438 4.398 1 69 58 LYS B O 1
ATOM 2856 N N . THR B 1 59 ? -4.855 15.758 4.656 1 69.06 59 THR B N 1
ATOM 2857 C CA . THR B 1 59 ? -5.234 16.141 3.301 1 69.06 59 THR B CA 1
ATOM 2858 C C . THR B 1 59 ? -5.086 17.656 3.113 1 69.06 59 THR B C 1
ATOM 2860 O O . THR B 1 59 ? -4.676 18.109 2.045 1 69.06 59 THR B O 1
ATOM 2863 N N . PHE B 1 60 ? -5.434 18.375 4.129 1 78 60 PHE B N 1
ATOM 2864 C CA . PHE B 1 60 ? -5.363 19.828 4.074 1 78 60 PHE B CA 1
ATOM 2865 C C . PHE B 1 60 ? -3.934 20.297 3.811 1 78 60 PHE B C 1
ATOM 2867 O O . PHE B 1 60 ? -3.691 21.094 2.912 1 78 60 PHE B O 1
ATOM 2874 N N . PHE B 1 61 ? -3.102 19.672 4.461 1 73.31 61 PHE B N 1
ATOM 2875 C CA . PHE B 1 61 ? -1.728 20.156 4.363 1 73.31 61 PHE B CA 1
ATOM 2876 C C . PHE B 1 61 ? -1.042 19.594 3.123 1 73.31 61 PHE B C 1
ATOM 2878 O O . PHE B 1 61 ? -0.107 20.188 2.596 1 73.31 61 PHE B O 1
ATOM 2885 N N . GLU B 1 62 ? -1.418 18.438 2.773 1 66.88 62 GLU B N 1
ATOM 2886 C CA . GLU B 1 62 ? -0.942 17.938 1.49 1 66.88 62 GLU B CA 1
ATOM 2887 C C . GLU B 1 62 ? -1.318 18.875 0.349 1 66.88 62 GLU B C 1
ATOM 2889 O O . GLU B 1 62 ? -0.521 19.094 -0.563 1 66.88 62 GLU B O 1
ATOM 2894 N N . LYS B 1 63 ? -2.494 19.281 0.459 1 70.12 63 LYS B N 1
ATOM 2895 C CA . LYS B 1 63 ? -3 20.172 -0.577 1 70.12 63 LYS B CA 1
ATOM 2896 C C . LYS B 1 63 ? -2.307 21.531 -0.519 1 70.12 63 LYS B C 1
ATOM 2898 O O . LYS B 1 63 ? -2.152 22.203 -1.542 1 70.12 63 LYS B O 1
ATOM 2903 N N . LEU B 1 64 ? -1.997 21.906 0.634 1 69.19 64 LEU B N 1
ATOM 2904 C CA . LEU B 1 64 ? -1.331 23.203 0.769 1 69.19 64 LEU B CA 1
ATOM 2905 C C . LEU B 1 64 ? 0.036 23.172 0.094 1 69.19 64 LEU B C 1
ATOM 2907 O O . LEU B 1 64 ? 0.645 24.234 -0.118 1 69.19 64 LEU B O 1
ATOM 2911 N N . GLU B 1 65 ? 0.327 22.141 -0.726 1 56.56 65 GLU B N 1
ATOM 2912 C CA . GLU B 1 65 ? 1.541 21.969 -1.52 1 56.56 65 GLU B CA 1
ATOM 2913 C C . GLU B 1 65 ? 2.709 22.75 -0.915 1 56.56 65 GLU B C 1
ATOM 2915 O O . GLU B 1 65 ? 3.561 23.266 -1.641 1 56.56 65 GLU B O 1
ATOM 2920 N N . ILE B 1 66 ? 2.602 23.234 0.226 1 55.28 66 ILE B N 1
ATOM 2921 C CA . ILE B 1 66 ? 3.408 24.391 0.608 1 55.28 66 ILE B CA 1
ATOM 2922 C C . ILE B 1 66 ? 4.852 23.953 0.845 1 55.28 66 ILE B C 1
ATOM 2924 O O . ILE B 1 66 ? 5.77 24.766 0.817 1 55.28 66 ILE B O 1
ATOM 2928 N N . ASP B 1 67 ? 5.109 22.812 1.339 1 54.31 67 ASP B N 1
ATOM 2929 C CA . ASP B 1 67 ? 6.469 22.688 1.856 1 54.31 67 ASP B CA 1
ATOM 2930 C C . ASP B 1 67 ? 7.465 22.453 0.725 1 54.31 67 ASP B C 1
ATOM 2932 O O . ASP B 1 67 ? 7.465 21.391 0.097 1 54.31 67 ASP B O 1
ATOM 2936 N N . PRO B 1 68 ? 7.996 23.688 0.137 1 59.56 68 PRO B N 1
ATOM 2937 C CA . PRO B 1 68 ? 9 23.484 -0.904 1 59.56 68 PRO B CA 1
ATOM 2938 C C . PRO B 1 68 ? 9.852 22.25 -0.668 1 59.56 68 PRO B C 1
ATOM 2940 O O . PRO B 1 68 ? 10.195 21.531 -1.62 1 59.56 68 PRO B O 1
ATOM 2943 N N . HIS B 1 69 ? 10.148 22.078 0.587 1 65.06 69 HIS B N 1
ATOM 2944 C CA . HIS B 1 69 ? 10.93 20.891 0.902 1 65.06 69 HIS B CA 1
ATOM 2945 C C . HIS B 1 69 ? 10.141 19.625 0.589 1 65.06 69 HIS B C 1
ATOM 2947 O O . HIS B 1 69 ? 10.688 18.672 0.019 1 65.06 69 HIS B O 1
ATOM 2953 N N . GLN B 1 70 ? 8.906 19.766 0.891 1 68.25 70 GLN B N 1
ATOM 2954 C CA . GLN B 1 70 ? 8.07 18.609 0.621 1 68.25 70 GLN B CA 1
ATOM 2955 C C . GLN B 1 70 ? 7.914 18.375 -0.88 1 68.25 70 GLN B C 1
ATOM 2957 O O . GLN B 1 70 ? 7.875 17.234 -1.339 1 68.25 70 GLN B O 1
ATOM 2962 N N . GLU B 1 71 ? 7.867 19.469 -1.5 1 73.12 71 GLU B N 1
ATOM 2963 C CA . GLU B 1 71 ? 7.777 19.344 -2.951 1 73.12 71 GLU B CA 1
ATOM 2964 C C . GLU B 1 71 ? 9.008 18.656 -3.523 1 73.12 71 GLU B C 1
ATOM 2966 O O . GLU B 1 71 ? 8.891 17.812 -4.418 1 73.12 71 GLU B O 1
ATOM 2971 N N . GLN B 1 72 ? 10.156 19.078 -3.008 1 78.5 72 GLN B N 1
ATOM 2972 C CA . GLN B 1 72 ? 11.398 18.453 -3.457 1 78.5 72 GLN B CA 1
ATOM 2973 C C . GLN B 1 72 ? 11.43 16.969 -3.092 1 78.5 72 GLN B C 1
ATOM 2975 O O . GLN B 1 72 ? 11.82 16.141 -3.906 1 78.5 72 GLN B O 1
ATOM 2980 N N . VAL B 1 73 ? 11.008 16.703 -1.934 1 76.44 73 VAL B N 1
ATOM 2981 C CA . VAL B 1 73 ? 10.953 15.312 -1.478 1 76.44 73 VAL B CA 1
ATOM 2982 C C . VAL B 1 73 ? 10.008 14.516 -2.375 1 76.44 73 VAL B C 1
ATOM 2984 O O . VAL B 1 73 ? 10.312 13.383 -2.756 1 76.44 73 VAL B O 1
ATOM 2987 N N . ASN B 1 74 ? 8.922 15.117 -2.688 1 77.31 74 ASN B N 1
ATOM 2988 C CA . ASN B 1 74 ? 7.961 14.461 -3.564 1 77.31 74 ASN B CA 1
ATOM 2989 C C . ASN B 1 74 ? 8.562 14.156 -4.93 1 77.31 74 ASN B C 1
ATOM 2991 O O . ASN B 1 74 ? 8.305 13.094 -5.508 1 77.31 74 ASN B O 1
ATOM 2995 N N . LYS B 1 75 ? 9.344 15.102 -5.422 1 85.12 75 LYS B N 1
ATOM 2996 C CA . LYS B 1 75 ? 10.008 14.906 -6.707 1 85.12 75 LYS B CA 1
ATOM 2997 C C . LYS B 1 75 ? 10.992 13.742 -6.645 1 85.12 75 LYS B C 1
ATOM 2999 O O . LYS B 1 75 ? 11.023 12.898 -7.547 1 85.12 75 LYS B O 1
ATOM 3004 N N . VAL B 1 76 ? 11.719 13.672 -5.602 1 87.62 76 VAL B N 1
ATOM 3005 C CA . VAL B 1 76 ? 12.703 12.617 -5.414 1 87.62 76 VAL B CA 1
ATOM 3006 C C . VAL B 1 76 ? 11.992 11.273 -5.254 1 87.62 76 VAL B C 1
ATOM 3008 O O . VAL B 1 76 ? 12.398 10.273 -5.852 1 87.62 76 VAL B O 1
ATOM 3011 N N . ASN B 1 77 ? 10.938 11.297 -4.484 1 84.25 77 ASN B N 1
ATOM 3012 C CA . ASN B 1 77 ? 10.172 10.078 -4.273 1 84.25 77 ASN B CA 1
ATOM 3013 C C . ASN B 1 77 ? 9.602 9.539 -5.582 1 84.25 77 ASN B C 1
ATOM 3015 O O . ASN B 1 77 ? 9.539 8.328 -5.789 1 84.25 77 ASN B O 1
ATOM 3019 N N . ALA B 1 78 ? 9.219 10.422 -6.391 1 86.12 78 ALA B N 1
ATOM 3020 C CA . ALA B 1 78 ? 8.68 10.023 -7.688 1 86.12 78 ALA B CA 1
ATOM 3021 C C . ALA B 1 78 ? 9.734 9.297 -8.516 1 86.12 78 ALA B C 1
ATOM 3023 O O . ALA B 1 78 ? 9.43 8.312 -9.203 1 86.12 78 ALA B O 1
ATOM 3024 N N . ILE B 1 79 ? 10.938 9.742 -8.461 1 92 79 ILE B N 1
ATOM 3025 C CA . ILE B 1 79 ? 12.039 9.109 -9.172 1 92 79 ILE B CA 1
ATOM 3026 C C . ILE B 1 79 ? 12.25 7.691 -8.633 1 92 79 ILE B C 1
ATOM 3028 O O . ILE B 1 79 ? 12.375 6.738 -9.406 1 92 79 ILE B O 1
ATOM 3032 N N . PHE B 1 80 ? 12.18 7.516 -7.367 1 89 80 PHE B N 1
ATOM 3033 C CA . PHE B 1 80 ? 12.414 6.207 -6.766 1 89 80 PHE B CA 1
ATOM 3034 C C . PHE B 1 80 ? 11.266 5.254 -7.07 1 89 80 PHE B C 1
ATOM 3036 O O . PHE B 1 80 ? 11.477 4.051 -7.223 1 89 80 PHE B O 1
ATOM 3043 N N . GLU B 1 81 ? 10.102 5.801 -7.117 1 86 81 GLU B N 1
ATOM 3044 C CA . GLU B 1 81 ? 8.969 4.98 -7.531 1 86 81 GLU B CA 1
ATOM 3045 C C . GLU B 1 81 ? 9.164 4.445 -8.945 1 86 81 GLU B C 1
ATOM 3047 O O . GLU B 1 81 ? 8.836 3.291 -9.234 1 86 81 GLU B O 1
ATOM 3052 N N . GLU B 1 82 ? 9.727 5.277 -9.781 1 89 82 GLU B N 1
ATOM 3053 C CA . GLU B 1 82 ? 10.008 4.848 -11.148 1 89 82 GLU B CA 1
ATOM 3054 C C . GLU B 1 82 ? 11.078 3.766 -11.18 1 89 82 GLU B C 1
ATOM 3056 O O . GLU B 1 82 ? 11 2.826 -11.969 1 89 82 GLU B O 1
ATOM 3061 N N . ILE B 1 83 ? 11.992 3.898 -10.344 1 90.06 83 ILE B N 1
ATOM 3062 C CA . ILE B 1 83 ? 13.062 2.914 -10.266 1 90.06 83 ILE B CA 1
ATOM 3063 C C . ILE B 1 83 ? 12.5 1.57 -9.812 1 90.06 83 ILE B C 1
ATOM 3065 O O . ILE B 1 83 ? 12.828 0.526 -10.383 1 90.06 83 ILE B O 1
ATOM 3069 N N . THR B 1 84 ? 11.664 1.609 -8.805 1 83.44 84 THR B N 1
ATOM 3070 C CA . THR B 1 84 ? 11.047 0.391 -8.297 1 83.44 84 THR B CA 1
ATOM 3071 C C . THR B 1 84 ? 10.281 -0.326 -9.406 1 83.44 84 THR B C 1
ATOM 3073 O O . THR B 1 84 ? 10.406 -1.542 -9.57 1 83.44 84 THR B O 1
ATOM 3076 N N . LYS B 1 85 ? 9.586 0.469 -10.164 1 81.62 85 LYS B N 1
ATOM 3077 C CA . LYS B 1 85 ? 8.836 -0.09 -11.289 1 81.62 85 LYS B CA 1
ATOM 3078 C C . LYS B 1 85 ? 9.773 -0.678 -12.336 1 81.62 85 LYS B C 1
ATOM 3080 O O . LYS B 1 85 ? 9.508 -1.752 -12.883 1 81.62 85 LYS B O 1
ATOM 3085 N N . ALA B 1 86 ? 10.82 -0.02 -12.586 1 86 86 ALA B N 1
ATOM 3086 C CA . ALA B 1 86 ? 11.781 -0.435 -13.602 1 86 86 ALA B CA 1
ATOM 3087 C C . ALA B 1 86 ? 12.445 -1.753 -13.227 1 86 86 ALA B C 1
ATOM 3089 O O . ALA B 1 86 ? 12.812 -2.545 -14.094 1 86 86 ALA B O 1
ATOM 3090 N N . ASN B 1 87 ? 12.539 -2.029 -11.945 1 82.38 87 ASN B N 1
ATOM 3091 C CA . ASN B 1 87 ? 13.203 -3.234 -11.461 1 82.38 87 ASN B CA 1
ATOM 3092 C C . ASN B 1 87 ? 12.445 -4.496 -11.859 1 82.38 87 ASN B C 1
ATOM 3094 O O . ASN B 1 87 ? 13.039 -5.566 -11.984 1 82.38 87 ASN B O 1
ATOM 3098 N N . TYR B 1 88 ? 11.18 -4.332 -12.133 1 76.31 88 TYR B N 1
ATOM 3099 C CA . TYR B 1 88 ? 10.359 -5.488 -12.469 1 76.31 88 TYR B CA 1
ATOM 3100 C C . TYR B 1 88 ? 10.07 -5.543 -13.961 1 76.31 88 TYR B C 1
ATOM 3102 O O . TYR B 1 88 ? 9.398 -6.461 -14.438 1 76.31 88 TYR B O 1
ATOM 3110 N N . ALA B 1 89 ? 10.523 -4.555 -14.703 1 76.31 89 ALA B N 1
ATOM 3111 C CA . ALA B 1 89 ? 10.25 -4.453 -16.125 1 76.31 89 ALA B CA 1
ATOM 3112 C C . ALA B 1 89 ? 11.328 -5.168 -16.953 1 76.31 89 ALA B C 1
ATOM 3114 O O . ALA B 1 89 ? 12.398 -5.488 -16.422 1 76.31 89 ALA B O 1
ATOM 3115 N N . ASP B 1 90 ? 10.773 -5.301 -18.188 1 77.69 90 ASP B N 1
ATOM 3116 C CA . ASP B 1 90 ? 11.758 -5.762 -19.156 1 77.69 90 ASP B CA 1
ATOM 3117 C C . ASP B 1 90 ? 12.836 -4.699 -19.406 1 77.69 90 ASP B C 1
ATOM 3119 O O . ASP B 1 90 ? 12.547 -3.502 -19.344 1 77.69 90 ASP B O 1
ATOM 3123 N N . ASN B 1 91 ? 14.148 -5.082 -19.438 1 82.06 91 ASN B N 1
ATOM 3124 C CA . ASN B 1 91 ? 15.266 -4.176 -19.703 1 82.06 91 ASN B CA 1
ATOM 3125 C C . ASN B 1 91 ? 15.508 -3.234 -18.531 1 82.06 91 ASN B C 1
ATOM 3127 O O . ASN B 1 91 ? 15.609 -2.02 -18.703 1 82.06 91 ASN B O 1
ATOM 3131 N N . SER B 1 92 ? 15.359 -3.666 -17.375 1 83.62 92 SER B N 1
ATOM 3132 C CA . SER B 1 92 ? 15.469 -2.926 -16.125 1 83.62 92 SER B CA 1
ATOM 3133 C C . SER B 1 92 ? 16.641 -1.96 -16.156 1 83.62 92 SER B C 1
ATOM 3135 O O . SER B 1 92 ? 16.484 -0.771 -15.875 1 83.62 92 SER B O 1
ATOM 3137 N N . LEU B 1 93 ? 17.781 -2.389 -16.688 1 88.06 93 LEU B N 1
ATOM 3138 C CA . LEU B 1 93 ? 19 -1.592 -16.656 1 88.06 93 LEU B CA 1
ATOM 3139 C C . LEU B 1 93 ? 18.859 -0.356 -17.547 1 88.06 93 LEU B C 1
ATOM 3141 O O . LEU B 1 93 ? 19.234 0.749 -17.141 1 88.06 93 LEU B O 1
ATOM 3145 N N . ALA B 1 94 ? 18.344 -0.628 -18.75 1 91.75 94 ALA B N 1
ATOM 3146 C CA . ALA B 1 94 ? 18.172 0.484 -19.672 1 91.75 94 ALA B CA 1
ATOM 3147 C C . ALA B 1 94 ? 17.188 1.509 -19.125 1 91.75 94 ALA B C 1
ATOM 3149 O O . ALA B 1 94 ? 17.391 2.717 -19.266 1 91.75 94 ALA B O 1
ATOM 3150 N N . GLN B 1 95 ? 16.172 1.062 -18.5 1 92.56 95 GLN B N 1
ATOM 3151 C CA . GLN B 1 95 ? 15.164 1.952 -17.922 1 92.56 95 GLN B CA 1
ATOM 3152 C C . GLN B 1 95 ? 15.734 2.76 -16.766 1 92.56 95 GLN B C 1
ATOM 3154 O O . GLN B 1 95 ? 15.484 3.961 -16.656 1 92.56 95 GLN B O 1
ATOM 3159 N N . ILE B 1 96 ? 16.516 2.152 -15.961 1 94.19 96 ILE B N 1
ATOM 3160 C CA . ILE B 1 96 ? 17.078 2.832 -14.805 1 94.19 96 ILE B CA 1
ATOM 3161 C C . ILE B 1 96 ? 18.062 3.906 -15.266 1 94.19 96 ILE B C 1
ATOM 3163 O O . ILE B 1 96 ? 18.125 4.996 -14.688 1 94.19 96 ILE B O 1
ATOM 3167 N N . LYS B 1 97 ? 18.766 3.596 -16.312 1 95.56 97 LYS B N 1
ATOM 3168 C CA . LYS B 1 97 ? 19.688 4.59 -16.875 1 95.56 97 LYS B CA 1
ATOM 3169 C C . LYS B 1 97 ? 18.922 5.809 -17.391 1 95.56 97 LYS B C 1
ATOM 3171 O O . LYS B 1 97 ? 19.375 6.941 -17.219 1 95.56 97 LYS B O 1
ATOM 3176 N N . LYS B 1 98 ? 17.875 5.496 -18.031 1 95.94 98 LYS B N 1
ATOM 3177 C CA . LYS B 1 98 ? 17.047 6.594 -18.516 1 95.94 98 LYS B CA 1
ATOM 3178 C C . LYS B 1 98 ? 16.516 7.422 -17.344 1 95.94 98 LYS B C 1
ATOM 3180 O O . LYS B 1 98 ? 16.453 8.648 -17.422 1 95.94 98 LYS B O 1
ATOM 3185 N N . ILE B 1 99 ? 16.094 6.793 -16.297 1 95.88 99 ILE B N 1
ATOM 3186 C CA . ILE B 1 99 ? 15.586 7.465 -15.109 1 95.88 99 ILE B CA 1
ATOM 3187 C C . ILE B 1 99 ? 16.688 8.297 -14.469 1 95.88 99 ILE B C 1
ATOM 3189 O O . ILE B 1 99 ? 16.438 9.398 -13.977 1 95.88 99 ILE B O 1
ATOM 3193 N N . LYS B 1 100 ? 17.891 7.789 -14.484 1 96.62 100 LYS B N 1
ATOM 3194 C CA . LYS B 1 100 ? 19.016 8.547 -13.953 1 96.62 100 LYS B CA 1
ATOM 3195 C C . LYS B 1 100 ? 19.219 9.859 -14.703 1 96.62 100 LYS B C 1
ATOM 3197 O O . LYS B 1 100 ? 19.453 10.898 -14.094 1 96.62 100 LYS B O 1
ATOM 3202 N N . ALA B 1 101 ? 19.094 9.742 -16.031 1 96.81 101 ALA B N 1
ATOM 3203 C CA . ALA B 1 101 ? 19.234 10.945 -16.859 1 96.81 101 ALA B CA 1
ATOM 3204 C C . ALA B 1 101 ? 18.172 11.984 -16.484 1 96.81 101 ALA B C 1
ATOM 3206 O O . ALA B 1 101 ? 18.453 13.18 -16.453 1 96.81 101 ALA B O 1
ATOM 3207 N N . LYS B 1 102 ? 17.031 11.531 -16.219 1 96.62 102 LYS B N 1
ATOM 3208 C CA . LYS B 1 102 ? 15.953 12.406 -15.758 1 96.62 102 LYS B CA 1
ATOM 3209 C C . LYS B 1 102 ? 16.266 12.984 -14.383 1 96.62 102 LYS B C 1
ATOM 3211 O O . LYS B 1 102 ? 16.016 14.164 -14.125 1 96.62 102 LYS B O 1
ATOM 3216 N N . ALA B 1 103 ? 16.812 12.164 -13.516 1 96.56 103 ALA B N 1
ATOM 3217 C CA . ALA B 1 103 ? 17.125 12.555 -12.148 1 96.56 103 ALA B CA 1
ATOM 3218 C C . ALA B 1 103 ? 18.172 13.656 -12.109 1 96.56 103 ALA B C 1
ATOM 3220 O O . ALA B 1 103 ? 18.125 14.547 -11.266 1 96.56 103 ALA B O 1
ATOM 3221 N N . VAL B 1 104 ? 19.078 13.602 -13.039 1 96.19 104 VAL B N 1
ATOM 3222 C CA . VAL B 1 104 ? 20.156 14.57 -13.109 1 96.19 104 VAL B CA 1
ATOM 3223 C C . VAL B 1 104 ? 19.594 15.961 -13.391 1 96.19 104 VAL B C 1
ATOM 3225 O O . VAL B 1 104 ? 20.109 16.969 -12.891 1 96.19 104 VAL B O 1
ATOM 3228 N N . LYS B 1 105 ? 18.484 16.031 -14.031 1 95.5 105 LYS B N 1
ATOM 3229 C CA . LYS B 1 105 ? 17.891 17.297 -14.469 1 95.5 105 LYS B CA 1
ATOM 3230 C C . LYS B 1 105 ? 16.844 17.781 -13.477 1 95.5 105 LYS B C 1
ATOM 3232 O O . LYS B 1 105 ? 16.266 18.859 -13.656 1 95.5 105 LYS B O 1
ATOM 3237 N N . LEU B 1 106 ? 16.625 16.984 -12.461 1 93.5 106 LEU B N 1
ATOM 3238 C CA . LEU B 1 106 ? 15.586 17.344 -11.492 1 93.5 106 LEU B CA 1
ATOM 3239 C C . LEU B 1 106 ? 15.984 18.609 -10.719 1 93.5 106 LEU B C 1
ATOM 3241 O O . LEU B 1 106 ? 17.141 18.75 -10.312 1 93.5 106 LEU B O 1
ATOM 3245 N N . ASP B 1 107 ? 15.086 19.547 -10.555 1 91.19 107 ASP B N 1
ATOM 3246 C CA . ASP B 1 107 ? 15.328 20.781 -9.812 1 91.19 107 ASP B CA 1
ATOM 3247 C C . ASP B 1 107 ? 15.062 20.578 -8.32 1 91.19 107 ASP B C 1
ATOM 3249 O O . ASP B 1 107 ? 13.984 20.906 -7.828 1 91.19 107 ASP B O 1
ATOM 3253 N N . VAL B 1 108 ? 16.078 20.047 -7.609 1 87.19 108 VAL B N 1
ATOM 3254 C CA . VAL B 1 108 ? 16.031 19.844 -6.168 1 87.19 108 VAL B CA 1
ATOM 3255 C C . VAL B 1 108 ? 17.328 20.312 -5.531 1 87.19 108 VAL B C 1
ATOM 3257 O O . VAL B 1 108 ? 18.297 20.609 -6.238 1 87.19 108 VAL B O 1
ATOM 3260 N N . GLU B 1 109 ? 17.344 20.453 -4.273 1 84.06 109 GLU B N 1
ATOM 3261 C CA . GLU B 1 109 ? 18.531 20.891 -3.543 1 84.06 109 GLU B CA 1
ATOM 3262 C C . GLU B 1 109 ? 19.734 20 -3.865 1 84.06 109 GLU B C 1
ATOM 3264 O O . GLU B 1 109 ? 19.578 18.797 -4.07 1 84.06 109 GLU B O 1
ATOM 3269 N N . ALA B 1 110 ? 20.875 20.547 -3.828 1 88.44 110 ALA B N 1
ATOM 3270 C CA . ALA B 1 110 ? 22.109 19.906 -4.277 1 88.44 110 ALA B CA 1
ATOM 3271 C C . ALA B 1 110 ? 22.406 18.641 -3.465 1 88.44 110 ALA B C 1
ATOM 3273 O O . ALA B 1 110 ? 22.75 17.609 -4.023 1 88.44 110 ALA B O 1
ATOM 3274 N N . ASP B 1 111 ? 22.25 18.734 -2.188 1 86.38 111 ASP B N 1
ATOM 3275 C CA . ASP B 1 111 ? 22.531 17.594 -1.326 1 86.38 111 ASP B CA 1
ATOM 3276 C C . ASP B 1 111 ? 21.547 16.453 -1.575 1 86.38 111 ASP B C 1
ATOM 3278 O O . ASP B 1 111 ? 21.938 15.281 -1.565 1 86.38 111 ASP B O 1
ATOM 3282 N N . MET B 1 112 ? 20.359 16.859 -1.752 1 85.25 112 MET B N 1
ATOM 3283 C CA . MET B 1 112 ? 19.328 15.867 -2.049 1 85.25 112 MET B CA 1
ATOM 3284 C C . MET B 1 112 ? 19.594 15.188 -3.389 1 85.25 112 MET B C 1
ATOM 3286 O O . MET B 1 112 ? 19.422 13.969 -3.52 1 85.25 112 MET B O 1
ATOM 3290 N N . LYS B 1 113 ? 19.969 16.016 -4.371 1 92.62 113 LYS B N 1
ATOM 3291 C CA . LYS B 1 113 ? 20.297 15.484 -5.691 1 92.62 113 LYS B CA 1
ATOM 3292 C C . LYS B 1 113 ? 21.484 14.531 -5.625 1 92.62 113 LYS B C 1
ATOM 3294 O O . LYS B 1 113 ? 21.469 13.461 -6.23 1 92.62 113 LYS B O 1
ATOM 3299 N N . LYS B 1 114 ? 22.469 14.891 -4.902 1 94.12 114 LYS B N 1
ATOM 3300 C CA . LYS B 1 114 ? 23.672 14.07 -4.734 1 94.12 114 LYS B CA 1
ATOM 3301 C C . LYS B 1 114 ? 23.328 12.719 -4.113 1 94.12 114 LYS B C 1
ATOM 3303 O O . LYS B 1 114 ? 23.781 11.68 -4.598 1 94.12 114 LYS B O 1
ATOM 3308 N N . ASP B 1 115 ? 22.562 12.742 -3.107 1 91.38 115 ASP B N 1
ATOM 3309 C CA . ASP B 1 115 ? 22.156 11.516 -2.426 1 91.38 115 ASP B CA 1
ATOM 3310 C C . ASP B 1 115 ? 21.328 10.625 -3.348 1 91.38 115 ASP B C 1
ATOM 3312 O O . ASP B 1 115 ? 21.531 9.414 -3.391 1 91.38 115 ASP B O 1
ATOM 3316 N N . MET B 1 116 ? 20.359 11.242 -4.008 1 94.31 116 MET B N 1
ATOM 3317 C CA . MET B 1 116 ? 19.516 10.516 -4.945 1 94.31 116 MET B CA 1
ATOM 3318 C C . MET B 1 116 ? 20.344 9.828 -6.023 1 94.31 116 MET B C 1
ATOM 3320 O O . MET B 1 116 ? 20.141 8.648 -6.312 1 94.31 116 MET B O 1
ATOM 3324 N N . LEU B 1 117 ? 21.297 10.547 -6.551 1 96.25 117 LEU B N 1
ATOM 3325 C CA . LEU B 1 117 ? 22.109 10.016 -7.629 1 96.25 117 LEU B CA 1
ATOM 3326 C C . LEU B 1 117 ? 23.031 8.906 -7.121 1 96.25 117 LEU B C 1
ATOM 3328 O O . LEU B 1 117 ? 23.297 7.934 -7.832 1 96.25 117 LEU B O 1
ATOM 3332 N N . LEU B 1 118 ? 23.531 9.062 -5.918 1 95.88 118 LEU B N 1
ATOM 3333 C CA . LEU B 1 118 ? 24.328 8.008 -5.309 1 95.88 118 LEU B CA 1
ATOM 3334 C C . LEU B 1 118 ? 23.531 6.711 -5.211 1 95.88 118 LEU B C 1
ATOM 3336 O O . LEU B 1 118 ? 24.047 5.637 -5.531 1 95.88 118 LEU B O 1
ATOM 3340 N N . ILE B 1 119 ? 22.328 6.812 -4.82 1 94.5 119 ILE B N 1
ATOM 3341 C CA . ILE B 1 119 ? 21.469 5.641 -4.656 1 94.5 119 ILE B CA 1
ATOM 3342 C C . ILE B 1 119 ? 21.172 5.023 -6.02 1 94.5 119 ILE B C 1
ATOM 3344 O O . ILE B 1 119 ? 21.219 3.805 -6.184 1 94.5 119 ILE B O 1
ATOM 3348 N N . ILE B 1 120 ? 20.875 5.871 -6.988 1 95.94 120 ILE B N 1
ATOM 3349 C CA . ILE B 1 120 ? 20.609 5.375 -8.328 1 95.94 120 ILE B CA 1
ATOM 3350 C C . ILE B 1 120 ? 21.844 4.652 -8.875 1 95.94 120 ILE B C 1
ATOM 3352 O O . ILE B 1 120 ? 21.719 3.568 -9.453 1 95.94 120 ILE B O 1
ATOM 3356 N N . ASP B 1 121 ? 22.984 5.211 -8.641 1 95.62 121 ASP B N 1
ATOM 3357 C CA . ASP B 1 121 ? 24.219 4.559 -9.047 1 95.62 121 ASP B CA 1
ATOM 3358 C C . ASP B 1 121 ? 24.391 3.219 -8.336 1 95.62 121 ASP B C 1
ATOM 3360 O O . ASP B 1 121 ? 24.922 2.264 -8.914 1 95.62 121 ASP B O 1
ATOM 3364 N N . GLY B 1 122 ? 24.031 3.232 -7.121 1 95.25 122 GLY B N 1
ATOM 3365 C CA . GLY B 1 122 ? 24.078 1.985 -6.375 1 95.25 122 GLY B CA 1
ATOM 3366 C C . GLY B 1 122 ? 23.188 0.903 -6.969 1 95.25 122 GLY B C 1
ATOM 3367 O O . GLY B 1 122 ? 23.594 -0.259 -7.047 1 95.25 122 GLY B O 1
ATOM 3368 N N . VAL B 1 123 ? 21.969 1.268 -7.359 1 93.44 123 VAL B N 1
ATOM 3369 C CA . VAL B 1 123 ? 21.031 0.317 -7.961 1 93.44 123 VAL B CA 1
ATOM 3370 C C . VAL B 1 123 ? 21.641 -0.255 -9.242 1 93.44 123 VAL B C 1
ATOM 3372 O O . VAL B 1 123 ? 21.578 -1.463 -9.484 1 93.44 123 VAL B O 1
ATOM 3375 N N . LEU B 1 124 ? 22.266 0.599 -9.992 1 93.69 124 LEU B N 1
ATOM 3376 C CA . LEU B 1 124 ? 22.938 0.163 -11.211 1 93.69 124 LEU B CA 1
ATOM 3377 C C . LEU B 1 124 ? 24.109 -0.754 -10.898 1 93.69 124 LEU B C 1
ATOM 3379 O O . LEU B 1 124 ? 24.328 -1.76 -11.578 1 93.69 124 LEU B O 1
ATOM 3383 N N . GLU B 1 125 ? 24.844 -0.44 -9.859 1 93.12 125 GLU B N 1
ATOM 3384 C CA . GLU B 1 125 ? 25.984 -1.235 -9.414 1 93.12 125 GLU B CA 1
ATOM 3385 C C . GLU B 1 125 ? 25.547 -2.627 -8.969 1 93.12 125 GLU B C 1
ATOM 3387 O O . GLU B 1 125 ? 26.234 -3.611 -9.211 1 93.12 125 GLU B O 1
ATOM 3392 N N . SER B 1 126 ? 24.391 -2.701 -8.344 1 88.62 126 SER B N 1
ATOM 3393 C CA . SER B 1 126 ? 23.906 -3.947 -7.773 1 88.62 126 SER B CA 1
ATOM 3394 C C . SER B 1 126 ? 23.438 -4.91 -8.859 1 88.62 126 SER B C 1
ATOM 3396 O O . SER B 1 126 ? 23.234 -6.098 -8.602 1 88.62 126 SER B O 1
ATOM 3398 N N . GLU B 1 127 ? 23.281 -4.434 -10.086 1 85.06 127 GLU B N 1
ATOM 3399 C CA . GLU B 1 127 ? 22.859 -5.277 -11.203 1 85.06 127 GLU B CA 1
ATOM 3400 C C . GLU B 1 127 ? 24.047 -6.062 -11.766 1 85.06 127 GLU B C 1
ATOM 3402 O O . GLU B 1 127 ? 23.859 -7.016 -12.523 1 85.06 127 GLU B O 1
ATOM 3407 N N . LYS B 1 128 ? 25.219 -5.684 -11.336 1 86.75 128 LYS B N 1
ATOM 3408 C CA . LYS B 1 128 ? 26.422 -6.383 -11.805 1 86.75 128 LYS B CA 1
ATOM 3409 C C . LYS B 1 128 ? 26.531 -7.758 -11.156 1 86.75 128 LYS B C 1
ATOM 3411 O O . LYS B 1 128 ? 26.297 -7.906 -9.953 1 86.75 128 LYS B O 1
ATOM 3416 N N . ASP B 1 129 ? 26.906 -8.75 -11.93 1 80.56 129 ASP B N 1
ATOM 3417 C CA . ASP B 1 129 ? 27 -10.117 -11.422 1 80.56 129 ASP B CA 1
ATOM 3418 C C . ASP B 1 129 ? 28.453 -10.531 -11.227 1 80.56 129 ASP B C 1
ATOM 3420 O O . ASP B 1 129 ? 28.734 -11.484 -10.5 1 80.56 129 ASP B O 1
ATOM 3424 N N . ASP B 1 130 ? 29.375 -9.812 -11.914 1 86.81 130 ASP B N 1
ATOM 3425 C CA . ASP B 1 130 ? 30.797 -10.156 -11.859 1 86.81 130 ASP B CA 1
ATOM 3426 C C . ASP B 1 130 ? 31.531 -9.32 -10.812 1 86.81 130 ASP B C 1
ATOM 3428 O O . ASP B 1 130 ? 31.719 -8.117 -10.992 1 86.81 130 ASP B O 1
ATOM 3432 N N . PRO B 1 131 ? 31.969 -9.945 -9.773 1 87.25 131 PRO B N 1
ATOM 3433 C CA . PRO B 1 131 ? 32.656 -9.219 -8.688 1 87.25 131 PRO B CA 1
ATOM 3434 C C . PRO B 1 131 ? 33.875 -8.453 -9.172 1 87.25 131 PRO B C 1
ATOM 3436 O O . PRO B 1 131 ? 34.25 -7.445 -8.562 1 87.25 131 PRO B O 1
ATOM 3439 N N . GLU B 1 132 ? 34.5 -8.891 -10.211 1 91 132 GLU B N 1
ATOM 3440 C CA . GLU B 1 132 ? 35.688 -8.234 -10.727 1 91 132 GLU B CA 1
ATOM 3441 C C . GLU B 1 132 ? 35.375 -6.859 -11.305 1 91 132 GLU B C 1
ATOM 3443 O O . GLU B 1 132 ? 36.25 -6.02 -11.453 1 91 132 GLU B O 1
ATOM 3448 N N . THR B 1 133 ? 34.094 -6.617 -11.562 1 93.62 133 THR B N 1
ATOM 3449 C CA . THR B 1 133 ? 33.688 -5.359 -12.188 1 93.62 133 THR B CA 1
ATOM 3450 C C . THR B 1 133 ? 33.062 -4.414 -11.156 1 93.62 133 THR B C 1
ATOM 3452 O O . THR B 1 133 ? 32.625 -3.314 -11.5 1 93.62 133 THR B O 1
ATOM 3455 N N . PHE B 1 134 ? 33.156 -4.797 -9.883 1 93.31 134 PHE B N 1
ATOM 3456 C CA . PHE B 1 134 ? 32.5 -4.027 -8.844 1 93.31 134 PHE B CA 1
ATOM 3457 C C . PHE B 1 134 ? 33.219 -2.707 -8.602 1 93.31 134 PHE B C 1
ATOM 3459 O O . PHE B 1 134 ? 34.438 -2.66 -8.586 1 93.31 134 PHE B O 1
ATOM 3466 N N . ASP B 1 135 ? 32.531 -1.695 -8.547 1 96.19 135 ASP B N 1
ATOM 3467 C CA . ASP B 1 135 ? 33.062 -0.406 -8.109 1 96.19 135 ASP B CA 1
ATOM 3468 C C . ASP B 1 135 ? 33.125 -0.333 -6.582 1 96.19 135 ASP B C 1
ATOM 3470 O O . ASP B 1 135 ? 32.188 0.157 -5.941 1 96.19 135 ASP B O 1
ATOM 3474 N N . ILE B 1 136 ? 34.25 -0.637 -6.062 1 95.38 136 ILE B N 1
ATOM 3475 C CA . ILE B 1 136 ? 34.438 -0.8 -4.625 1 95.38 136 ILE B CA 1
ATOM 3476 C C . ILE B 1 136 ? 34.281 0.547 -3.926 1 95.38 136 ILE B C 1
ATOM 3478 O O . ILE B 1 136 ? 33.719 0.617 -2.82 1 95.38 136 ILE B O 1
ATOM 3482 N N . ASN B 1 137 ? 34.719 1.557 -4.594 1 96.38 137 ASN B N 1
ATOM 3483 C CA . ASN B 1 137 ? 34.594 2.889 -4.012 1 96.38 137 ASN B CA 1
ATOM 3484 C C . ASN B 1 137 ? 33.125 3.289 -3.857 1 96.38 137 ASN B C 1
ATOM 3486 O O . ASN B 1 137 ? 32.719 3.791 -2.807 1 96.38 137 ASN B O 1
ATOM 3490 N N . LEU B 1 138 ? 32.375 3.049 -4.902 1 97 138 LEU B N 1
ATOM 3491 C CA . LEU B 1 138 ? 30.953 3.357 -4.855 1 97 138 LEU B CA 1
ATOM 3492 C C . LEU B 1 138 ? 30.25 2.533 -3.777 1 97 138 LEU B C 1
ATOM 3494 O O . LEU B 1 138 ? 29.438 3.061 -3.018 1 97 138 LEU B O 1
ATOM 3498 N N . ARG B 1 139 ? 30.531 1.302 -3.666 1 96.06 139 ARG B N 1
ATOM 3499 C CA . ARG B 1 139 ? 29.922 0.4 -2.693 1 96.06 139 ARG B CA 1
ATOM 3500 C C . ARG B 1 139 ? 30.234 0.841 -1.268 1 96.06 139 ARG B C 1
ATOM 3502 O O . ARG B 1 139 ? 29.359 0.816 -0.398 1 96.06 139 ARG B O 1
ATOM 3509 N N . ASN B 1 140 ? 31.438 1.317 -1.081 1 95.88 140 ASN B N 1
ATOM 3510 C CA . ASN B 1 140 ? 31.828 1.802 0.24 1 95.88 140 ASN B CA 1
ATOM 3511 C C . ASN B 1 140 ? 31.109 3.096 0.595 1 95.88 140 ASN B C 1
ATOM 3513 O O . ASN B 1 140 ? 30.703 3.297 1.745 1 95.88 140 ASN B O 1
ATOM 3517 N N . GLN B 1 141 ? 31 3.912 -0.355 1 95.88 141 GLN B N 1
ATOM 3518 C CA . GLN B 1 141 ? 30.266 5.148 -0.135 1 95.88 141 GLN B CA 1
ATOM 3519 C C . GLN B 1 141 ? 28.812 4.863 0.269 1 95.88 141 GLN B C 1
ATOM 3521 O O . GLN B 1 141 ? 28.266 5.523 1.154 1 95.88 141 GLN B O 1
ATOM 3526 N N . LEU B 1 142 ? 28.234 3.93 -0.394 1 95.75 142 LEU B N 1
ATOM 3527 C CA . LEU B 1 142 ? 26.859 3.549 -0.104 1 95.75 142 LEU B CA 1
ATOM 3528 C C . LEU B 1 142 ? 26.75 2.969 1.302 1 95.75 142 LEU B C 1
ATOM 3530 O O . LEU B 1 142 ? 25.828 3.314 2.043 1 95.75 142 LEU B O 1
ATOM 3534 N N . LYS B 1 143 ? 27.703 2.152 1.714 1 94.69 143 LYS B N 1
ATOM 3535 C CA . LYS B 1 143 ? 27.703 1.593 3.061 1 94.69 143 LYS B CA 1
ATOM 3536 C C . LYS B 1 143 ? 27.797 2.693 4.113 1 94.69 143 LYS B C 1
ATOM 3538 O O . LYS B 1 143 ? 27.078 2.654 5.117 1 94.69 143 LYS B O 1
ATOM 3543 N N . GLU B 1 144 ? 28.641 3.574 3.785 1 92.19 144 GLU B N 1
ATOM 3544 C CA . GLU B 1 144 ? 28.828 4.691 4.707 1 92.19 144 GLU B CA 1
ATOM 3545 C C . GLU B 1 144 ? 27.547 5.523 4.82 1 92.19 144 GLU B C 1
ATOM 3547 O O . GLU B 1 144 ? 27.156 5.93 5.918 1 92.19 144 GLU B O 1
ATOM 3552 N N . LYS B 1 145 ? 26.969 5.75 3.719 1 89.94 145 LYS B N 1
ATOM 3553 C CA . LYS B 1 145 ? 25.734 6.531 3.697 1 89.94 145 LYS B CA 1
ATOM 3554 C C . LYS B 1 145 ? 24.641 5.863 4.527 1 89.94 145 LYS B C 1
ATOM 3556 O O . LYS B 1 145 ? 23.969 6.516 5.332 1 89.94 145 LYS B O 1
ATOM 3561 N N . ILE B 1 146 ? 24.453 4.602 4.312 1 90.81 146 ILE B N 1
ATOM 3562 C CA . ILE B 1 146 ? 23.438 3.855 5.039 1 90.81 146 ILE B CA 1
ATOM 3563 C C . ILE B 1 146 ? 23.75 3.861 6.531 1 90.81 146 ILE B C 1
ATOM 3565 O O . ILE B 1 146 ? 22.859 4.07 7.359 1 90.81 146 ILE B O 1
ATOM 3569 N N . PHE B 1 147 ? 25.031 3.775 6.801 1 86.12 147 PHE B N 1
ATOM 3570 C CA . PHE B 1 147 ? 25.484 3.74 8.188 1 86.12 147 PHE B CA 1
ATOM 3571 C C . PHE B 1 147 ? 25.188 5.059 8.891 1 86.12 147 PHE B C 1
ATOM 3573 O O . PHE B 1 147 ? 24.812 5.074 10.062 1 86.12 147 PHE B O 1
ATOM 3580 N N . LEU B 1 148 ? 25.297 6.07 8.195 1 82.5 148 LEU B N 1
ATOM 3581 C CA . LEU B 1 148 ? 25.203 7.406 8.773 1 82.5 148 LEU B CA 1
ATOM 3582 C C . LEU B 1 148 ? 23.75 7.805 8.977 1 82.5 148 LEU B C 1
ATOM 3584 O O . LEU B 1 148 ? 23.453 8.773 9.672 1 82.5 148 LEU B O 1
ATOM 3588 N N . MET B 1 149 ? 22.859 7.047 8.406 1 78.81 149 MET B N 1
ATOM 3589 C CA . MET B 1 149 ? 21.438 7.328 8.656 1 78.81 149 MET B CA 1
ATOM 3590 C C . MET B 1 149 ? 21.047 6.953 10.078 1 78.81 149 MET B C 1
ATOM 3592 O O . MET B 1 149 ? 21.219 5.805 10.492 1 78.81 149 MET B O 1
ATOM 3596 N N . PRO B 1 150 ? 20.609 7.828 10.789 1 72.62 150 PRO B N 1
ATOM 3597 C CA . PRO B 1 150 ? 20.562 7.66 12.242 1 72.62 150 PRO B CA 1
ATOM 3598 C C . PRO B 1 150 ? 19.469 6.691 12.688 1 72.62 150 PRO B C 1
ATOM 3600 O O . PRO B 1 150 ? 19.641 5.992 13.688 1 72.62 150 PRO B O 1
ATOM 3603 N N . GLU B 1 151 ? 18.312 6.691 12.055 1 78.56 151 GLU B N 1
ATOM 3604 C CA . GLU B 1 151 ? 17.188 5.871 12.516 1 78.56 151 GLU B CA 1
ATOM 3605 C C . GLU B 1 151 ? 16.734 4.898 11.43 1 78.56 151 GLU B C 1
ATOM 3607 O O . GLU B 1 151 ? 16.922 5.164 10.242 1 78.56 151 GLU B O 1
ATOM 3612 N N . TYR B 1 152 ? 16.234 3.762 11.953 1 86.25 152 TYR B N 1
ATOM 3613 C CA . TYR B 1 152 ? 15.625 2.811 11.031 1 86.25 152 TYR B CA 1
ATOM 3614 C C . TYR B 1 152 ? 14.234 3.273 10.617 1 86.25 152 TYR B C 1
ATOM 3616 O O . TYR B 1 152 ? 13.234 2.67 11.008 1 86.25 152 TYR B O 1
ATOM 3624 N N . ASP B 1 153 ? 14.219 4.301 9.82 1 81.69 153 ASP B N 1
ATOM 3625 C CA . ASP B 1 153 ? 12.953 4.789 9.289 1 81.69 153 ASP B CA 1
ATOM 3626 C C . ASP B 1 153 ? 12.664 4.184 7.914 1 81.69 153 ASP B C 1
ATOM 3628 O O . ASP B 1 153 ? 13.43 3.355 7.422 1 81.69 153 ASP B O 1
ATOM 3632 N N . THR B 1 154 ? 11.547 4.562 7.355 1 84.44 154 THR B N 1
ATOM 3633 C CA . THR B 1 154 ? 11.109 4.004 6.082 1 84.44 154 THR B CA 1
ATOM 3634 C C . THR B 1 154 ? 12.164 4.223 5 1 84.44 154 THR B C 1
ATOM 3636 O O . THR B 1 154 ? 12.445 3.32 4.211 1 84.44 154 THR B O 1
ATOM 3639 N N . TYR B 1 155 ? 12.773 5.371 5.051 1 81.94 155 TYR B N 1
ATOM 3640 C CA . TYR B 1 155 ? 13.758 5.703 4.031 1 81.94 155 TYR B CA 1
ATOM 3641 C C . TYR B 1 155 ? 15 4.828 4.168 1 81.94 155 TYR B C 1
ATOM 3643 O O . TYR B 1 155 ? 15.438 4.199 3.199 1 81.94 155 TYR B O 1
ATOM 3651 N N . LYS B 1 156 ? 15.602 4.762 5.32 1 87.75 156 LYS B N 1
ATOM 3652 C CA . LYS B 1 156 ? 16.797 3.957 5.551 1 87.75 156 LYS B CA 1
ATOM 3653 C C . LYS B 1 156 ? 16.547 2.488 5.219 1 87.75 156 LYS B C 1
ATOM 3655 O O . LYS B 1 156 ? 17.344 1.854 4.531 1 87.75 156 LYS B O 1
ATOM 3660 N N . LEU B 1 157 ? 15.43 1.979 5.68 1 93.19 157 LEU B N 1
ATOM 3661 C CA . LEU B 1 157 ? 15.094 0.576 5.457 1 93.19 157 LEU B CA 1
ATOM 3662 C C . LEU B 1 157 ? 14.945 0.281 3.971 1 93.19 157 LEU B C 1
ATOM 3664 O O . LEU B 1 157 ? 15.406 -0.755 3.486 1 93.19 157 LEU B O 1
ATOM 3668 N N . SER B 1 158 ? 14.281 1.203 3.281 1 90.69 158 SER B N 1
ATOM 3669 C CA . SER B 1 158 ? 14.078 1.024 1.849 1 90.69 158 SER B CA 1
ATOM 3670 C C . SER B 1 158 ? 15.406 1.029 1.097 1 90.69 158 SER B C 1
ATOM 3672 O O . SER B 1 158 ? 15.609 0.226 0.184 1 90.69 158 SER B O 1
ATOM 3674 N N . VAL B 1 159 ? 16.25 1.944 1.468 1 90.19 159 VAL B N 1
ATOM 3675 C CA . VAL B 1 159 ? 17.562 2.016 0.837 1 90.19 159 VAL B CA 1
ATOM 3676 C C . VAL B 1 159 ? 18.359 0.741 1.136 1 90.19 159 VAL B C 1
ATOM 3678 O O . VAL B 1 159 ? 18.922 0.126 0.229 1 90.19 159 VAL B O 1
ATOM 3681 N N . TYR B 1 160 ? 18.375 0.325 2.361 1 95 160 TYR B N 1
ATOM 3682 C CA . TYR B 1 160 ? 19.078 -0.886 2.758 1 95 160 TYR B CA 1
ATOM 3683 C C . TYR B 1 160 ? 18.547 -2.102 2.006 1 95 160 TYR B C 1
ATOM 3685 O O . TYR B 1 160 ? 19.328 -2.955 1.571 1 95 160 TYR B O 1
ATOM 3693 N N . ALA B 1 161 ? 17.266 -2.166 1.853 1 94.31 161 ALA B N 1
ATOM 3694 C CA . ALA B 1 161 ? 16.641 -3.297 1.17 1 94.31 161 ALA B CA 1
ATOM 3695 C C . ALA B 1 161 ? 17.219 -3.475 -0.233 1 94.31 161 ALA B C 1
ATOM 3697 O O . ALA B 1 161 ? 17.328 -4.598 -0.729 1 94.31 161 ALA B O 1
ATOM 3698 N N . ASN B 1 162 ? 17.578 -2.398 -0.849 1 90.62 162 ASN B N 1
ATOM 3699 C CA . ASN B 1 162 ? 18.109 -2.428 -2.213 1 90.62 162 ASN B CA 1
ATOM 3700 C C . ASN B 1 162 ? 19.594 -2.775 -2.24 1 90.62 162 ASN B C 1
ATOM 3702 O O . ASN B 1 162 ? 20.141 -3.094 -3.297 1 90.62 162 ASN B O 1
ATOM 3706 N N . PHE B 1 163 ? 20.203 -2.744 -1.075 1 94.62 163 PHE B N 1
ATOM 3707 C CA . PHE B 1 163 ? 21.656 -2.855 -1.08 1 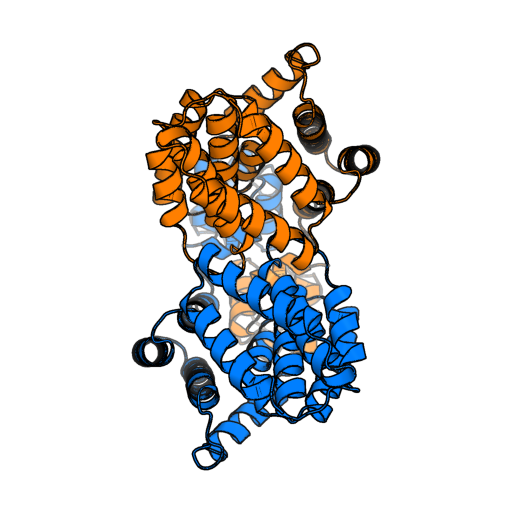94.62 163 PHE B CA 1
ATOM 3708 C C . PHE B 1 163 ? 22.125 -3.887 -0.06 1 94.62 163 PHE B C 1
ATOM 3710 O O . PHE B 1 163 ? 23.172 -3.713 0.573 1 94.62 163 PHE B O 1
ATOM 3717 N N . VAL B 1 164 ? 21.359 -4.887 0.174 1 94.75 164 VAL B N 1
ATOM 3718 C CA . VAL B 1 164 ? 21.734 -5.938 1.112 1 94.75 164 VAL B CA 1
ATOM 3719 C C . VAL B 1 164 ? 23.031 -6.609 0.64 1 94.75 164 VAL B C 1
ATOM 3721 O O . VAL B 1 164 ? 23.797 -7.121 1.452 1 94.75 164 VAL B O 1
ATOM 3724 N N . ASP B 1 165 ? 23.312 -6.621 -0.668 1 92.69 165 ASP B N 1
ATOM 3725 C CA . ASP B 1 165 ? 24.438 -7.328 -1.262 1 92.69 165 ASP B CA 1
ATOM 3726 C C . ASP B 1 165 ? 25.75 -6.617 -0.954 1 92.69 165 ASP B C 1
ATOM 3728 O O . ASP B 1 165 ? 26.828 -7.168 -1.188 1 92.69 165 ASP B O 1
ATOM 3732 N N . LEU B 1 166 ? 25.672 -5.441 -0.408 1 94.31 166 LEU B N 1
ATOM 3733 C CA . LEU B 1 166 ? 26.875 -4.734 0.027 1 94.31 166 LEU B CA 1
ATOM 3734 C C . LEU B 1 166 ? 27.484 -5.398 1.257 1 94.31 166 LEU B C 1
ATOM 3736 O O . LEU B 1 166 ? 28.641 -5.137 1.604 1 94.31 166 LEU B O 1
ATOM 3740 N N . TYR B 1 167 ? 26.719 -6.211 1.929 1 94.5 167 TYR B N 1
ATOM 3741 C CA . TYR B 1 167 ? 27.125 -6.91 3.143 1 94.5 167 TYR B CA 1
ATOM 3742 C C . TYR B 1 167 ? 27.094 -8.422 2.938 1 94.5 167 TYR B C 1
ATOM 3744 O O . TYR B 1 167 ? 26.391 -8.922 2.049 1 94.5 167 TYR B O 1
ATOM 3752 N N . ASP B 1 168 ? 27.891 -9.125 3.709 1 94.5 168 ASP B N 1
ATOM 3753 C CA . ASP B 1 168 ? 27.812 -10.578 3.631 1 94.5 168 ASP B CA 1
ATOM 3754 C C . ASP B 1 168 ? 26.609 -11.109 4.402 1 94.5 168 ASP B C 1
ATOM 3756 O O . ASP B 1 168 ? 25.953 -10.359 5.125 1 94.5 168 ASP B O 1
ATOM 3760 N N . PHE B 1 169 ? 26.344 -12.336 4.211 1 97.19 169 PHE B N 1
ATOM 3761 C CA . PHE B 1 169 ? 25.141 -12.953 4.746 1 97.19 169 PHE B CA 1
ATOM 3762 C C . PHE B 1 169 ? 25.094 -12.82 6.262 1 97.19 169 PHE B C 1
ATOM 3764 O O . PHE B 1 169 ? 24.047 -12.461 6.824 1 97.19 169 PHE B O 1
ATOM 3771 N N . ASP B 1 170 ? 26.172 -13.078 6.957 1 96.44 170 ASP B N 1
ATOM 3772 C CA . ASP B 1 170 ? 26.219 -13.039 8.414 1 96.44 170 ASP B CA 1
ATOM 3773 C C . ASP B 1 170 ? 25.969 -11.625 8.938 1 96.44 170 ASP B C 1
ATOM 3775 O O . ASP B 1 170 ? 25.234 -11.438 9.906 1 96.44 170 ASP B O 1
ATOM 3779 N N . SER B 1 171 ? 26.562 -10.688 8.289 1 96.56 171 SER B N 1
ATOM 3780 C CA . SER B 1 171 ? 26.344 -9.289 8.641 1 96.56 171 SER B CA 1
ATOM 3781 C C . SER B 1 171 ? 24.891 -8.898 8.461 1 96.56 171 SER B C 1
ATOM 3783 O O . SER B 1 171 ? 24.312 -8.219 9.312 1 96.56 171 SER B O 1
ATOM 3785 N N . ASN B 1 172 ? 24.328 -9.336 7.355 1 97.81 172 ASN B N 1
ATOM 3786 C CA . ASN B 1 172 ? 22.938 -9.023 7.078 1 97.81 172 ASN B CA 1
ATOM 3787 C C . ASN B 1 172 ? 22 -9.625 8.125 1 97.81 172 ASN B C 1
ATOM 3789 O O . ASN B 1 172 ? 21.016 -9.008 8.508 1 97.81 172 ASN B O 1
ATOM 3793 N N . GLN B 1 173 ? 22.297 -10.82 8.633 1 97.19 173 GLN B N 1
ATOM 3794 C CA . GLN B 1 173 ? 21.484 -11.43 9.68 1 97.19 173 GLN B CA 1
ATOM 3795 C C . GLN B 1 173 ? 21.5 -10.57 10.945 1 97.19 173 GLN B C 1
ATOM 3797 O O . GLN B 1 173 ? 20.469 -10.398 11.602 1 97.19 173 GLN B O 1
ATOM 3802 N N . GLN B 1 174 ? 22.656 -10.047 11.211 1 96.25 174 GLN B N 1
ATOM 3803 C CA . GLN B 1 174 ? 22.781 -9.188 12.383 1 96.25 174 GLN B CA 1
ATOM 3804 C C . GLN B 1 174 ? 22 -7.887 12.195 1 96.25 174 GLN B C 1
ATOM 3806 O O . GLN B 1 174 ? 21.328 -7.426 13.117 1 96.25 174 GLN B O 1
ATOM 3811 N N . ILE B 1 175 ? 22.141 -7.348 11.016 1 96.75 175 ILE B N 1
ATOM 3812 C CA . ILE B 1 175 ? 21.453 -6.102 10.711 1 96.75 175 ILE B CA 1
ATOM 3813 C C . ILE B 1 175 ? 19.938 -6.312 10.812 1 96.75 175 ILE B C 1
ATOM 3815 O O . ILE B 1 175 ? 19.234 -5.484 11.383 1 96.75 175 ILE B O 1
ATOM 3819 N N . ILE B 1 176 ? 19.469 -7.406 10.336 1 97.62 176 ILE B N 1
ATOM 3820 C CA . ILE B 1 176 ? 18.047 -7.711 10.383 1 97.62 176 ILE B CA 1
ATOM 3821 C C . ILE B 1 176 ? 17.578 -7.828 11.836 1 97.62 176 ILE B C 1
ATOM 3823 O O . ILE B 1 176 ? 16.516 -7.336 12.195 1 97.62 176 ILE B O 1
ATOM 3827 N N . ARG B 1 177 ? 18.391 -8.453 12.672 1 96.12 177 ARG B N 1
ATOM 3828 C CA . ARG B 1 177 ? 18.062 -8.555 14.086 1 96.12 177 ARG B CA 1
ATOM 3829 C C . ARG B 1 177 ? 17.906 -7.168 14.711 1 96.12 177 ARG B C 1
ATOM 3831 O O . ARG B 1 177 ? 16.969 -6.938 15.484 1 96.12 177 ARG B O 1
ATOM 3838 N N . GLN B 1 178 ? 18.781 -6.301 14.336 1 95.44 178 GLN B N 1
ATOM 3839 C CA . GLN B 1 178 ? 18.719 -4.934 14.844 1 95.44 178 GLN B CA 1
ATOM 3840 C C . GLN B 1 178 ? 17.469 -4.211 14.32 1 95.44 178 GLN B C 1
ATOM 3842 O O . GLN B 1 178 ? 16.828 -3.473 15.062 1 95.44 178 GLN B O 1
ATOM 3847 N N . ILE B 1 179 ? 17.188 -4.426 13.062 1 96.12 179 ILE B N 1
ATOM 3848 C CA . ILE B 1 179 ? 16.016 -3.805 12.438 1 96.12 179 ILE B CA 1
ATOM 3849 C C . ILE B 1 179 ? 14.75 -4.27 13.148 1 96.12 179 ILE B C 1
ATOM 3851 O O . ILE B 1 179 ? 13.914 -3.449 13.531 1 96.12 179 ILE B O 1
ATOM 3855 N N . VAL B 1 180 ? 14.656 -5.574 13.352 1 96.25 180 VAL B N 1
ATOM 3856 C CA . VAL B 1 180 ? 13.477 -6.148 13.992 1 96.25 180 VAL B CA 1
ATOM 3857 C C . VAL B 1 180 ? 13.32 -5.566 15.398 1 96.25 180 VAL B C 1
ATOM 3859 O O . VAL B 1 180 ? 12.219 -5.188 15.797 1 96.25 180 VAL B O 1
ATOM 3862 N N . LYS B 1 181 ? 14.398 -5.438 16.125 1 94.31 181 LYS B N 1
ATOM 3863 C CA . LYS B 1 181 ? 14.375 -4.863 17.469 1 94.31 181 LYS B CA 1
ATOM 3864 C C . LYS B 1 181 ? 13.93 -3.402 17.438 1 94.31 181 LYS B C 1
ATOM 3866 O O . LYS B 1 181 ? 13.125 -2.975 18.266 1 94.31 181 LYS B O 1
ATOM 3871 N N . ALA B 1 182 ? 14.461 -2.707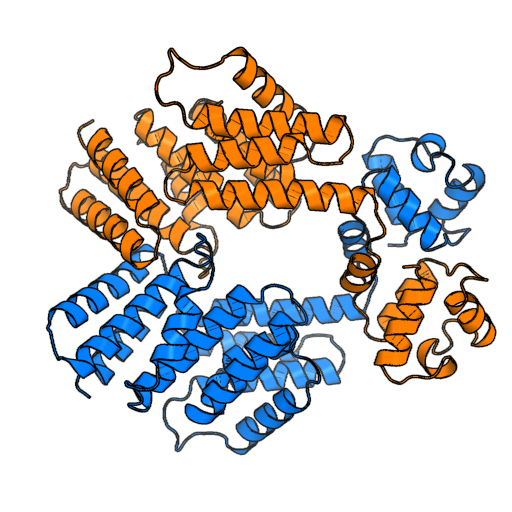 16.516 1 89.94 182 ALA B N 1
ATOM 3872 C CA . ALA B 1 182 ? 14.133 -1.288 16.391 1 89.94 182 ALA B CA 1
ATOM 3873 C C . ALA B 1 182 ? 12.664 -1.089 16.047 1 89.94 182 ALA B C 1
ATOM 3875 O O . ALA B 1 182 ? 12.008 -0.19 16.578 1 89.94 182 ALA B O 1
ATOM 3876 N N . LEU B 1 183 ? 12.164 -1.928 15.18 1 91.62 183 LEU B N 1
ATOM 3877 C CA . LEU B 1 183 ? 10.797 -1.785 14.703 1 91.62 183 LEU B CA 1
ATOM 3878 C C . LEU B 1 183 ? 9.797 -2.193 15.781 1 91.62 183 LEU B C 1
ATOM 3880 O O . LEU B 1 183 ? 8.625 -1.819 15.719 1 91.62 183 LEU B O 1
ATOM 3884 N N . LYS B 1 184 ? 10.227 -2.994 16.719 1 89.75 184 LYS B N 1
ATOM 3885 C CA . LYS B 1 184 ? 9.383 -3.32 17.875 1 89.75 184 LYS B CA 1
ATOM 3886 C C . LYS B 1 184 ? 9.188 -2.104 18.766 1 89.75 184 LYS B C 1
ATOM 3888 O O . LYS B 1 184 ? 8.141 -1.953 19.391 1 89.75 184 LYS B O 1
ATOM 3893 N N . LYS B 1 185 ? 10.172 -1.271 18.766 1 83.12 185 LYS B N 1
ATOM 3894 C CA . LYS B 1 185 ? 10.148 -0.087 19.625 1 83.12 185 LYS B CA 1
ATOM 3895 C C . LYS B 1 185 ? 9.375 1.051 18.969 1 83.12 185 LYS B C 1
ATOM 3897 O O . LYS B 1 185 ? 8.609 1.757 19.625 1 83.12 185 LYS B O 1
ATOM 3902 N N . LYS B 1 186 ? 9.648 1.162 17.688 1 79.75 186 LYS B N 1
ATOM 3903 C CA . LYS B 1 186 ? 9.016 2.244 16.938 1 79.75 186 LYS B CA 1
ATOM 3904 C C . LYS B 1 186 ? 8.57 1.774 15.555 1 79.75 186 LYS B C 1
ATOM 3906 O O . LYS B 1 186 ? 9.406 1.517 14.688 1 79.75 186 LYS B O 1
ATOM 3911 N N . LYS B 1 187 ? 7.277 1.845 15.406 1 80.56 187 LYS B N 1
ATOM 3912 C CA . LYS B 1 187 ? 6.742 1.426 14.117 1 80.56 187 LYS B CA 1
ATOM 3913 C C . LYS B 1 187 ? 6.945 2.508 13.055 1 80.56 187 LYS B C 1
ATOM 3915 O O . LYS B 1 187 ? 6.914 3.699 13.367 1 80.56 187 LYS B O 1
ATOM 3920 N N . VAL B 1 188 ? 7.207 2.02 11.852 1 78.5 188 VAL B N 1
ATOM 3921 C CA . VAL B 1 188 ? 7.375 2.957 10.75 1 78.5 188 VAL B CA 1
ATOM 3922 C C . VAL B 1 188 ? 6.453 2.568 9.594 1 78.5 188 VAL B C 1
ATOM 3924 O O . VAL B 1 188 ? 5.957 1.441 9.547 1 78.5 188 VAL B O 1
ATOM 3927 N N . GLU B 1 189 ? 6.203 3.527 8.711 1 78.19 189 GLU B N 1
ATOM 3928 C CA . GLU B 1 189 ? 5.34 3.291 7.559 1 78.19 189 GLU B CA 1
ATOM 3929 C C . GLU B 1 189 ? 5.898 2.189 6.66 1 78.19 189 GLU B C 1
ATOM 3931 O O . GLU B 1 189 ? 7.105 2.137 6.418 1 78.19 189 GLU B O 1
ATOM 3936 N N . ARG B 1 190 ? 5.121 1.251 6.23 1 86.81 190 ARG B N 1
ATOM 3937 C CA . ARG B 1 190 ? 5.441 0.218 5.25 1 86.81 190 ARG B CA 1
ATOM 3938 C C . ARG B 1 190 ? 6.48 -0.754 5.805 1 86.81 190 ARG B C 1
ATOM 3940 O O . ARG B 1 190 ? 7.16 -1.444 5.043 1 86.81 190 ARG B O 1
ATOM 3947 N N . GLN B 1 191 ? 6.617 -0.833 7.082 1 91.19 191 GLN B N 1
ATOM 3948 C CA . GLN B 1 191 ? 7.707 -1.604 7.676 1 91.19 191 GLN B CA 1
ATOM 3949 C C . GLN B 1 191 ? 7.594 -3.082 7.312 1 91.19 191 GLN B C 1
ATOM 3951 O O . GLN B 1 191 ? 8.602 -3.74 7.051 1 91.19 191 GLN B O 1
ATOM 3956 N N . ASP B 1 192 ? 6.41 -3.633 7.242 1 93.19 192 ASP B N 1
ATOM 3957 C CA . ASP B 1 192 ? 6.262 -5.055 6.953 1 93.19 192 ASP B CA 1
ATOM 3958 C C . ASP B 1 192 ? 6.676 -5.371 5.516 1 93.19 192 ASP B C 1
ATOM 3960 O O . ASP B 1 192 ? 7.355 -6.371 5.266 1 93.19 192 ASP B O 1
ATOM 3964 N N . GLU B 1 193 ? 6.246 -4.531 4.656 1 93.75 193 GLU B N 1
ATOM 3965 C CA . GLU B 1 193 ? 6.605 -4.684 3.248 1 93.75 193 GLU B CA 1
ATOM 3966 C C . GLU B 1 193 ? 8.117 -4.637 3.055 1 93.75 193 GLU B C 1
ATOM 3968 O O . GLU B 1 193 ? 8.688 -5.5 2.383 1 93.75 193 GLU B O 1
ATOM 3973 N N . ILE B 1 194 ? 8.75 -3.646 3.637 1 94 194 ILE B N 1
ATOM 3974 C CA . ILE B 1 194 ? 10.18 -3.438 3.461 1 94 194 ILE B CA 1
ATOM 3975 C C . ILE B 1 194 ? 10.953 -4.566 4.141 1 94 194 ILE B C 1
ATOM 3977 O O . ILE B 1 194 ? 11.906 -5.109 3.566 1 94 194 ILE B O 1
ATOM 3981 N N . LEU B 1 195 ? 10.5 -4.914 5.332 1 96.81 195 LEU B N 1
ATOM 3982 C CA . LEU B 1 195 ? 11.148 -6.016 6.039 1 96.81 195 LEU B CA 1
ATOM 3983 C C . LEU B 1 195 ? 11.055 -7.309 5.238 1 96.81 195 LEU B C 1
ATOM 3985 O O . LEU B 1 195 ? 12.023 -8.062 5.148 1 96.81 195 LEU B O 1
ATOM 3989 N N . PHE B 1 196 ? 9.898 -7.547 4.68 1 97.44 196 PHE B N 1
ATOM 3990 C CA . PHE B 1 196 ? 9.695 -8.734 3.859 1 97.44 196 PHE B CA 1
ATOM 3991 C C . PHE B 1 196 ? 10.672 -8.758 2.689 1 97.44 196 PHE B C 1
ATOM 3993 O O . PHE B 1 196 ? 11.305 -9.781 2.418 1 97.44 196 PHE B O 1
ATOM 4000 N N . ALA B 1 197 ? 10.812 -7.652 2.006 1 95.75 197 ALA B N 1
ATOM 4001 C CA . ALA B 1 197 ? 11.742 -7.531 0.888 1 95.75 197 ALA B CA 1
ATOM 4002 C C . ALA B 1 197 ? 13.172 -7.816 1.334 1 95.75 197 ALA B C 1
ATOM 4004 O O . ALA B 1 197 ? 13.914 -8.516 0.643 1 95.75 197 ALA B O 1
ATOM 4005 N N . ILE B 1 198 ? 13.508 -7.25 2.473 1 97.44 198 ILE B N 1
ATOM 4006 C CA . ILE B 1 198 ? 14.844 -7.453 3.016 1 97.44 198 ILE B CA 1
ATOM 4007 C C . ILE B 1 198 ? 15.078 -8.938 3.266 1 97.44 198 ILE B C 1
ATOM 4009 O O . ILE B 1 198 ? 16.109 -9.492 2.859 1 97.44 198 ILE B O 1
ATOM 4013 N N . ILE B 1 199 ? 14.148 -9.586 3.904 1 98.19 199 ILE B N 1
ATOM 4014 C CA . ILE B 1 199 ? 14.242 -11.008 4.227 1 98.19 199 ILE B CA 1
ATOM 4015 C C . ILE B 1 199 ? 14.453 -11.812 2.947 1 98.19 199 ILE B C 1
ATOM 4017 O O . ILE B 1 199 ? 15.344 -12.664 2.879 1 98.19 199 ILE B O 1
ATOM 4021 N N . LEU B 1 200 ? 13.68 -11.547 1.932 1 97.75 200 LEU B N 1
ATOM 4022 C CA . LEU B 1 200 ? 13.75 -12.289 0.675 1 97.75 200 LEU B CA 1
ATOM 4023 C C . LEU B 1 200 ? 15.102 -12.078 -0.001 1 97.75 200 LEU B C 1
ATOM 4025 O O . LEU B 1 200 ? 15.711 -13.031 -0.492 1 97.75 200 LEU B O 1
ATOM 4029 N N . ASN B 1 201 ? 15.531 -10.828 -0.008 1 96.12 201 ASN B N 1
ATOM 4030 C CA . ASN B 1 201 ? 16.828 -10.523 -0.624 1 96.12 201 ASN B CA 1
ATOM 4031 C C . ASN B 1 201 ? 17.969 -11.227 0.097 1 96.12 201 ASN B C 1
ATOM 4033 O O . ASN B 1 201 ? 18.906 -11.719 -0.542 1 96.12 201 ASN B O 1
ATOM 4037 N N . VAL B 1 202 ? 17.875 -11.32 1.373 1 97.88 202 VAL B N 1
ATOM 4038 C CA . VAL B 1 202 ? 18.938 -11.961 2.141 1 97.88 202 VAL B CA 1
ATOM 4039 C C . VAL B 1 202 ? 18.844 -13.477 1.997 1 97.88 202 VAL B C 1
ATOM 4041 O O . VAL B 1 202 ? 19.859 -14.172 1.976 1 97.88 202 VAL B O 1
ATOM 4044 N N . LEU B 1 203 ? 17.672 -14.039 1.894 1 98 203 LEU B N 1
ATOM 4045 C CA . LEU B 1 203 ? 17.516 -15.461 1.619 1 98 203 LEU B CA 1
ATOM 4046 C C . LEU B 1 203 ? 18.141 -15.828 0.279 1 98 203 LEU B C 1
ATOM 4048 O O . LEU B 1 203 ? 18.828 -16.859 0.168 1 98 203 LEU B O 1
ATOM 4052 N N . LYS B 1 204 ? 17.875 -14.984 -0.689 1 96.75 204 LYS B N 1
ATOM 4053 C CA . LYS B 1 204 ? 18.516 -15.172 -1.986 1 96.75 204 LYS B CA 1
ATOM 4054 C C . LYS B 1 204 ? 20.031 -15.219 -1.846 1 96.75 204 LYS B C 1
ATOM 4056 O O . LYS B 1 204 ? 20.688 -16.109 -2.395 1 96.75 204 LYS B O 1
ATOM 4061 N N . GLN B 1 205 ? 20.516 -14.289 -1.116 1 95.69 205 GLN B N 1
ATOM 4062 C CA . GLN B 1 205 ? 21.953 -14.242 -0.856 1 95.69 205 GLN B CA 1
ATOM 4063 C C . GLN B 1 205 ? 22.422 -15.5 -0.144 1 95.69 205 GLN B C 1
ATOM 4065 O O . GLN B 1 205 ? 23.5 -16.016 -0.435 1 95.69 205 GLN B O 1
ATOM 4070 N N . GLY B 1 206 ? 21.656 -15.961 0.831 1 96.5 206 GLY B N 1
ATOM 4071 C CA . GLY B 1 206 ? 22 -17.188 1.53 1 96.5 206 GLY B CA 1
ATOM 4072 C C . GLY B 1 206 ? 22.141 -18.391 0.604 1 96.5 206 GLY B C 1
ATOM 4073 O O . GLY B 1 206 ? 23.031 -19.219 0.792 1 96.5 206 GLY B O 1
ATOM 4074 N N . ILE B 1 207 ? 21.328 -18.469 -0.384 1 96.25 207 ILE B N 1
ATOM 4075 C CA . ILE B 1 207 ? 21.406 -19.531 -1.375 1 96.25 207 ILE B CA 1
ATOM 4076 C C . ILE B 1 207 ? 22.656 -19.359 -2.227 1 96.25 207 ILE B C 1
ATOM 4078 O O . ILE B 1 207 ? 23.406 -20.312 -2.449 1 96.25 207 ILE B O 1
ATOM 4082 N N . GLU B 1 208 ? 22.938 -18.125 -2.584 1 93.5 208 GLU B N 1
ATOM 4083 C CA . GLU B 1 208 ? 24.094 -17.828 -3.408 1 93.5 208 GLU B CA 1
ATOM 4084 C C . GLU B 1 208 ? 25.391 -18.172 -2.678 1 93.5 208 GLU B C 1
ATOM 4086 O O . GLU B 1 208 ? 26.359 -18.625 -3.297 1 93.5 208 GLU B O 1
ATOM 4091 N N . GLU B 1 209 ? 25.359 -18 -1.39 1 93.62 209 GLU B N 1
ATOM 4092 C CA . GLU B 1 209 ? 26.547 -18.219 -0.583 1 93.62 209 GLU B CA 1
ATOM 4093 C C . GLU B 1 209 ? 26.531 -19.594 0.083 1 93.62 209 GLU B C 1
ATOM 4095 O O . GLU B 1 209 ? 27.375 -19.891 0.939 1 93.62 209 GLU B O 1
ATOM 4100 N N . LYS B 1 210 ? 25.609 -20.422 -0.18 1 94.88 210 LYS B N 1
ATOM 4101 C CA . LYS B 1 210 ? 25.469 -21.797 0.29 1 94.88 210 LYS B CA 1
ATOM 4102 C C . LYS B 1 210 ? 25.312 -21.844 1.809 1 94.88 210 LYS B C 1
ATOM 4104 O O . LYS B 1 210 ? 25.938 -22.688 2.471 1 94.88 210 LYS B O 1
ATOM 4109 N N . LYS B 1 211 ? 24.609 -20.875 2.312 1 95.75 211 LYS B N 1
ATOM 4110 C CA . LYS B 1 211 ? 24.328 -20.797 3.742 1 95.75 211 LYS B CA 1
ATOM 4111 C C . LYS B 1 211 ? 22.953 -21.391 4.066 1 95.75 211 LYS B C 1
ATOM 4113 O O . LYS B 1 211 ? 22.172 -20.781 4.793 1 95.75 211 LYS B O 1
ATOM 4118 N N . TYR B 1 212 ? 22.641 -22.562 3.615 1 94.81 212 TYR B N 1
ATOM 4119 C CA . TYR B 1 212 ? 21.312 -23.172 3.672 1 94.81 212 TYR B CA 1
ATOM 4120 C C . TYR B 1 212 ? 20.875 -23.391 5.113 1 94.81 212 TYR B C 1
ATOM 4122 O O . TYR B 1 212 ? 19.75 -23.078 5.484 1 94.81 212 TYR B O 1
ATOM 4130 N N . ASN B 1 213 ? 21.734 -23.797 5.957 1 93.5 213 ASN B N 1
ATOM 4131 C CA . ASN B 1 213 ? 21.422 -24.203 7.324 1 93.5 213 ASN B CA 1
ATOM 4132 C C . ASN B 1 213 ? 21.203 -22.984 8.227 1 93.5 213 ASN B C 1
ATOM 4134 O O . ASN B 1 213 ? 20.641 -23.109 9.32 1 93.5 213 ASN B O 1
ATOM 4138 N N . GLU B 1 214 ? 21.547 -21.844 7.734 1 95.31 214 GLU B N 1
ATOM 4139 C CA . GLU B 1 214 ? 21.484 -20.656 8.57 1 95.31 214 GLU B CA 1
ATOM 4140 C C . GLU B 1 214 ? 20.281 -19.781 8.219 1 95.31 214 GLU B C 1
ATOM 4142 O O . GLU B 1 214 ? 20.109 -18.703 8.773 1 95.31 214 GLU B O 1
ATOM 4147 N N . THR B 1 215 ? 19.406 -20.281 7.359 1 96.94 215 THR B N 1
ATOM 4148 C CA . THR B 1 215 ? 18.328 -19.453 6.816 1 96.94 215 THR B CA 1
ATOM 4149 C C . THR B 1 215 ? 17.047 -19.609 7.633 1 96.94 215 THR B C 1
ATOM 4151 O O . THR B 1 215 ? 16.078 -18.891 7.426 1 96.94 215 THR B O 1
ATOM 4154 N N . ASN B 1 216 ? 17 -20.484 8.625 1 96.19 216 ASN B N 1
ATOM 4155 C CA . ASN B 1 216 ? 15.773 -20.859 9.328 1 96.19 216 ASN B CA 1
ATOM 4156 C C . ASN B 1 216 ? 15.148 -19.656 10.031 1 96.19 216 ASN B C 1
ATOM 4158 O O . ASN B 1 216 ? 13.93 -19.484 10 1 96.19 216 ASN B O 1
ATOM 4162 N N . LYS B 1 217 ? 15.984 -18.922 10.656 1 96.25 217 LYS B N 1
ATOM 4163 C CA . LYS B 1 217 ? 15.461 -17.766 11.383 1 96.25 217 LYS B CA 1
ATOM 4164 C C . LYS B 1 217 ? 14.828 -16.75 10.43 1 96.25 217 LYS B C 1
ATOM 4166 O O . LYS B 1 217 ? 13.805 -16.141 10.75 1 96.25 217 LYS B O 1
ATOM 4171 N N . LEU B 1 218 ? 15.422 -16.547 9.297 1 97.62 218 LEU B N 1
ATOM 4172 C CA . LEU B 1 218 ? 14.898 -15.633 8.289 1 97.62 218 LEU B CA 1
ATOM 4173 C C . LEU B 1 218 ? 13.555 -16.125 7.75 1 97.62 218 LEU B C 1
ATOM 4175 O O . LEU B 1 218 ? 12.617 -15.344 7.609 1 97.62 218 LEU B O 1
ATOM 4179 N N . ILE B 1 219 ? 13.531 -17.422 7.461 1 97.56 219 ILE B N 1
ATOM 4180 C CA . ILE B 1 219 ? 12.305 -18.031 6.961 1 97.56 219 ILE B CA 1
ATOM 4181 C C . ILE B 1 219 ? 11.188 -17.859 7.988 1 97.56 219 ILE B C 1
ATOM 4183 O O . ILE B 1 219 ? 10.078 -17.453 7.641 1 97.56 219 ILE B O 1
ATOM 4187 N N . SER B 1 220 ? 11.508 -18.078 9.242 1 97.19 220 SER B N 1
ATOM 4188 C CA . SER B 1 220 ? 10.531 -17.938 10.32 1 97.19 220 SER B CA 1
ATOM 4189 C C . SER B 1 220 ? 10.031 -16.5 10.43 1 97.19 220 SER B C 1
ATOM 4191 O O . SER B 1 220 ? 8.836 -16.266 10.656 1 97.19 220 SER B O 1
ATOM 4193 N N . LEU B 1 221 ? 10.898 -15.555 10.281 1 97 221 LEU B N 1
ATOM 4194 C CA . LEU B 1 221 ? 10.523 -14.148 10.328 1 97 221 LEU B CA 1
ATOM 4195 C C . LEU B 1 221 ? 9.547 -13.812 9.203 1 97 221 LEU B C 1
ATOM 4197 O O . LEU B 1 221 ? 8.555 -13.109 9.422 1 97 221 LEU B O 1
ATOM 4201 N N . GLY B 1 222 ? 9.852 -14.273 8.008 1 96.88 222 GLY B N 1
ATOM 4202 C CA . GLY B 1 222 ? 8.953 -14.062 6.883 1 96.88 222 GLY B CA 1
ATOM 4203 C C . GLY B 1 222 ? 7.578 -14.672 7.098 1 96.88 222 GLY B C 1
ATOM 4204 O O . GLY B 1 222 ? 6.566 -14.078 6.727 1 96.88 222 GLY B O 1
ATOM 4205 N N . GLN B 1 223 ? 7.586 -15.828 7.73 1 95.25 223 GLN B N 1
ATOM 4206 C CA . GLN B 1 223 ? 6.34 -16.547 7.957 1 95.25 223 GLN B CA 1
ATOM 4207 C C . GLN B 1 223 ? 5.461 -15.828 8.977 1 95.25 223 GLN B C 1
ATOM 4209 O O . GLN B 1 223 ? 4.242 -16 8.984 1 95.25 223 GLN B O 1
ATOM 4214 N N . GLN B 1 224 ? 6.051 -15 9.766 1 94.25 224 GLN B N 1
ATOM 4215 C CA . GLN B 1 224 ? 5.32 -14.297 10.812 1 94.25 224 GLN B CA 1
ATOM 4216 C C . GLN B 1 224 ? 4.66 -13.031 10.266 1 94.25 224 GLN B C 1
ATOM 4218 O O . GLN B 1 224 ? 3.795 -12.453 10.922 1 94.25 224 GLN B O 1
ATOM 4223 N N . ILE B 1 225 ? 5.082 -12.633 9.156 1 93.19 225 ILE B N 1
ATOM 4224 C CA . ILE B 1 225 ? 4.465 -11.453 8.562 1 93.19 225 ILE B CA 1
ATOM 4225 C C . ILE B 1 225 ? 3.031 -11.773 8.148 1 93.19 225 ILE B C 1
ATOM 4227 O O . ILE B 1 225 ? 2.75 -12.867 7.66 1 93.19 225 ILE B O 1
ATOM 4231 N N . LYS B 1 226 ? 2.213 -10.82 8.32 1 87.56 226 LYS B N 1
ATOM 4232 C CA . LYS B 1 226 ? 0.781 -11 8.102 1 87.56 226 LYS B CA 1
ATOM 4233 C C . LYS B 1 226 ? 0.493 -11.453 6.672 1 87.56 226 LYS B C 1
ATOM 4235 O O . LYS B 1 226 ? 1.209 -11.078 5.742 1 87.56 226 LYS B O 1
ATOM 4240 N N . VAL B 1 227 ? -0.544 -12.211 6.492 1 88.81 227 VAL B N 1
ATOM 4241 C CA . VAL B 1 227 ? -0.991 -12.703 5.195 1 88.81 227 VAL B CA 1
ATOM 4242 C C . VAL B 1 227 ? -2.055 -11.766 4.625 1 88.81 227 VAL B C 1
ATOM 4244 O O . VAL B 1 227 ? -3.191 -11.75 5.102 1 88.81 227 VAL B O 1
ATOM 4247 N N . ILE B 1 228 ? -1.643 -10.969 3.631 1 88.25 228 ILE B N 1
ATOM 4248 C CA . ILE B 1 228 ? -2.553 -10.055 2.949 1 88.25 228 ILE B CA 1
ATOM 4249 C C . ILE B 1 228 ? -2.301 -10.109 1.444 1 88.25 228 ILE B C 1
ATOM 4251 O O . ILE B 1 228 ? -1.218 -10.492 1.003 1 88.25 228 ILE B O 1
ATOM 4255 N N . PRO B 1 229 ? -3.232 -9.727 0.642 1 88.38 229 PRO B N 1
ATOM 4256 C CA . PRO B 1 229 ? -3.094 -9.789 -0.814 1 88.38 229 PRO B CA 1
ATOM 4257 C C . PRO B 1 229 ? -1.857 -9.055 -1.325 1 88.38 229 PRO B C 1
ATOM 4259 O O . PRO B 1 229 ? -1.193 -9.531 -2.252 1 88.38 229 PRO B O 1
ATOM 4262 N N . GLU B 1 230 ? -1.53 -7.992 -0.672 1 90.62 230 GLU B N 1
ATOM 4263 C CA . GLU B 1 230 ? -0.423 -7.156 -1.124 1 90.62 230 GLU B CA 1
ATOM 4264 C C . GLU B 1 230 ? 0.909 -7.891 -1.003 1 90.62 230 GLU B C 1
ATOM 4266 O O . GLU B 1 230 ? 1.884 -7.531 -1.668 1 90.62 230 GLU B O 1
ATOM 4271 N N . PHE B 1 231 ? 0.911 -8.906 -0.132 1 92.88 231 PHE B N 1
ATOM 4272 C CA . PHE B 1 231 ? 2.172 -9.594 0.113 1 92.88 231 PHE B CA 1
ATOM 4273 C C . PHE B 1 231 ? 2.191 -10.945 -0.588 1 92.88 231 PHE B C 1
ATOM 4275 O O . PHE B 1 231 ? 3.068 -11.773 -0.327 1 92.88 231 PHE B O 1
ATOM 4282 N N . PHE B 1 232 ? 1.281 -11.148 -1.504 1 93.81 232 PHE B N 1
ATOM 4283 C CA . PHE B 1 232 ? 1.127 -12.461 -2.127 1 93.81 232 PHE B CA 1
ATOM 4284 C C . PHE B 1 232 ? 2.393 -12.852 -2.877 1 93.81 232 PHE B C 1
ATOM 4286 O O . PHE B 1 232 ? 2.895 -13.969 -2.717 1 93.81 232 PHE B O 1
ATOM 4293 N N . LEU B 1 233 ? 2.914 -11.992 -3.639 1 93.38 233 LEU B N 1
ATOM 4294 C CA . LEU B 1 233 ? 4.137 -12.281 -4.379 1 93.38 233 LEU B CA 1
ATOM 4295 C C . LEU B 1 233 ? 5.285 -12.602 -3.426 1 93.38 233 LEU B C 1
ATOM 4297 O O . LEU B 1 233 ? 6.047 -13.547 -3.66 1 93.38 233 LEU B O 1
ATOM 4301 N N . TYR B 1 234 ? 5.387 -11.797 -2.391 1 95.31 234 TYR B N 1
ATOM 4302 C CA . TYR B 1 234 ? 6.453 -12 -1.414 1 95.31 234 TYR B CA 1
ATOM 4303 C C . TYR B 1 234 ? 6.359 -13.383 -0.784 1 95.31 234 TYR B C 1
ATOM 4305 O O . TYR B 1 234 ? 7.379 -14.047 -0.567 1 95.31 234 TYR B O 1
ATOM 4313 N N . ARG B 1 235 ? 5.176 -13.773 -0.531 1 95.19 235 ARG B N 1
ATOM 4314 C CA . ARG B 1 235 ? 4.977 -15.078 0.103 1 95.19 235 ARG B CA 1
ATOM 4315 C C . ARG B 1 235 ? 5.312 -16.219 -0.857 1 95.19 235 ARG B C 1
ATOM 4317 O O . ARG B 1 235 ? 5.883 -17.219 -0.452 1 95.19 235 ARG B O 1
ATOM 4324 N N . GLU B 1 236 ? 4.938 -16.062 -2.105 1 94.94 236 GLU B N 1
ATOM 4325 C CA . GLU B 1 236 ? 5.324 -17.062 -3.098 1 94.94 236 GLU B CA 1
ATOM 4326 C C . GLU B 1 236 ? 6.84 -17.156 -3.211 1 94.94 236 GLU B C 1
ATOM 4328 O O . GLU B 1 236 ? 7.387 -18.266 -3.303 1 94.94 236 GLU B O 1
ATOM 4333 N N . MET B 1 237 ? 7.473 -16.031 -3.17 1 96.62 237 MET B N 1
ATOM 4334 C CA . MET B 1 237 ? 8.93 -16.016 -3.229 1 96.62 237 MET B CA 1
ATOM 4335 C C . MET B 1 237 ? 9.531 -16.688 -2.002 1 96.62 237 MET B C 1
ATOM 4337 O O . MET B 1 237 ? 10.523 -17.406 -2.111 1 96.62 237 MET B O 1
ATOM 4341 N N . LEU B 1 238 ? 8.93 -16.375 -0.865 1 97.75 238 LEU B N 1
ATOM 4342 C CA . LEU B 1 238 ? 9.391 -17.031 0.354 1 97.75 238 LEU B CA 1
ATOM 4343 C C . LEU B 1 238 ? 9.289 -18.547 0.225 1 97.75 238 LEU B C 1
ATOM 4345 O O . LEU B 1 238 ? 10.234 -19.266 0.557 1 97.75 238 LEU B O 1
ATOM 4349 N N . THR B 1 239 ? 8.172 -19.016 -0.289 1 97.06 239 THR B N 1
ATOM 4350 C CA . THR B 1 239 ? 7.965 -20.453 -0.489 1 97.06 239 THR B CA 1
ATOM 4351 C C . THR B 1 239 ? 8.969 -21 -1.491 1 97.06 239 THR B C 1
ATOM 4353 O O . THR B 1 239 ? 9.508 -22.094 -1.299 1 97.06 239 THR B O 1
ATOM 4356 N N . PHE B 1 240 ? 9.211 -20.234 -2.512 1 97.5 240 PHE B N 1
ATOM 4357 C CA . PHE B 1 240 ? 10.195 -20.641 -3.516 1 97.5 240 PHE B CA 1
ATOM 4358 C C . PHE B 1 240 ? 11.555 -20.875 -2.875 1 97.5 240 PHE B C 1
ATOM 4360 O O . PHE B 1 240 ? 12.164 -21.922 -3.076 1 97.5 240 PHE B O 1
ATOM 4367 N N . TYR B 1 241 ? 12.016 -19.891 -2.1 1 98.12 241 TYR B N 1
ATOM 4368 C CA . TYR B 1 241 ? 13.32 -20.016 -1.461 1 98.12 241 TYR B CA 1
ATOM 4369 C C . TYR B 1 241 ? 13.336 -21.156 -0.45 1 98.12 241 TYR B C 1
ATOM 4371 O O . TYR B 1 241 ? 14.312 -21.891 -0.347 1 98.12 241 TYR B O 1
ATOM 4379 N N . GLU B 1 242 ? 12.242 -21.312 0.26 1 97.31 242 GLU B N 1
ATOM 4380 C CA . GLU B 1 242 ? 12.125 -22.422 1.211 1 97.31 242 GLU B CA 1
ATOM 4381 C C . GLU B 1 242 ? 12.281 -23.766 0.517 1 97.31 242 GLU B C 1
ATOM 4383 O O . GLU B 1 242 ? 13.008 -24.641 1.001 1 97.31 242 GLU B O 1
ATOM 4388 N N . GLU B 1 243 ? 11.625 -23.906 -0.58 1 97.12 243 GLU B N 1
ATOM 4389 C CA . GLU B 1 243 ? 11.656 -25.172 -1.316 1 97.12 243 GLU B CA 1
ATOM 4390 C C . GLU B 1 243 ? 13.031 -25.422 -1.932 1 97.12 243 GLU B C 1
ATOM 4392 O O . GLU B 1 243 ? 13.516 -26.547 -1.941 1 97.12 243 GLU B O 1
ATOM 4397 N N . LEU B 1 244 ? 13.625 -24.375 -2.447 1 97.88 244 LEU B N 1
ATOM 4398 C CA . LEU B 1 244 ? 14.953 -24.531 -3.039 1 97.88 244 LEU B CA 1
ATOM 4399 C C . LEU B 1 244 ? 15.977 -24.922 -1.979 1 97.88 244 LEU B C 1
ATOM 4401 O O . LEU B 1 244 ? 16.828 -25.781 -2.213 1 97.88 244 LEU B O 1
ATOM 4405 N N . ILE B 1 245 ? 15.891 -24.281 -0.829 1 97.44 245 ILE B N 1
ATOM 4406 C CA . ILE B 1 245 ? 16.781 -24.594 0.279 1 97.44 245 ILE B CA 1
ATOM 4407 C C . ILE B 1 245 ? 16.547 -26.031 0.746 1 97.44 245 ILE B C 1
ATOM 4409 O O . ILE B 1 245 ? 17.5 -26.781 0.987 1 97.44 245 ILE B O 1
ATOM 4413 N N . ALA B 1 246 ? 15.227 -26.438 0.88 1 96.5 246 ALA B N 1
ATOM 4414 C CA . ALA B 1 246 ? 14.883 -27.812 1.253 1 96.5 246 ALA B CA 1
ATOM 4415 C C . ALA B 1 246 ? 15.461 -28.812 0.257 1 96.5 246 ALA B C 1
ATOM 4417 O O . ALA B 1 246 ? 15.945 -29.875 0.647 1 96.5 246 ALA B O 1
ATOM 4418 N N . TYR B 1 247 ? 15.469 -28.453 -0.969 1 97.12 247 TYR B N 1
ATOM 4419 C CA . TYR B 1 247 ? 16.047 -29.312 -1.997 1 97.12 247 TYR B CA 1
ATOM 4420 C C . TYR B 1 247 ? 17.531 -29.531 -1.759 1 97.12 247 TYR B C 1
ATOM 4422 O O . TYR B 1 247 ? 18.047 -30.641 -1.955 1 97.12 247 TYR B O 1
ATOM 4430 N N . HIS B 1 248 ? 18.203 -28.516 -1.346 1 95.88 248 HIS B N 1
ATOM 4431 C CA . HIS B 1 248 ? 19.641 -28.641 -1.098 1 95.88 248 HIS B CA 1
ATOM 4432 C C . HIS B 1 248 ? 19.922 -29.469 0.146 1 95.88 248 HIS B C 1
ATOM 4434 O O . HIS B 1 248 ? 21.031 -29.953 0.33 1 95.88 248 HIS B O 1
ATOM 4440 N N . THR B 1 249 ? 18.938 -29.625 0.901 1 92.44 249 THR B N 1
ATOM 4441 C CA . THR B 1 249 ? 19.109 -30.391 2.127 1 92.44 249 THR B CA 1
ATOM 4442 C C . THR B 1 249 ? 18.812 -31.875 1.875 1 92.44 249 THR B C 1
ATOM 4444 O O . THR B 1 249 ? 19.562 -32.75 2.334 1 92.44 249 THR B O 1
ATOM 4447 N N . ASP B 1 250 ? 17.719 -32.219 1.084 1 93.69 250 ASP B N 1
ATOM 4448 C CA . ASP B 1 250 ? 17.344 -33.656 1.005 1 93.69 250 ASP B CA 1
ATOM 4449 C C . ASP B 1 250 ? 17.281 -34.125 -0.447 1 93.69 250 ASP B C 1
ATOM 4451 O O . ASP B 1 250 ? 17.094 -35.312 -0.711 1 93.69 250 ASP B O 1
ATOM 4455 N N . ARG B 1 251 ? 17.375 -33.281 -1.431 1 94.5 251 ARG B N 1
ATOM 4456 C CA . ARG B 1 251 ? 17.484 -33.531 -2.865 1 94.5 251 ARG B CA 1
ATOM 4457 C C . ARG B 1 251 ? 16.234 -34.25 -3.398 1 94.5 251 ARG B C 1
ATOM 4459 O O . ARG B 1 251 ? 16.312 -34.969 -4.387 1 94.5 251 ARG B O 1
ATOM 4466 N N . LYS B 1 252 ? 15.156 -34 -2.738 1 96.44 252 LYS B N 1
ATOM 4467 C CA . LYS B 1 252 ? 13.906 -34.594 -3.232 1 96.44 252 LYS B CA 1
ATOM 4468 C C . LYS B 1 252 ? 13.367 -33.781 -4.414 1 96.44 252 LYS B C 1
ATOM 4470 O O . LYS B 1 252 ? 13.227 -32.562 -4.332 1 96.44 252 LYS B O 1
ATOM 4475 N N . ALA B 1 253 ? 12.914 -34.438 -5.414 1 95.81 253 ALA B N 1
ATOM 4476 C CA . ALA B 1 253 ? 12.508 -33.844 -6.684 1 95.81 253 ALA B CA 1
ATOM 4477 C C . ALA B 1 253 ? 11.242 -33 -6.516 1 95.81 253 ALA B C 1
ATOM 4479 O O . ALA B 1 253 ? 11.008 -32.062 -7.281 1 95.81 253 ALA B O 1
ATOM 4480 N N . ARG B 1 254 ? 10.508 -33.344 -5.488 1 95.69 254 ARG B N 1
ATOM 4481 C CA . ARG B 1 254 ? 9.25 -32.625 -5.27 1 95.69 254 ARG B CA 1
ATOM 4482 C C . ARG B 1 254 ? 9.492 -31.141 -4.996 1 95.69 254 ARG B C 1
ATOM 4484 O O . ARG B 1 254 ? 8.672 -30.297 -5.359 1 95.69 254 ARG B O 1
ATOM 4491 N N . HIS B 1 255 ? 10.602 -30.797 -4.367 1 96.69 255 HIS B N 1
ATOM 4492 C CA . HIS B 1 255 ? 10.93 -29.406 -4.082 1 96.69 255 HIS B CA 1
ATOM 4493 C C . HIS B 1 255 ? 11.164 -28.625 -5.371 1 96.69 255 HIS B C 1
ATOM 4495 O O . HIS B 1 255 ? 10.648 -27.516 -5.527 1 96.69 255 HIS B O 1
ATOM 4501 N N . LEU B 1 256 ? 11.891 -29.234 -6.289 1 96.56 256 LEU B N 1
ATOM 4502 C CA . LEU B 1 256 ? 12.188 -28.578 -7.551 1 96.56 256 LEU B CA 1
ATOM 4503 C C . LEU B 1 256 ? 10.922 -28.422 -8.391 1 96.56 256 LEU B C 1
ATOM 4505 O O . LEU B 1 256 ? 10.758 -27.406 -9.07 1 96.56 256 LEU B O 1
ATOM 4509 N N . LYS B 1 257 ? 10.102 -29.438 -8.367 1 95.25 257 LYS B N 1
ATOM 4510 C CA . LYS B 1 257 ? 8.828 -29.359 -9.078 1 95.25 257 LYS B CA 1
ATOM 4511 C C . LYS B 1 257 ? 7.992 -28.188 -8.57 1 95.25 257 LYS B C 1
ATOM 4513 O O . LYS B 1 257 ? 7.418 -27.438 -9.367 1 95.25 257 LYS B O 1
ATOM 4518 N N . LYS B 1 258 ? 7.926 -28.031 -7.312 1 94.62 258 LYS B N 1
ATOM 4519 C CA . LYS B 1 258 ? 7.176 -26.938 -6.715 1 94.62 258 LYS B CA 1
ATOM 4520 C C . LYS B 1 258 ? 7.793 -25.578 -7.07 1 94.62 258 LYS B C 1
ATOM 4522 O O . LYS B 1 258 ? 7.074 -24.625 -7.371 1 94.62 258 LYS B O 1
ATOM 4527 N N . CYS B 1 259 ? 9.109 -25.484 -7.039 1 96.56 259 CYS B N 1
ATOM 4528 C CA . CYS B 1 259 ? 9.789 -24.266 -7.449 1 96.56 259 CYS B CA 1
ATOM 4529 C C . CYS B 1 259 ? 9.391 -23.875 -8.867 1 96.56 259 CYS B C 1
ATOM 4531 O O . CYS B 1 259 ? 9.055 -22.719 -9.125 1 96.56 259 CYS B O 1
ATOM 4533 N N . LYS B 1 260 ? 9.375 -24.812 -9.742 1 94.5 260 LYS B N 1
ATOM 4534 C CA . LYS B 1 260 ? 9.055 -24.562 -11.141 1 94.5 260 LYS B CA 1
ATOM 4535 C C . LYS B 1 260 ? 7.605 -24.109 -11.297 1 94.5 260 LYS B C 1
ATOM 4537 O O . LYS B 1 260 ? 7.305 -23.219 -12.102 1 94.5 260 LYS B O 1
ATOM 4542 N N . LEU B 1 261 ? 6.766 -24.719 -10.547 1 92.19 261 LEU B N 1
ATOM 4543 C CA . LEU B 1 261 ? 5.355 -24.344 -10.594 1 92.19 261 LEU B CA 1
ATOM 4544 C C . LEU B 1 261 ? 5.156 -22.906 -10.094 1 92.19 261 LEU B C 1
ATOM 4546 O O . LEU B 1 261 ? 4.379 -22.156 -10.672 1 92.19 261 LEU B O 1
ATOM 4550 N N . ILE B 1 262 ? 5.836 -22.547 -9.039 1 93.94 262 ILE B N 1
ATOM 4551 C CA . ILE B 1 262 ? 5.762 -21.203 -8.492 1 93.94 262 ILE B CA 1
ATOM 4552 C C . ILE B 1 262 ? 6.23 -20.203 -9.531 1 93.94 262 ILE B C 1
ATOM 4554 O O . ILE B 1 262 ? 5.57 -19.188 -9.773 1 93.94 262 ILE B O 1
ATOM 4558 N N . LEU B 1 263 ? 7.312 -20.484 -10.172 1 93.88 263 LEU B N 1
ATOM 4559 C CA . LEU B 1 263 ? 7.887 -1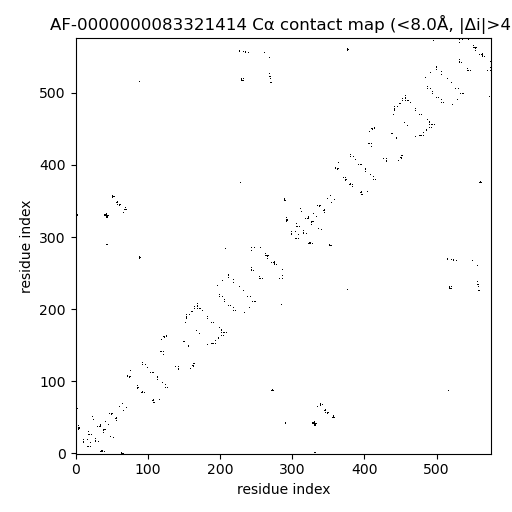9.547 -11.133 1 93.88 263 LEU B CA 1
ATOM 4560 C C . LEU B 1 263 ? 6.992 -19.391 -12.359 1 93.88 263 LEU B C 1
ATOM 4562 O O . LEU B 1 263 ? 6.957 -18.344 -12.984 1 93.88 263 LEU B O 1
ATOM 4566 N N . LYS B 1 264 ? 6.246 -20.391 -12.703 1 89.75 264 LYS B N 1
ATOM 4567 C CA . LYS B 1 264 ? 5.285 -20.312 -13.797 1 89.75 264 LYS B CA 1
ATOM 4568 C C . LYS B 1 264 ? 4.176 -19.312 -13.477 1 89.75 264 LYS B C 1
ATOM 4570 O O . LYS B 1 264 ? 3.672 -18.625 -14.375 1 89.75 264 LYS B O 1
ATOM 4575 N N . SER B 1 265 ? 3.854 -19.234 -12.227 1 89.75 265 SER B N 1
ATOM 4576 C CA . SER B 1 265 ? 2.771 -18.344 -11.812 1 89.75 265 SER B CA 1
ATOM 4577 C C . SER B 1 265 ? 3.125 -16.891 -12.062 1 89.75 265 SER B C 1
ATOM 4579 O O . SER B 1 265 ? 2.236 -16.047 -12.188 1 89.75 265 SER B O 1
ATOM 4581 N N . PHE B 1 266 ? 4.387 -16.578 -12.133 1 90.75 266 PHE B N 1
ATOM 4582 C CA . PHE B 1 266 ? 4.812 -15.203 -12.336 1 90.75 266 PHE B CA 1
ATOM 4583 C C . PHE B 1 266 ? 4.395 -14.703 -13.719 1 90.75 266 PHE B C 1
ATOM 4585 O O . PHE B 1 266 ? 4.16 -13.508 -13.906 1 90.75 266 PHE B O 1
ATOM 4592 N N . GLU B 1 267 ? 4.297 -15.625 -14.625 1 86.31 267 GLU B N 1
ATOM 4593 C CA . GLU B 1 267 ? 3.791 -15.258 -15.945 1 86.31 267 GLU B CA 1
ATOM 4594 C C . GLU B 1 267 ? 2.324 -14.844 -15.875 1 86.31 267 GLU B C 1
ATOM 4596 O O . GLU B 1 267 ? 1.917 -13.875 -16.531 1 86.31 267 GLU B O 1
ATOM 4601 N N . TRP B 1 268 ? 1.609 -15.5 -15.055 1 87.25 268 TRP B N 1
ATOM 4602 C CA . TRP B 1 268 ? 0.177 -15.242 -14.953 1 87.25 268 TRP B CA 1
ATOM 4603 C C . TRP B 1 268 ? -0.089 -13.938 -14.203 1 87.25 268 TRP B C 1
ATOM 4605 O O . TRP B 1 268 ? -1.104 -13.281 -14.445 1 87.25 268 TRP B O 1
ATOM 4615 N N . GLY B 1 269 ? 0.821 -13.586 -13.367 1 87.31 269 GLY B N 1
ATOM 4616 C CA . GLY B 1 269 ? 0.705 -12.344 -12.625 1 87.31 269 GLY B CA 1
ATOM 4617 C C . GLY B 1 269 ? 1.255 -11.148 -13.375 1 87.31 269 GLY B C 1
ATOM 4618 O O . GLY B 1 269 ? 1.369 -10.055 -12.82 1 87.31 269 GLY B O 1
ATOM 4619 N N . GLY B 1 270 ? 1.647 -11.359 -14.594 1 86.12 270 GLY B N 1
ATOM 4620 C CA . GLY B 1 270 ? 2.131 -10.266 -15.43 1 86.12 270 GLY B CA 1
ATOM 4621 C C . GLY B 1 270 ? 3.594 -9.945 -15.195 1 86.12 270 GLY B C 1
ATOM 4622 O O . GLY B 1 270 ? 4.07 -8.883 -15.602 1 86.12 270 GLY B O 1
ATOM 4623 N N . MET B 1 271 ? 4.281 -10.75 -14.477 1 88.19 271 MET B N 1
ATOM 4624 C CA . MET B 1 271 ? 5.684 -10.492 -14.164 1 88.19 271 MET B CA 1
ATOM 4625 C C . MET B 1 271 ? 6.594 -11.5 -14.859 1 88.19 271 MET B C 1
ATOM 4627 O O . MET B 1 271 ? 7.449 -12.117 -14.219 1 88.19 271 MET B O 1
ATOM 4631 N N . SER B 1 272 ? 6.465 -11.602 -16.141 1 87.38 272 SER B N 1
ATOM 4632 C CA . SER B 1 272 ? 7.164 -12.602 -16.938 1 87.38 272 SER B CA 1
ATOM 4633 C C . SER B 1 272 ? 8.672 -12.367 -16.922 1 87.38 272 SER B C 1
ATOM 4635 O O . SER B 1 272 ? 9.453 -13.32 -16.828 1 87.38 272 SER B O 1
ATOM 4637 N N . ALA B 1 273 ? 9.055 -11.102 -17.016 1 85.19 273 ALA B N 1
ATOM 4638 C CA . ALA B 1 273 ? 10.484 -10.789 -17 1 85.19 273 ALA B CA 1
ATOM 4639 C C . ALA B 1 273 ? 11.125 -11.227 -15.695 1 85.19 273 ALA B C 1
ATOM 4641 O O . ALA B 1 273 ? 12.188 -11.852 -15.695 1 85.19 273 ALA B O 1
ATOM 4642 N N . PHE B 1 274 ? 10.5 -10.914 -14.641 1 87.81 274 PHE B N 1
ATOM 4643 C CA . PHE B 1 274 ? 10.992 -11.312 -13.328 1 87.81 274 PHE B CA 1
ATOM 4644 C C . PHE B 1 274 ? 11.031 -12.836 -13.203 1 87.81 274 PHE B C 1
ATOM 4646 O O . PHE B 1 274 ? 11.992 -13.391 -12.672 1 87.81 274 PHE B O 1
ATOM 4653 N N . GLY B 1 275 ? 9.977 -13.477 -13.703 1 90.19 275 GLY B N 1
ATOM 4654 C CA . GLY B 1 275 ? 9.922 -14.93 -13.703 1 90.19 275 GLY B CA 1
ATOM 4655 C C . GLY B 1 275 ? 11.086 -15.57 -14.438 1 90.19 275 GLY B C 1
ATOM 4656 O O . GLY B 1 275 ? 11.672 -16.547 -13.961 1 90.19 275 GLY B O 1
ATOM 4657 N N . LYS B 1 276 ? 11.422 -15.008 -15.523 1 90.69 276 LYS B N 1
ATOM 4658 C CA . LYS B 1 276 ? 12.531 -15.523 -16.312 1 90.69 276 LYS B CA 1
ATOM 4659 C C . LYS B 1 276 ? 13.852 -15.422 -15.562 1 90.69 276 LYS B C 1
ATOM 4661 O O . LYS B 1 276 ? 14.664 -16.344 -15.594 1 90.69 276 LYS B O 1
ATOM 4666 N N . GLU B 1 277 ? 14 -14.297 -14.914 1 88.88 277 GLU B N 1
ATOM 4667 C CA . GLU B 1 277 ? 15.203 -14.117 -14.102 1 88.88 277 GLU B CA 1
ATOM 4668 C C . GLU B 1 277 ? 15.273 -15.148 -12.977 1 88.88 277 GLU B C 1
ATOM 4670 O O . GLU B 1 277 ? 16.344 -15.664 -12.672 1 88.88 277 GLU B O 1
ATOM 4675 N N . MET B 1 278 ? 14.188 -15.469 -12.43 1 93.12 278 MET B N 1
ATOM 4676 C CA . MET B 1 278 ? 14.156 -16.422 -11.328 1 93.12 278 MET B CA 1
ATOM 4677 C C . MET B 1 278 ? 14.375 -17.844 -11.828 1 93.12 278 MET B C 1
ATOM 4679 O O . MET B 1 278 ? 14.953 -18.672 -11.117 1 93.12 278 MET B O 1
ATOM 4683 N N . ILE B 1 279 ? 13.938 -18.094 -13.023 1 94.81 279 ILE B N 1
ATOM 4684 C CA . ILE B 1 279 ? 14.203 -19.391 -13.625 1 94.81 279 ILE B CA 1
ATOM 4685 C C . ILE B 1 279 ? 15.711 -19.562 -13.836 1 94.81 279 ILE B C 1
ATOM 4687 O O . ILE B 1 279 ? 16.266 -20.625 -13.547 1 94.81 279 ILE B O 1
ATOM 4691 N N . LYS B 1 280 ? 16.328 -18.516 -14.32 1 93.69 280 LYS B N 1
ATOM 4692 C CA . LYS B 1 280 ? 17.781 -18.547 -14.461 1 93.69 280 LYS B CA 1
ATOM 4693 C C . LYS B 1 280 ? 18.453 -18.797 -13.117 1 93.69 280 LYS B C 1
ATOM 4695 O O . LYS B 1 280 ? 19.422 -19.562 -13.023 1 93.69 280 LYS B O 1
ATOM 4700 N N . PHE B 1 281 ? 17.984 -18.125 -12.148 1 94.75 281 PHE B N 1
ATOM 4701 C CA . PHE B 1 281 ? 18.5 -18.297 -10.805 1 94.75 281 PHE B CA 1
ATOM 4702 C C . PHE B 1 281 ? 18.359 -19.75 -10.352 1 94.75 281 PHE B C 1
ATOM 4704 O O . PHE B 1 281 ? 19.312 -20.344 -9.852 1 94.75 281 PHE B O 1
ATOM 4711 N N . LEU B 1 282 ? 17.125 -20.281 -10.508 1 97.12 282 LEU B N 1
ATOM 4712 C CA . LEU B 1 282 ? 16.875 -21.672 -10.141 1 97.12 282 LEU B CA 1
ATOM 4713 C C . LEU B 1 282 ? 17.812 -22.609 -10.883 1 97.12 282 LEU B C 1
ATOM 4715 O O . LEU B 1 282 ? 18.422 -23.484 -10.266 1 97.12 282 LEU B O 1
ATOM 4719 N N . ASP B 1 283 ? 18 -22.406 -12.125 1 95.69 283 ASP B N 1
ATOM 4720 C CA . ASP B 1 283 ? 18.828 -23.281 -12.945 1 95.69 283 ASP B CA 1
ATOM 4721 C C . ASP B 1 283 ? 20.297 -23.203 -12.523 1 95.69 283 ASP B C 1
ATOM 4723 O O . ASP B 1 283 ? 21.016 -24.203 -12.555 1 95.69 283 ASP B O 1
ATOM 4727 N N . LYS B 1 284 ? 20.672 -22.094 -12.109 1 94.31 284 LYS B N 1
ATOM 4728 C CA . LYS B 1 284 ? 22.062 -21.875 -11.703 1 94.31 284 LYS B CA 1
ATOM 4729 C C . LYS B 1 284 ? 22.344 -22.516 -10.344 1 94.31 284 LYS B C 1
ATOM 4731 O O . LYS B 1 284 ? 23.406 -23.109 -10.141 1 94.31 284 LYS B O 1
ATOM 4736 N N . TYR B 1 285 ? 21.406 -22.5 -9.492 1 94.75 285 TYR B N 1
ATOM 4737 C CA . TYR B 1 285 ? 21.75 -22.828 -8.109 1 94.75 285 TYR B CA 1
ATOM 4738 C C . TYR B 1 285 ? 21.141 -24.156 -7.695 1 94.75 285 TYR B C 1
ATOM 4740 O O . TYR B 1 285 ? 21.438 -24.672 -6.617 1 94.75 285 TYR B O 1
ATOM 4748 N N . LYS B 1 286 ? 20.25 -24.672 -8.57 1 93.25 286 LYS B N 1
ATOM 4749 C CA . LYS B 1 286 ? 19.703 -25.984 -8.219 1 93.25 286 LYS B CA 1
ATOM 4750 C C . LYS B 1 286 ? 20.797 -27.047 -8.227 1 93.25 286 LYS B C 1
ATOM 4752 O O . LYS B 1 286 ? 20.688 -28.062 -7.535 1 93.25 286 LYS B O 1
ATOM 4757 N N . GLU B 1 287 ? 21.844 -26.906 -9.023 1 85.94 287 GLU B N 1
ATOM 4758 C CA . GLU B 1 287 ? 22.891 -27.922 -9.195 1 85.94 287 GLU B CA 1
ATOM 4759 C C . GLU B 1 287 ? 24.047 -27.688 -8.242 1 85.94 287 GLU B C 1
ATOM 4761 O O . GLU B 1 287 ? 25 -28.484 -8.195 1 85.94 287 GLU B O 1
ATOM 4766 N N . GLN B 1 288 ? 23.969 -26.734 -7.438 1 79.25 288 GLN B N 1
ATOM 4767 C CA . GLN B 1 288 ? 25.109 -26.422 -6.57 1 79.25 288 GLN B CA 1
ATOM 4768 C C . GLN B 1 288 ? 24.969 -27.094 -5.207 1 79.25 288 GLN B C 1
ATOM 4770 O O . GLN B 1 288 ? 23.844 -27.344 -4.75 1 79.25 288 GLN B O 1
#

Nearest PDB structures (foldseek):
  2awi-assembly1_F  TM=6.367E-01  e=1.216E-05  Enterococcus faecalis
  2axu-assembly2_K  TM=6.056E-01  e=5.463E-06  Enterococcus faecalis
  6w1f-assembly1_B  TM=7.155E-01  e=4.219E-05  Streptococcus thermophilus LMG 18311
  6w1e-assembly1_A-2  TM=7.384E-01  e=1.489E-02  Streptococcus thermophilus LMG 18311
  7ji0-assembly1_B  TM=6.766E-01  e=5.855E-03  Streptococcus thermophilus LMG 18311

pLDDT: mean 89.76, std 8.01, range [54.31, 98.19]

Sequence (576 aa):
MTVGELLKEYRVKQNKNQKEFSAGIVSQSYYSKVEKNIHRITADDLLLLLTHNAISVKTFFEKLEIDPHQEQVNKVNAIFEEITKANYADNSLAQIKKIKAKAVKLDVEADMKKDMLLIIDGVLESEKDDPETFDINLRNQLKEKIFLMPEYDTYKLSVYANFVDLYDFDSNQQIIRQIVKALKKKKVERQDEILFAIILNVLKQGIEEKKYNETNKLISLGQQIKVIPEFFLYREMLTFYEELIAYHTDRKARHLKKCKLILKSFEWGGMSAFGKEMIKFLDKYKEQMTVGELLKEYRVKQNKNQKEFSAGIVSQSYYSKVEKNIHRITADDLLLLLTHNAISVKTFFEKLEIDPHQEQVNKVNAIFEEITKANYADNSLAQIKKIKAKAVKLDVEADMKKDMLLIIDGVLESEKDDPETFDINLRNQLKEKIFLMPEYDTYKLSVYANFVDLYDFDSNQQIIRQIVKALKKKKVERQDEILFAIILNVLKQGIEEKKYNETNKLISLGQQIKVIPEFFLYREMLTFYEELIAYHTDRKARHLKKCKLILKSFEWGGMSAFGKEMIKFLDKYKEQ

Solvent-accessible surface area (backbone atoms only — not comparable to full-atom values): 31541 Å² total; per-residue (Å²): 115,49,74,25,48,50,50,44,51,52,32,56,74,67,71,41,53,64,58,66,54,37,63,72,78,43,55,48,70,56,48,55,32,20,44,68,64,73,43,81,54,32,38,67,58,48,51,50,39,29,41,74,66,69,41,55,66,56,60,52,52,58,66,36,63,58,39,65,59,52,50,38,48,49,54,52,50,51,53,50,52,50,44,60,50,26,67,54,37,77,61,28,67,64,48,42,52,54,48,48,59,53,55,72,68,51,91,51,58,67,69,58,46,51,52,52,50,52,51,53,51,45,54,58,56,64,70,57,84,55,75,90,73,58,58,62,68,59,55,50,52,51,52,49,54,60,63,65,48,87,57,89,38,51,65,51,46,50,54,45,43,73,46,54,81,81,45,54,67,70,57,46,54,53,49,48,53,51,49,54,55,50,44,71,76,46,80,48,70,64,47,67,62,42,50,45,49,33,46,50,54,49,51,53,47,24,58,75,68,68,38,60,88,72,41,59,67,51,54,52,54,55,68,67,49,80,82,47,62,53,43,23,47,59,32,36,50,48,44,36,52,51,28,53,42,48,25,72,70,72,66,47,65,67,29,56,54,49,36,53,54,56,45,53,47,27,48,50,31,67,33,44,54,48,23,51,53,48,49,52,48,47,64,63,52,69,81,100,115,50,73,26,47,50,50,44,51,53,33,55,73,66,71,42,54,64,58,66,53,38,63,73,78,44,53,47,71,57,48,54,32,20,43,69,64,74,42,80,56,30,38,67,58,48,52,51,40,29,43,75,66,71,41,54,66,56,59,52,54,60,66,34,64,57,41,64,57,52,51,37,50,52,54,52,49,51,53,52,53,50,44,60,49,25,68,53,37,79,61,28,66,64,47,42,52,54,48,49,59,53,56,72,69,52,92,52,57,67,68,59,48,52,51,53,50,52,51,53,49,45,54,58,57,65,69,58,85,56,76,91,73,58,57,62,69,60,53,48,51,50,51,50,52,60,65,66,49,86,58,88,38,51,64,50,46,50,54,45,44,72,46,54,81,82,46,54,66,71,56,46,54,51,50,48,53,50,50,55,55,49,46,72,76,47,80,50,70,64,44,67,60,43,50,46,49,33,46,51,53,49,51,52,46,22,58,77,67,68,38,60,87,72,42,58,66,52,52,52,54,56,67,66,49,80,83,47,61,54,43,23,46,60,32,35,50,48,44,35,53,50,28,53,44,49,24,70,71,70,65,47,65,67,28,54,51,50,37,53,53,54,43,54,47,26,47,50,32,67,31,44,54,50,24,51,53,47,49,52,48,47,67,63,53,70,80,99